Protein AF-0000000080278394 (afdb_homodimer)

Secondary structure (DSSP, 8-state):
-HHHHHHHHHHHHHHHHHHHHHHHHHHHHHHHHHHHHHHHHHHHHHHHS-HHHHHHHHHHHHHHHHHHHHHHHHHHHHHHIIIIIHHHHHHHHHTT-HHHHS-TTS-HHHHHHHHHHHHHHHHHHHHHHHHHHHHHHHHHHHHHH--TTSHHHHHTSTTHHHHHHHHHHHHHHHHHHHH--HHHHHHHHHHHHHHHHHHIIIIIGGGSSPPEEEEEE--HHHHHT-SEES-TT----EES--BTTBTT-EEEEEPPPB-TTSPBPPHHHHHHHHHS-------SSSHHHHHHHHTT--EEEEEEE-GGGHHHHHHHHHHHHHHHHHHHHHHHHHHHHS---/-HHHHHHHHHHHHHHHHHHHHHHHHHHHHHHHHHHHHHHHHHHHHHHHS-HHHHHHHHHHHHHHHHHHHHHHHHHHHHHHIIIIIHHHHHHHHHTT-HHHHS-TTS-HHHHHHHHHHHHHHHHHHHHHHHHHHHHHHHHHHHHHH--TTSHHHHHTSTTHHHHHHHHHHHHHHHHHHHH--HHHHHHHHHHHHHHHHHHIIIIIGGGTSPPEEEEEE--HHHHHT-SEES-TT----EES--BTTBTT-EEEEEPPPB-TTSPBPPHHHHHHHHHS-------SSSHHHHHHHHTTT-EEEEEEE-GGGHHHHHHHHHHHHHHHHHHHHHHHHHHHHS---

Foldseek 3Di:
DLVVLCVVCVVVLVVLVVVLVVLLVVLVVLLVVLVVLLVVLVVCCVPVVPNVVSLVVSCVVCVVVLLVLLVVLLQLLLQLLLPPAQCVQLVCLLVVVVVVVCDDPDHLLNVLVSNLVNSLVSQLVSSQSSLDSSQSSCVSVCVRVLCCLDLSNVCSHHRNSSLLNLLLNLQNNLLSLVVSHSVVSSVCSNVVSVVVSVCCSLPPLLVLDFFDKDKAWQALVQQLQFPDAADPVLFQATHRTADPVARSKAWSDKAGWAAPVGHHPDSVQLCCLQPPADPPVADGPRGRSSNSVSVRRIIMMTTIGHPVCSVVSSVSSSVVSVVSSVVSSVVSSVSSPPPPD/DLVVLCVVCVVVLVVLVVVLVVLLVVLVVLLVVLVVLLVVLVVCCVPVVPNVVSLVVSCVVCVVVLLVLLVVLLQLLLQLLLPPAQCVQLVCLLVVVVVVVCDDPDHLLNVLVSNLVNSLVSQLVSSQSSLDSSQSSCVSVCVRVLCCLDLSNVCSHHRNSSLLNLLLNLQNNLLSLVVSHSPVSSVCSNVVSVVVSVCCSLPPLLVLDFFDKDKAWQALVQQLQFPDAADPVLFQATHRTADPVARSKAWSDKAGWAAPVGHHPDSVQLCCLQPPADPPVADGPRGRSSNSVSVRRIIMMTTIGHPVCSVVSSVSSSVVSVVSSVVSSVVSSVSSPPPPD

Structure (mmCIF, N/CA/C/O backbone):
data_AF-0000000080278394-model_v1
#
loop_
_entity.id
_entity.type
_entity.pdbx_description
1 polymer 'Transmembrane transport protein'
#
loop_
_atom_site.group_PDB
_atom_site.id
_ato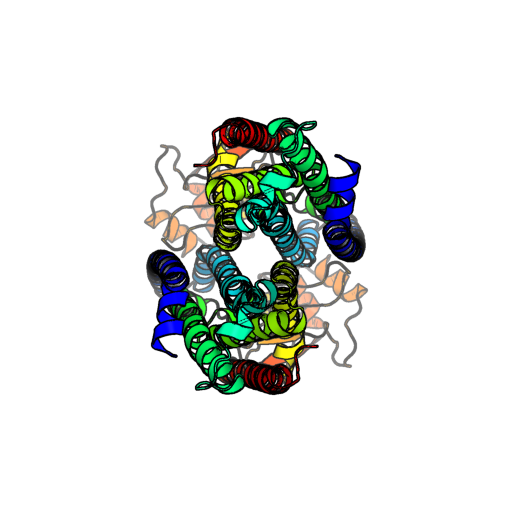m_site.type_symbol
_atom_site.label_atom_id
_atom_site.label_alt_id
_atom_site.label_comp_id
_atom_site.label_asym_id
_atom_site.label_entity_id
_atom_site.label_seq_id
_atom_site.pdbx_PDB_ins_code
_atom_site.Cartn_x
_atom_site.Cartn_y
_atom_site.Cartn_z
_atom_site.occupancy
_atom_site.B_iso_or_equiv
_atom_site.auth_seq_id
_atom_site.auth_comp_id
_atom_site.auth_asym_id
_atom_site.auth_atom_id
_atom_site.pdbx_PDB_model_num
ATOM 1 N N . MET A 1 1 ? -8.82 -39.719 5.516 1 75.75 1 MET A N 1
ATOM 2 C CA . MET A 1 1 ? -8.984 -38.562 4.633 1 75.75 1 MET A CA 1
ATOM 3 C C . MET A 1 1 ? -8.367 -37.312 5.25 1 75.75 1 MET A C 1
ATOM 5 O O . MET A 1 1 ? -7.539 -36.656 4.625 1 75.75 1 MET A O 1
ATOM 9 N N . ILE A 1 2 ? -8.656 -37.125 6.512 1 71.81 2 ILE A N 1
ATOM 10 C CA . ILE A 1 2 ? -8.109 -35.969 7.191 1 71.81 2 ILE A CA 1
ATOM 11 C C . ILE A 1 2 ? -6.59 -36.094 7.285 1 71.81 2 ILE A C 1
ATOM 13 O O . ILE A 1 2 ? -5.867 -35.125 7.004 1 71.81 2 ILE A O 1
ATOM 17 N N . TRP A 1 3 ? -6.18 -37.281 7.594 1 75.62 3 TRP A N 1
ATOM 18 C CA . TRP A 1 3 ? -4.746 -37.5 7.766 1 75.62 3 TRP A CA 1
ATOM 19 C C . TRP A 1 3 ? -4.004 -37.312 6.449 1 75.62 3 TRP A C 1
ATOM 21 O O . TRP A 1 3 ? -2.928 -36.719 6.418 1 75.62 3 TRP A O 1
ATOM 31 N N . LEU A 1 4 ? -4.559 -37.75 5.32 1 70.88 4 LEU A N 1
ATOM 32 C CA . LEU A 1 4 ? -3.932 -37.594 4.012 1 70.88 4 LEU A CA 1
ATOM 33 C C . LEU A 1 4 ? -3.9 -36.125 3.582 1 70.88 4 LEU A C 1
ATOM 35 O O . LEU A 1 4 ? -2.898 -35.656 3.039 1 70.88 4 LEU A O 1
ATOM 39 N N . SER A 1 5 ? -4.957 -35.562 3.844 1 70.94 5 SER A N 1
ATOM 40 C CA . SER A 1 5 ? -5.004 -34.125 3.504 1 70.94 5 SER A CA 1
ATOM 41 C C . SER A 1 5 ? -3.984 -33.344 4.312 1 70.94 5 SER A C 1
ATOM 43 O O . SER A 1 5 ? -3.344 -32.438 3.785 1 70.94 5 SER A O 1
ATOM 45 N N . TRP A 1 6 ? -3.771 -33.812 5.527 1 74.88 6 TRP A N 1
ATOM 46 C CA . TRP A 1 6 ? -2.801 -33.156 6.395 1 74.88 6 TRP A CA 1
ATOM 47 C C . TRP A 1 6 ? -1.376 -33.406 5.918 1 74.88 6 TRP A C 1
ATOM 49 O O . TRP A 1 6 ? -0.543 -32.5 5.887 1 74.88 6 TRP A O 1
ATOM 59 N N . ARG A 1 7 ? -1.079 -34.5 5.555 1 74.75 7 ARG A N 1
ATOM 60 C CA . ARG A 1 7 ? 0.258 -34.875 5.094 1 74.75 7 ARG A CA 1
ATOM 61 C C . ARG A 1 7 ? 0.616 -34.125 3.812 1 74.75 7 ARG A C 1
ATOM 63 O O . ARG A 1 7 ? 1.76 -33.688 3.631 1 74.75 7 ARG A O 1
ATOM 70 N N . GLN A 1 8 ? -0.395 -33.969 2.965 1 73.75 8 GLN A N 1
ATOM 71 C CA . GLN A 1 8 ? -0.172 -33.25 1.714 1 73.75 8 GLN A CA 1
ATOM 72 C C . GLN A 1 8 ? 0 -31.766 1.96 1 73.75 8 GLN A C 1
ATOM 74 O O . GLN A 1 8 ? 0.722 -31.094 1.224 1 73.75 8 GLN A O 1
ATOM 79 N N . PHE A 1 9 ? -0.6 -31.375 2.996 1 77.62 9 PHE A N 1
ATOM 80 C CA . PHE A 1 9 ? -0.646 -29.953 3.297 1 77.62 9 PHE A CA 1
ATOM 81 C C . PHE A 1 9 ? 0.494 -29.562 4.227 1 77.62 9 PHE A C 1
ATOM 83 O O . PHE A 1 9 ? 0.763 -28.375 4.422 1 77.62 9 PHE A O 1
ATOM 90 N N . ARG A 1 10 ? 1.282 -30.484 4.625 1 79.81 10 ARG A N 1
ATOM 91 C CA . ARG A 1 10 ? 2.25 -30.281 5.699 1 79.81 10 ARG A CA 1
ATOM 92 C C . ARG A 1 10 ? 3.322 -29.281 5.277 1 79.81 10 ARG A C 1
ATOM 94 O O . ARG A 1 10 ? 3.713 -28.406 6.066 1 79.81 10 ARG A O 1
ATOM 101 N N . VAL A 1 11 ? 3.764 -29.406 3.965 1 77.69 11 VAL A N 1
ATOM 102 C CA . VAL A 1 11 ? 4.828 -28.516 3.525 1 77.69 11 VAL A CA 1
ATOM 103 C C . VAL A 1 11 ? 4.293 -27.094 3.416 1 77.69 11 VAL A C 1
ATOM 105 O O . VAL A 1 11 ? 4.949 -26.141 3.848 1 77.69 11 VAL A O 1
ATOM 108 N N . GLN A 1 12 ? 3.115 -27.016 2.877 1 79.06 12 GLN A N 1
ATOM 109 C CA . GLN A 1 12 ? 2.488 -25.703 2.77 1 79.06 12 GLN A CA 1
ATOM 110 C C . GLN A 1 12 ? 2.168 -25.125 4.148 1 79.06 12 GLN A C 1
ATOM 112 O O . GLN A 1 12 ? 2.332 -23.938 4.383 1 79.06 12 GLN A O 1
ATOM 117 N N . ALA A 1 13 ? 1.811 -25.984 4.988 1 83.75 13 ALA A N 1
ATOM 118 C CA . ALA A 1 13 ? 1.499 -25.562 6.352 1 83.75 13 ALA A CA 1
ATOM 119 C C . ALA A 1 13 ? 2.754 -25.094 7.078 1 83.75 13 ALA A C 1
ATOM 121 O O . ALA A 1 13 ? 2.721 -24.094 7.805 1 83.75 13 ALA A O 1
ATOM 122 N N . LEU A 1 14 ? 3.826 -25.797 6.828 1 85.56 14 LEU A N 1
ATOM 123 C CA . LEU A 1 14 ? 5.078 -25.422 7.473 1 85.56 14 LEU A CA 1
ATOM 124 C C . LEU A 1 14 ? 5.586 -24.078 6.941 1 85.56 14 LEU A C 1
ATOM 126 O O . LEU A 1 14 ? 6.059 -23.25 7.711 1 85.56 14 LEU A O 1
ATOM 130 N N . ALA A 1 15 ? 5.465 -23.938 5.621 1 82.69 15 ALA A N 1
ATOM 131 C CA . ALA A 1 15 ? 5.859 -22.656 5.027 1 82.69 15 ALA A CA 1
ATOM 132 C C . ALA A 1 15 ? 5 -21.516 5.566 1 82.69 15 ALA A C 1
ATOM 134 O O . ALA A 1 15 ? 5.508 -20.438 5.871 1 82.69 15 ALA A O 1
ATOM 135 N N . GLY A 1 16 ? 3.75 -21.781 5.684 1 84.69 16 GLY A N 1
ATOM 136 C CA . GLY A 1 16 ? 2.842 -20.812 6.254 1 84.69 16 GLY A CA 1
ATOM 137 C C . GLY A 1 16 ? 3.145 -20.484 7.707 1 84.69 16 GLY A C 1
ATOM 138 O O . GLY A 1 16 ? 3.092 -19.328 8.117 1 84.69 16 GLY A O 1
ATOM 139 N N . ALA A 1 17 ? 3.537 -21.484 8.398 1 89.12 17 ALA A N 1
ATOM 140 C CA . ALA A 1 17 ? 3.846 -21.312 9.82 1 89.12 17 ALA A CA 1
ATOM 141 C C . ALA A 1 17 ? 5.117 -20.5 10.008 1 89.12 17 ALA A C 1
ATOM 143 O O . ALA A 1 17 ? 5.184 -19.641 10.898 1 89.12 17 ALA A O 1
ATOM 144 N N . VAL A 1 18 ? 6.09 -20.766 9.18 1 89.38 18 VAL A N 1
ATOM 145 C CA . VAL A 1 18 ? 7.352 -20.031 9.273 1 89.38 18 VAL A CA 1
ATOM 146 C C . VAL A 1 18 ? 7.125 -18.578 8.914 1 89.38 18 VAL A C 1
ATOM 148 O O . VAL A 1 18 ? 7.617 -17.672 9.602 1 89.38 18 VAL A O 1
ATOM 151 N N . ALA A 1 19 ? 6.371 -18.406 7.867 1 88.94 19 ALA A N 1
ATOM 152 C CA . ALA A 1 19 ? 6.039 -17.031 7.469 1 88.94 19 ALA A CA 1
ATOM 153 C C . ALA A 1 19 ? 5.25 -16.312 8.562 1 88.94 19 ALA A C 1
ATOM 155 O O . ALA A 1 19 ? 5.52 -15.156 8.867 1 88.94 19 ALA A O 1
ATOM 156 N N . LEU A 1 20 ? 4.34 -16.984 9.164 1 93.69 20 LEU A N 1
ATOM 157 C CA . LEU A 1 20 ? 3.523 -16.422 10.234 1 93.69 20 LEU A CA 1
ATOM 158 C C . LEU A 1 20 ? 4.383 -16.078 11.445 1 93.69 20 LEU A C 1
ATOM 160 O O . LEU A 1 20 ? 4.199 -15.016 12.055 1 93.69 20 LEU A O 1
ATOM 164 N N . ALA A 1 21 ? 5.312 -16.922 11.742 1 95.06 21 ALA A N 1
ATOM 165 C CA . ALA A 1 21 ? 6.211 -16.672 12.859 1 95.06 21 ALA A CA 1
ATOM 166 C C . ALA A 1 21 ? 7.031 -15.406 12.625 1 95.06 21 ALA A C 1
ATOM 168 O O . ALA A 1 21 ? 7.215 -14.594 13.539 1 95.06 21 ALA A O 1
ATOM 169 N N . GLY A 1 22 ? 7.508 -15.312 11.414 1 94.31 22 GLY A N 1
ATOM 170 C CA . GLY A 1 22 ? 8.234 -14.102 11.07 1 94.31 22 GLY A CA 1
ATOM 171 C C . GLY A 1 22 ? 7.387 -12.844 11.164 1 94.31 22 GLY A C 1
ATOM 172 O O . GLY A 1 22 ? 7.832 -11.828 11.695 1 94.31 22 GLY A O 1
ATOM 173 N N . ILE A 1 23 ? 6.172 -12.945 10.695 1 94.56 23 ILE A N 1
ATOM 174 C CA . ILE A 1 23 ? 5.238 -11.82 10.734 1 94.56 23 ILE A CA 1
ATOM 175 C C . ILE A 1 23 ? 4.934 -11.461 12.188 1 94.56 23 ILE A C 1
ATOM 177 O O . ILE A 1 23 ? 5 -10.289 12.57 1 94.56 23 ILE A O 1
ATOM 181 N N . VAL A 1 24 ? 4.68 -12.406 12.977 1 96.88 24 VAL A N 1
ATOM 182 C CA . VAL A 1 24 ? 4.316 -12.188 14.375 1 96.88 24 VAL A CA 1
ATOM 183 C C . VAL A 1 24 ? 5.504 -11.594 15.133 1 96.88 24 VAL A C 1
ATOM 185 O O . VAL A 1 24 ? 5.344 -10.664 15.922 1 96.88 24 VAL A O 1
ATOM 188 N N . ALA A 1 25 ? 6.711 -12.078 14.859 1 96.75 25 ALA A N 1
ATOM 189 C CA . ALA A 1 25 ? 7.906 -11.547 15.508 1 96.75 25 ALA A CA 1
ATOM 190 C C . ALA A 1 25 ? 8.109 -10.07 15.18 1 96.75 25 ALA A C 1
ATOM 192 O O . ALA A 1 25 ? 8.398 -9.266 16.062 1 96.75 25 ALA A O 1
ATOM 193 N N . TYR A 1 26 ? 7.965 -9.797 13.992 1 95.69 26 TYR A N 1
ATOM 194 C CA . TYR A 1 26 ? 8.117 -8.406 13.578 1 95.69 26 TYR A CA 1
ATOM 195 C C . TYR A 1 26 ? 7.031 -7.531 14.195 1 95.69 26 TYR A C 1
ATOM 197 O O . TYR A 1 26 ? 7.301 -6.41 14.633 1 95.69 26 TYR A O 1
ATOM 205 N N . LEU A 1 27 ? 5.793 -8.039 14.219 1 97.5 27 LEU A N 1
ATOM 206 C CA . LEU A 1 27 ? 4.691 -7.27 14.781 1 97.5 27 LEU A CA 1
ATOM 207 C C . LEU A 1 27 ? 4.855 -7.102 16.281 1 97.5 27 LEU A C 1
ATOM 209 O O . LEU A 1 27 ? 4.457 -6.078 16.844 1 97.5 27 LEU A O 1
ATOM 213 N N . LEU A 1 28 ? 5.449 -8.07 16.906 1 97.06 28 LEU A N 1
ATOM 214 C CA . LEU A 1 28 ? 5.762 -7.922 18.328 1 97.06 28 LEU A CA 1
ATOM 215 C C . LEU A 1 28 ? 6.777 -6.801 18.547 1 97.06 28 LEU A C 1
ATOM 217 O O . LEU A 1 28 ? 6.633 -6.004 19.469 1 97.06 28 LEU A O 1
ATOM 221 N N . TYR A 1 29 ? 7.727 -6.77 17.703 1 96.56 29 TYR A N 1
ATOM 222 C CA . TYR A 1 29 ? 8.719 -5.699 17.766 1 96.56 29 TYR A CA 1
ATOM 223 C C . TYR A 1 29 ? 8.062 -4.336 17.562 1 96.56 29 TYR A C 1
ATOM 225 O O . TYR A 1 29 ? 8.289 -3.412 18.344 1 96.56 29 TYR A O 1
ATOM 233 N N . VAL A 1 30 ? 7.246 -4.246 16.547 1 95.69 30 VAL A N 1
ATOM 234 C CA . VAL A 1 30 ? 6.559 -2.992 16.25 1 95.69 30 VAL A CA 1
ATOM 235 C C . VAL A 1 30 ? 5.621 -2.635 17.406 1 95.69 30 VAL A C 1
ATOM 237 O O . VAL A 1 30 ? 5.527 -1.469 17.797 1 95.69 30 VAL A O 1
ATOM 240 N N . GLY A 1 31 ? 4.898 -3.619 17.922 1 97.12 31 GLY A N 1
ATOM 241 C CA . GLY A 1 31 ? 3.98 -3.385 19.031 1 97.12 31 GLY A CA 1
ATOM 242 C C . GLY A 1 31 ? 4.664 -2.826 20.266 1 97.12 31 GLY A C 1
ATOM 243 O O . GLY A 1 31 ? 4.113 -1.96 20.938 1 97.12 31 GLY A O 1
ATOM 244 N N . MET A 1 32 ? 5.852 -3.305 20.5 1 96.06 32 MET A N 1
ATOM 245 C CA . MET A 1 32 ? 6.609 -2.803 21.641 1 96.06 32 MET A CA 1
ATOM 246 C C . MET A 1 32 ? 7.078 -1.373 21.391 1 96.06 32 MET A C 1
ATOM 248 O O . MET A 1 32 ? 7.051 -0.542 22.312 1 96.06 32 MET A O 1
ATOM 252 N N . ASP A 1 33 ? 7.449 -1.139 20.234 1 92.88 33 ASP A N 1
ATOM 253 C CA . ASP A 1 33 ? 7.859 0.212 19.859 1 92.88 33 ASP A CA 1
ATOM 254 C C . ASP A 1 33 ? 6.691 1.191 19.969 1 92.88 33 ASP A C 1
ATOM 256 O O . ASP A 1 33 ? 6.855 2.299 20.5 1 92.88 33 ASP A O 1
ATOM 260 N N . VAL A 1 34 ? 5.547 0.81 19.484 1 94.94 34 VAL A N 1
ATOM 261 C CA . VAL A 1 34 ? 4.352 1.648 19.562 1 94.94 34 VAL A CA 1
ATOM 262 C C . VAL A 1 34 ? 3.988 1.916 21.016 1 94.94 34 VAL A C 1
ATOM 264 O O . VAL A 1 34 ? 3.582 3.025 21.359 1 94.94 34 VAL A O 1
ATOM 267 N N . ARG A 1 35 ? 4.117 0.959 21.844 1 95.62 35 ARG A N 1
ATOM 268 C CA . ARG A 1 35 ? 3.783 1.13 23.266 1 95.62 35 ARG A CA 1
ATOM 269 C C . ARG A 1 35 ? 4.773 2.066 23.938 1 95.62 35 ARG A C 1
ATOM 271 O O . ARG A 1 35 ? 4.391 2.844 24.828 1 95.62 35 ARG A O 1
ATOM 278 N N . GLU A 1 36 ? 6 1.986 23.562 1 90.94 36 GLU A N 1
ATOM 279 C CA . GLU A 1 36 ? 6.969 2.951 24.078 1 90.94 36 GLU A CA 1
ATOM 280 C C . GLU A 1 36 ? 6.609 4.371 23.656 1 90.94 36 GLU A C 1
ATOM 282 O O . GLU A 1 36 ? 6.688 5.305 24.453 1 90.94 36 GLU A O 1
ATOM 287 N N . GLY A 1 37 ? 6.254 4.488 22.438 1 89.25 37 GLY A N 1
ATOM 288 C CA . GLY A 1 37 ? 5.797 5.789 21.969 1 89.25 37 GLY A CA 1
ATOM 289 C C . GLY A 1 37 ? 4.547 6.273 22.672 1 89.25 37 GLY A C 1
ATOM 290 O O . GLY A 1 37 ? 4.391 7.473 22.922 1 89.25 37 GLY A O 1
ATOM 291 N N . TYR A 1 38 ? 3.684 5.328 22.938 1 92.56 38 TYR A N 1
ATOM 292 C CA . TYR A 1 38 ? 2.443 5.652 23.641 1 92.56 38 TYR A CA 1
ATOM 293 C C . TYR A 1 38 ? 2.727 6.172 25.047 1 92.56 38 TYR A C 1
ATOM 295 O O . TYR A 1 38 ? 2.076 7.113 25.5 1 92.56 38 TYR A O 1
ATOM 303 N N . ASP A 1 39 ? 3.674 5.586 25.703 1 90.31 39 ASP A N 1
ATOM 304 C CA . ASP A 1 39 ? 4.066 6.047 27.031 1 90.31 39 ASP A CA 1
ATOM 305 C C . ASP A 1 39 ? 4.582 7.484 26.984 1 90.31 39 ASP A C 1
ATOM 307 O O . ASP A 1 39 ? 4.25 8.297 27.844 1 90.31 39 ASP A O 1
ATOM 311 N N . VAL A 1 40 ? 5.23 7.754 26.031 1 82.75 40 VAL A N 1
ATOM 312 C CA . VAL A 1 40 ? 5.762 9.102 25.859 1 82.75 40 VAL A CA 1
ATOM 313 C C . VAL A 1 40 ? 4.625 10.07 25.547 1 82.75 40 VAL A C 1
ATOM 315 O O . VAL A 1 40 ? 4.574 11.18 26.078 1 82.75 40 VAL A O 1
ATOM 318 N N . TYR A 1 41 ? 3.805 9.656 24.625 1 85.69 41 TYR A N 1
ATOM 319 C CA . TYR A 1 41 ? 2.623 10.445 24.297 1 85.69 41 TYR A CA 1
ATOM 320 C C . TYR A 1 41 ? 1.835 10.797 25.562 1 85.69 41 TYR A C 1
ATOM 322 O O . TYR A 1 41 ? 1.488 11.953 25.781 1 85.69 41 TYR A O 1
ATOM 330 N N . GLN A 1 42 ? 1.611 9.773 26.391 1 88.25 42 GLN A N 1
ATOM 331 C CA . GLN A 1 42 ? 0.828 9.977 27.609 1 88.25 42 GLN A CA 1
ATOM 332 C C . GLN A 1 42 ? 1.542 10.922 28.562 1 88.25 42 GLN A C 1
ATOM 334 O O . GLN A 1 42 ? 0.911 11.781 29.188 1 88.25 42 GLN A O 1
ATOM 339 N N . ALA A 1 43 ? 2.76 10.805 28.688 1 81 43 ALA A N 1
ATOM 340 C CA . ALA A 1 43 ? 3.553 11.672 29.562 1 81 43 ALA A CA 1
ATOM 341 C C . ALA A 1 43 ? 3.51 13.117 29.078 1 81 43 ALA A C 1
ATOM 343 O O . ALA A 1 43 ? 3.367 14.047 29.875 1 81 43 ALA A O 1
ATOM 344 N N . ASN A 1 44 ? 3.57 13.273 27.812 1 74 44 ASN A N 1
ATOM 345 C CA . ASN A 1 44 ? 3.541 14.609 27.234 1 74 44 ASN A CA 1
ATOM 346 C C . ASN A 1 44 ? 2.16 15.242 27.359 1 74 44 ASN A C 1
ATOM 348 O O . ASN A 1 44 ? 2.043 16.453 27.547 1 74 44 ASN A O 1
ATOM 352 N N . CYS A 1 45 ? 1.195 14.461 27.125 1 76.25 45 CYS A N 1
ATOM 353 C CA . CYS A 1 45 ? -0.166 14.977 27.234 1 76.25 45 CYS A CA 1
ATOM 354 C C . CYS A 1 45 ? -0.499 15.32 28.688 1 76.25 45 CYS A C 1
ATOM 356 O O . CYS A 1 45 ? -1.166 16.328 28.953 1 76.25 45 CYS A O 1
ATOM 358 N N . ARG A 1 46 ? -0.136 14.562 29.625 1 77.75 46 ARG A N 1
ATOM 359 C CA . ARG A 1 46 ? -0.399 14.836 31.031 1 77.75 46 ARG A CA 1
ATOM 360 C C . ARG A 1 46 ? 0.443 16 31.531 1 77.75 46 ARG A C 1
ATOM 362 O O . ARG A 1 46 ? -0.03 16.812 32.312 1 77.75 46 ARG A O 1
ATOM 369 N N . GLY A 1 47 ? 1.584 16.125 31.125 1 62.25 47 GLY A N 1
ATOM 370 C CA . GLY A 1 47 ? 2.512 17.109 31.641 1 62.25 47 GLY A CA 1
ATOM 371 C C . GLY A 1 47 ? 2.391 18.453 30.953 1 62.25 47 GLY A C 1
ATOM 372 O O . GLY A 1 47 ? 2.379 19.5 31.625 1 62.25 47 GLY A O 1
ATOM 373 N N . GLN A 1 48 ? 2.391 18.453 29.703 1 57.31 48 GLN A N 1
ATOM 374 C CA . GLN A 1 48 ? 2.627 19.688 28.984 1 57.31 48 GLN A CA 1
ATOM 375 C C . GLN A 1 48 ? 1.317 20.281 28.469 1 57.31 48 GLN A C 1
ATOM 377 O O . GLN A 1 48 ? 1.296 21.422 27.969 1 57.31 48 GLN A O 1
ATOM 382 N N . GLY A 1 49 ? 0.26 19.672 28.75 1 56.78 49 GLY A N 1
ATOM 383 C CA . GLY A 1 49 ? -1.054 20.188 28.422 1 56.78 49 GLY A CA 1
ATOM 384 C C . GLY A 1 49 ? -1.339 20.203 26.938 1 56.78 49 GLY A C 1
ATOM 385 O O . GLY A 1 49 ? -2.49 20.344 26.516 1 56.78 49 GLY A O 1
ATOM 386 N N . ASP A 1 50 ? -0.243 20.359 26.078 1 59.59 50 ASP A N 1
ATOM 387 C CA . ASP A 1 50 ? -0.589 20.438 24.656 1 59.59 50 ASP A CA 1
ATOM 388 C C . ASP A 1 50 ? -0.78 19.047 24.062 1 59.59 50 ASP A C 1
ATOM 390 O O . ASP A 1 50 ? 0.077 18.562 23.328 1 59.59 50 ASP A O 1
ATOM 394 N N . CYS A 1 51 ? -1.825 18.375 24.25 1 70.06 51 CYS A N 1
ATOM 395 C CA . CYS A 1 51 ? -2.148 17 23.859 1 70.06 51 CYS A CA 1
ATOM 396 C C . CYS A 1 51 ? -2.305 16.891 22.344 1 70.06 51 CYS A C 1
ATOM 398 O O . CYS A 1 51 ? -2.035 15.828 21.781 1 70.06 51 CYS A O 1
ATOM 400 N N . ALA A 1 52 ? -2.58 18.031 21.812 1 65.94 52 ALA A N 1
ATOM 401 C CA . ALA A 1 52 ? -2.771 18.016 20.375 1 65.94 52 ALA A CA 1
ATOM 402 C C . ALA A 1 52 ? -1.449 17.781 19.641 1 65.94 52 ALA A C 1
ATOM 404 O O . ALA A 1 52 ? -1.373 16.984 18.719 1 65.94 52 ALA A O 1
ATOM 405 N N . GLN A 1 53 ? -0.46 18.469 20.125 1 66.44 53 GLN A N 1
ATOM 406 C CA . GLN A 1 53 ? 0.859 18.328 19.531 1 66.44 53 GLN A CA 1
ATOM 407 C C . GLN A 1 53 ? 1.415 16.922 19.766 1 66.44 53 GLN A C 1
ATOM 409 O O . GLN A 1 53 ? 2.004 16.312 18.875 1 66.44 53 GLN A O 1
ATOM 414 N N . ALA A 1 54 ? 1.251 16.438 20.953 1 73.94 54 ALA A N 1
ATOM 415 C CA . ALA A 1 54 ? 1.706 15.086 21.281 1 73.94 54 ALA A CA 1
ATOM 416 C C . ALA A 1 54 ? 1.026 14.039 20.406 1 73.94 54 ALA A C 1
ATOM 418 O O . ALA A 1 54 ? 1.673 13.102 19.922 1 73.94 54 ALA A O 1
ATOM 419 N N . LYS A 1 55 ? -0.219 14.234 20.203 1 78.75 55 LYS A N 1
ATOM 420 C CA . LYS A 1 55 ? -0.983 13.328 19.359 1 78.75 55 LYS A CA 1
ATOM 421 C C . LYS A 1 55 ? -0.478 13.359 17.906 1 78.75 55 LYS A C 1
ATOM 423 O O . LYS A 1 55 ? -0.339 12.32 17.266 1 78.75 55 LYS A O 1
ATOM 428 N N . ALA A 1 56 ? -0.246 14.531 17.438 1 71.38 56 ALA A N 1
ATOM 429 C CA . ALA A 1 56 ? 0.249 14.688 16.078 1 71.38 56 ALA A CA 1
ATOM 430 C C . ALA A 1 56 ? 1.6 14 15.898 1 71.38 56 ALA A C 1
ATOM 432 O O . ALA A 1 56 ? 1.836 13.336 14.891 1 71.38 56 ALA A O 1
ATOM 433 N N . GLN A 1 57 ? 2.463 14.141 16.875 1 73.44 57 GLN A N 1
ATOM 434 C CA . GLN A 1 57 ? 3.779 13.516 16.828 1 73.44 57 GLN A CA 1
ATOM 435 C C . GLN A 1 57 ? 3.67 12 16.875 1 73.44 57 GLN A C 1
ATOM 437 O O . GLN A 1 57 ? 4.379 11.289 16.156 1 73.44 57 GLN A O 1
ATOM 442 N N . PHE A 1 58 ? 2.816 11.594 17.734 1 83.38 58 PHE A N 1
ATOM 443 C CA . PHE A 1 58 ? 2.574 10.156 17.859 1 83.38 58 PHE A CA 1
ATOM 444 C C . PHE A 1 58 ? 2.045 9.594 16.547 1 83.38 58 PHE A C 1
ATOM 446 O O . PHE A 1 58 ? 2.514 8.555 16.078 1 83.38 58 PHE A O 1
ATOM 453 N N . ARG A 1 59 ? 1.113 10.234 15.938 1 82.88 59 ARG A N 1
ATOM 454 C CA . ARG A 1 59 ? 0.541 9.82 14.656 1 82.88 59 ARG A CA 1
ATOM 455 C C . ARG A 1 59 ? 1.605 9.789 13.57 1 82.88 59 ARG A C 1
ATOM 457 O O . ARG A 1 59 ? 1.731 8.797 12.844 1 82.88 59 ARG A O 1
ATOM 464 N N . SER A 1 60 ? 2.342 10.82 13.484 1 75.19 60 SER A N 1
ATOM 465 C CA . SER A 1 60 ? 3.357 10.93 12.445 1 75.19 60 SER A CA 1
ATOM 466 C C . SER A 1 60 ? 4.406 9.828 12.57 1 75.19 60 SER A C 1
ATOM 468 O O . SER A 1 60 ? 4.957 9.375 11.562 1 75.19 60 SER A O 1
ATOM 470 N N . ALA A 1 61 ? 4.68 9.375 13.742 1 78.81 61 ALA A N 1
ATOM 471 C CA . ALA A 1 61 ? 5.738 8.406 14 1 78.81 61 ALA A CA 1
ATOM 472 C C . ALA A 1 61 ? 5.336 7.012 13.523 1 78.81 61 ALA A C 1
ATOM 474 O O . ALA A 1 61 ? 6.172 6.254 13.031 1 78.81 61 ALA A O 1
ATOM 475 N N . TYR A 1 62 ? 4.055 6.738 13.555 1 88.38 62 TYR A N 1
ATOM 476 C CA . TYR A 1 62 ? 3.736 5.324 13.398 1 88.38 62 TYR A CA 1
ATOM 477 C C . TYR A 1 62 ? 2.689 5.121 12.312 1 88.38 62 TYR A C 1
ATOM 479 O O . TYR A 1 62 ? 2.467 3.994 11.859 1 88.38 62 TYR A O 1
ATOM 487 N N . GLU A 1 63 ? 2.025 6.152 11.812 1 84.06 63 GLU A N 1
ATOM 488 C CA . GLU A 1 63 ? 0.891 6.039 10.898 1 84.06 63 GLU A CA 1
ATOM 489 C C . GLU A 1 63 ? 1.281 5.293 9.625 1 84.06 63 GLU A C 1
ATOM 491 O O . GLU A 1 63 ? 0.611 4.336 9.234 1 84.06 63 GLU A O 1
ATOM 496 N N . ASN A 1 64 ? 2.398 5.68 9.031 1 77.44 64 ASN A N 1
ATOM 497 C CA . ASN A 1 64 ? 2.805 5.062 7.777 1 77.44 64 ASN A CA 1
ATOM 498 C C . ASN A 1 64 ? 3.17 3.594 7.965 1 77.44 64 ASN A C 1
ATOM 500 O O . ASN A 1 64 ? 2.744 2.74 7.184 1 77.44 64 ASN A O 1
ATOM 504 N N . THR A 1 65 ? 3.939 3.309 8.953 1 84.44 65 THR A N 1
ATOM 505 C CA . THR A 1 65 ? 4.359 1.939 9.234 1 84.44 65 THR A CA 1
ATOM 506 C C . THR A 1 65 ? 3.146 1.033 9.43 1 84.44 65 THR A C 1
ATOM 508 O O . THR A 1 65 ? 3.059 -0.035 8.82 1 84.44 65 THR A O 1
ATOM 511 N N . LEU A 1 66 ? 2.221 1.519 10.164 1 90.75 66 LEU A N 1
ATOM 512 C CA . LEU A 1 66 ? 1.058 0.696 10.477 1 90.75 66 LEU A CA 1
ATOM 513 C C . LEU A 1 66 ? 0.137 0.57 9.266 1 90.75 66 LEU A C 1
ATOM 515 O O . LEU A 1 66 ? -0.502 -0.466 9.07 1 90.75 66 LEU A O 1
ATOM 519 N N . LEU A 1 67 ? 0.087 1.581 8.438 1 86 67 LEU A N 1
ATOM 520 C CA . LEU A 1 67 ? -0.708 1.514 7.215 1 86 67 LEU A CA 1
ATOM 521 C C . LEU A 1 67 ? -0.143 0.473 6.254 1 86 67 LEU A C 1
ATOM 523 O O . LEU A 1 67 ? -0.895 -0.311 5.672 1 86 67 LEU A O 1
ATOM 527 N N . PHE A 1 68 ? 1.151 0.398 6.113 1 83.5 68 PHE A N 1
ATOM 528 C CA . PHE A 1 68 ? 1.781 -0.562 5.215 1 83.5 68 PHE A CA 1
ATOM 529 C C . PHE A 1 68 ? 1.618 -1.983 5.742 1 83.5 68 PHE A C 1
ATOM 531 O O . PHE A 1 68 ? 1.474 -2.928 4.965 1 83.5 68 PHE A O 1
ATOM 538 N N . LEU A 1 69 ? 1.675 -2.047 7.047 1 91.69 69 LEU A N 1
ATOM 539 C CA . LEU A 1 69 ? 1.47 -3.363 7.641 1 91.69 69 LEU A CA 1
ATOM 540 C C . LEU A 1 69 ? 0.034 -3.834 7.438 1 91.69 69 LEU A C 1
ATOM 542 O O . LEU A 1 69 ? -0.206 -5.016 7.18 1 91.69 69 LEU A O 1
ATOM 546 N N . ALA A 1 70 ? -0.891 -2.85 7.504 1 92.81 70 ALA A N 1
ATOM 547 C CA . ALA A 1 70 ? -2.287 -3.188 7.242 1 92.81 70 ALA A CA 1
ATOM 548 C C . ALA A 1 70 ? -2.488 -3.604 5.785 1 92.81 70 ALA A C 1
ATOM 550 O O . ALA A 1 70 ? -3.162 -4.598 5.504 1 92.81 70 ALA A O 1
ATOM 551 N N . ALA A 1 71 ? -1.905 -2.871 4.914 1 88.06 71 ALA A N 1
ATOM 552 C CA . ALA A 1 71 ? -1.973 -3.213 3.496 1 88.06 71 ALA A CA 1
ATOM 553 C C . ALA A 1 71 ? -1.322 -4.566 3.225 1 88.06 71 ALA A C 1
ATOM 555 O O . ALA A 1 71 ? -1.826 -5.355 2.422 1 88.06 71 ALA A O 1
ATOM 556 N N . GLY A 1 72 ? -0.169 -4.801 3.854 1 89.81 72 GLY A N 1
ATOM 557 C CA . GLY A 1 72 ? 0.504 -6.086 3.734 1 89.81 72 GLY A CA 1
ATOM 558 C C . GLY A 1 72 ? -0.34 -7.25 4.219 1 89.81 72 GLY A C 1
ATOM 559 O O . GLY A 1 72 ? -0.355 -8.312 3.596 1 89.81 72 GLY A O 1
ATOM 560 N N . LEU A 1 73 ? -1.02 -7.031 5.316 1 94.19 73 LEU A N 1
ATOM 561 C CA . LEU A 1 73 ? -1.888 -8.078 5.844 1 94.19 73 LEU A CA 1
ATOM 562 C C . LEU A 1 73 ? -3.031 -8.375 4.883 1 94.19 73 LEU A C 1
ATOM 564 O O . LEU A 1 73 ? -3.469 -9.523 4.762 1 94.19 73 LEU A O 1
ATOM 568 N N . ALA A 1 74 ? -3.496 -7.309 4.219 1 92.44 74 ALA A N 1
ATOM 569 C CA . ALA A 1 74 ? -4.578 -7.484 3.252 1 92.44 74 ALA A CA 1
ATOM 570 C C . ALA A 1 74 ? -4.152 -8.414 2.117 1 92.44 74 ALA A C 1
ATOM 572 O O . ALA A 1 74 ? -4.996 -9.039 1.471 1 92.44 74 ALA A O 1
ATOM 573 N N . LEU A 1 75 ? -2.859 -8.547 1.88 1 92.44 75 LEU A N 1
ATOM 574 C CA . LEU A 1 75 ? -2.352 -9.383 0.799 1 92.44 75 LEU A CA 1
ATOM 575 C C . LEU A 1 75 ? -2.27 -10.844 1.235 1 92.44 75 LEU A C 1
ATOM 577 O O . LEU A 1 75 ? -2.219 -11.75 0.396 1 92.44 75 LEU A O 1
ATOM 581 N N . VAL A 1 76 ? -2.293 -11.148 2.514 1 94.44 76 VAL A N 1
ATOM 582 C CA . VAL A 1 76 ? -2.088 -12.492 3.031 1 94.44 76 VAL A CA 1
ATOM 583 C C . VAL A 1 76 ? -3.215 -13.406 2.553 1 94.44 76 VAL A C 1
ATOM 585 O O . VAL A 1 76 ? -2.959 -14.453 1.942 1 94.44 76 VAL A O 1
ATOM 588 N N . PRO A 1 77 ? -4.504 -12.953 2.715 1 96 77 PRO A N 1
ATOM 589 C CA . PRO A 1 77 ? -5.574 -13.812 2.207 1 96 77 PRO A CA 1
ATOM 590 C C . PRO A 1 77 ? -5.5 -14.016 0.694 1 96 77 PRO A C 1
ATOM 592 O O . PRO A 1 77 ? -5.781 -15.109 0.199 1 96 77 PRO A O 1
ATOM 595 N N . ALA A 1 78 ? -5.141 -13.008 -0.021 1 94.81 78 ALA A N 1
ATOM 596 C CA . ALA A 1 78 ? -5.031 -13.117 -1.473 1 94.81 78 ALA A CA 1
ATOM 597 C C . ALA A 1 78 ? -3.99 -14.164 -1.862 1 94.81 78 ALA A C 1
ATOM 599 O O . ALA A 1 78 ? -4.238 -15 -2.734 1 94.81 78 ALA A O 1
ATOM 600 N N . VAL A 1 79 ? -2.871 -14.156 -1.159 1 94.38 79 VAL A N 1
ATOM 601 C CA . VAL A 1 79 ? -1.788 -15.094 -1.422 1 94.38 79 VAL A CA 1
ATOM 602 C C . VAL A 1 79 ? -2.221 -16.5 -1.028 1 94.38 79 VAL A C 1
ATOM 604 O O . VAL A 1 79 ? -1.962 -17.469 -1.756 1 94.38 79 VAL A O 1
ATOM 607 N N . ILE A 1 80 ? -2.916 -16.578 0.044 1 94.25 80 ILE A N 1
ATOM 608 C CA . ILE A 1 80 ? -3.383 -17.875 0.525 1 94.25 80 ILE A CA 1
ATOM 609 C C . ILE A 1 80 ? -4.391 -18.469 -0.46 1 94.25 80 ILE A C 1
ATOM 611 O O . ILE A 1 80 ? -4.289 -19.625 -0.846 1 94.25 80 ILE A O 1
ATOM 615 N N . GLY A 1 81 ? -5.359 -17.641 -0.862 1 95.94 81 GLY A N 1
ATOM 616 C CA . GLY A 1 81 ? -6.297 -18.125 -1.864 1 95.94 81 GLY A CA 1
ATOM 617 C C . GLY A 1 81 ? -5.617 -18.578 -3.143 1 95.94 81 GLY A C 1
ATOM 618 O O . GLY A 1 81 ? -6.012 -19.578 -3.736 1 95.94 81 GLY A O 1
ATOM 619 N N . THR A 1 82 ? -4.59 -17.891 -3.486 1 95.25 82 THR A N 1
ATOM 620 C CA . THR A 1 82 ? -3.883 -18.125 -4.742 1 95.25 82 THR A CA 1
ATOM 621 C C . THR A 1 82 ? -3.047 -19.406 -4.66 1 95.25 82 THR A C 1
ATOM 623 O O . THR A 1 82 ? -3.037 -20.203 -5.598 1 95.25 82 THR A O 1
ATOM 626 N N . PHE A 1 83 ? -2.41 -19.703 -3.533 1 94 83 PHE A N 1
ATOM 627 C CA . PHE A 1 83 ? -1.431 -20.781 -3.473 1 94 83 PHE A CA 1
ATOM 628 C C . PHE A 1 83 ? -2.008 -22 -2.758 1 94 83 PHE A C 1
ATOM 630 O O . PHE A 1 83 ? -1.531 -23.125 -2.943 1 94 83 PHE A O 1
ATOM 637 N N . TRP A 1 84 ? -3.008 -21.719 -1.915 1 93.56 84 TRP A N 1
ATOM 638 C CA . TRP A 1 84 ? -3.611 -22.844 -1.213 1 93.56 84 TRP A CA 1
ATOM 639 C C . TRP A 1 84 ? -4.957 -23.219 -1.832 1 93.56 84 TRP A C 1
ATOM 641 O O . TRP A 1 84 ? -5.277 -24.406 -1.977 1 93.56 84 TRP A O 1
ATOM 651 N N . GLY A 1 85 ? -5.688 -22.234 -2.232 1 94.75 85 GLY A N 1
ATOM 652 C CA . GLY A 1 85 ? -7.043 -22.469 -2.707 1 94.75 85 GLY A CA 1
ATOM 653 C C . GLY A 1 85 ? -7.098 -22.922 -4.152 1 94.75 85 GLY A C 1
ATOM 654 O O . GLY A 1 85 ? -7.57 -24.016 -4.449 1 94.75 85 GLY A O 1
ATOM 655 N N . ALA A 1 86 ? -6.504 -22.156 -5.008 1 94.88 86 ALA A N 1
ATOM 656 C CA . ALA A 1 86 ? -6.645 -22.359 -6.445 1 94.88 86 ALA A CA 1
ATOM 657 C C . ALA A 1 86 ? -6.043 -23.688 -6.875 1 94.88 86 ALA A C 1
ATOM 659 O O . ALA A 1 86 ? -6.688 -24.469 -7.578 1 94.88 86 ALA A O 1
ATOM 660 N N . PRO A 1 87 ? -4.828 -24.031 -6.371 1 92.31 87 PRO A N 1
ATOM 661 C CA . PRO A 1 87 ? -4.215 -25.266 -6.867 1 92.31 87 PRO A CA 1
ATOM 662 C C . PRO A 1 87 ? -4.809 -26.516 -6.223 1 92.31 87 PRO A C 1
ATOM 664 O O . PRO A 1 87 ? -4.621 -27.625 -6.727 1 92.31 87 PRO A O 1
ATOM 667 N N . MET A 1 88 ? -5.535 -26.312 -5.16 1 89.75 88 MET A N 1
ATOM 668 C CA . MET A 1 88 ? -6 -27.453 -4.379 1 89.75 88 MET A CA 1
ATOM 669 C C . MET A 1 88 ? -6.793 -28.422 -5.25 1 89.75 88 MET A C 1
ATOM 671 O O . MET A 1 88 ? -6.578 -29.641 -5.191 1 89.75 88 MET A O 1
ATOM 675 N N . ILE A 1 89 ? -7.578 -27.891 -6.117 1 86.56 89 ILE A N 1
ATOM 676 C CA . ILE A 1 89 ? -8.406 -28.75 -6.961 1 86.56 89 ILE A CA 1
ATOM 677 C C . ILE A 1 89 ? -7.844 -28.766 -8.383 1 86.56 89 ILE A C 1
ATOM 679 O O . ILE A 1 89 ? -7.805 -29.812 -9.031 1 86.56 89 ILE A O 1
ATOM 683 N N . ALA A 1 90 ? -7.336 -27.688 -8.781 1 88.31 90 ALA A N 1
ATOM 684 C CA . ALA A 1 90 ? -6.883 -27.547 -10.164 1 88.31 90 ALA A CA 1
ATOM 685 C C . ALA A 1 90 ? -5.742 -28.5 -10.477 1 88.31 90 ALA A C 1
ATOM 687 O O . ALA A 1 90 ? -5.691 -29.094 -11.555 1 88.31 90 ALA A O 1
ATOM 688 N N . ARG A 1 91 ? -4.871 -28.672 -9.547 1 82.38 91 ARG A N 1
ATOM 689 C CA . ARG A 1 91 ? -3.723 -29.531 -9.773 1 82.38 91 ARG A CA 1
ATOM 690 C C . ARG A 1 91 ? -4.16 -30.984 -9.961 1 82.38 91 ARG A C 1
ATOM 692 O O . ARG A 1 91 ? -3.584 -31.719 -10.773 1 82.38 91 ARG A O 1
ATOM 699 N N . GLU A 1 92 ? -5.129 -31.391 -9.195 1 81.06 92 GLU A N 1
ATOM 700 C CA . GLU A 1 92 ? -5.645 -32.75 -9.297 1 81.06 92 GLU A CA 1
ATOM 701 C C . GLU A 1 92 ? -6.355 -32.969 -10.625 1 81.06 92 GLU A C 1
ATOM 703 O O . GLU A 1 92 ? -6.25 -34.031 -11.219 1 81.06 92 GLU A O 1
ATOM 708 N N . LEU A 1 93 ? -6.973 -31.969 -11.008 1 80.19 93 LEU A N 1
ATOM 709 C CA . LEU A 1 93 ? -7.699 -32.062 -12.266 1 80.19 93 LEU A CA 1
ATOM 710 C C . LEU A 1 93 ? -6.742 -32 -13.453 1 80.19 93 LEU A C 1
ATOM 712 O O . LEU A 1 93 ? -6.918 -32.75 -14.43 1 80.19 93 LEU A O 1
ATOM 716 N N . GLU A 1 94 ? -5.816 -31.156 -13.312 1 79.69 94 GLU A N 1
ATOM 717 C CA . GLU A 1 94 ? -4.82 -31.016 -14.367 1 79.69 94 GLU A CA 1
ATOM 718 C C . GLU A 1 94 ? -3.959 -32.281 -14.492 1 79.69 94 GLU A C 1
ATOM 720 O O . GLU A 1 94 ? -3.553 -32.656 -15.594 1 79.69 94 GLU A O 1
ATOM 725 N N . GLY A 1 95 ? -3.65 -32.875 -13.422 1 76.38 95 GLY A N 1
ATOM 726 C CA . GLY A 1 95 ? -2.832 -34.062 -13.398 1 76.38 95 GLY A CA 1
ATOM 727 C C . GLY A 1 95 ? -3.635 -35.344 -13.586 1 76.38 95 GLY A C 1
ATOM 728 O O . GLY A 1 95 ? -3.066 -36.438 -13.703 1 76.38 95 GLY A O 1
ATOM 729 N N . ASN A 1 96 ? -4.938 -35.156 -13.734 1 73 96 ASN A N 1
ATOM 730 C CA . ASN A 1 96 ? -5.867 -36.281 -13.898 1 73 96 ASN A CA 1
ATOM 731 C C . ASN A 1 96 ? -5.762 -37.281 -12.75 1 73 96 ASN A C 1
ATOM 733 O O . ASN A 1 96 ? -5.906 -38.469 -12.953 1 73 96 ASN A O 1
ATOM 737 N N . THR A 1 97 ? -5.301 -36.781 -11.641 1 67.81 97 THR A N 1
ATOM 738 C CA . THR A 1 97 ? -5.152 -37.656 -10.477 1 67.81 97 THR A CA 1
ATOM 739 C C . THR A 1 97 ? -6.449 -37.688 -9.672 1 67.81 97 THR A C 1
ATOM 741 O O . THR A 1 97 ? -6.539 -38.406 -8.672 1 67.81 97 THR A O 1
ATOM 744 N N . HIS A 1 98 ? -7.398 -36.875 -10.062 1 62.16 98 HIS A N 1
ATOM 745 C CA . HIS A 1 98 ? -8.664 -36.812 -9.344 1 62.16 98 HIS A CA 1
ATOM 746 C C . HIS A 1 98 ? -9.391 -38.156 -9.352 1 62.16 98 HIS A C 1
ATOM 748 O O . HIS A 1 98 ? -10.117 -38.469 -8.406 1 62.16 98 HIS A O 1
ATOM 754 N N . THR A 1 99 ? -9.133 -38.875 -10.375 1 61.69 99 THR A N 1
ATOM 755 C CA . THR A 1 99 ? -9.766 -40.188 -10.477 1 61.69 99 THR A CA 1
ATOM 756 C C . THR A 1 99 ? -9.25 -41.125 -9.398 1 61.69 99 THR A C 1
ATOM 758 O O . THR A 1 99 ? -9.977 -42 -8.938 1 61.69 99 THR A O 1
ATOM 761 N N . LEU A 1 100 ? -8.062 -40.906 -9.031 1 55.97 100 LEU A N 1
ATOM 762 C CA . LEU A 1 100 ? -7.465 -41.75 -7.996 1 55.97 100 LEU A CA 1
ATOM 763 C C . LEU A 1 100 ? -7.996 -41.375 -6.617 1 55.97 100 LEU A C 1
ATOM 765 O O . LEU A 1 100 ? -8.156 -42.25 -5.754 1 55.97 100 LEU A O 1
ATOM 769 N N . ALA A 1 101 ? -8.211 -40.094 -6.426 1 57.34 101 ALA A N 1
ATOM 770 C CA . ALA A 1 101 ? -8.672 -39.625 -5.125 1 57.34 101 ALA A CA 1
ATOM 771 C C . ALA A 1 101 ? -10.141 -40 -4.898 1 57.34 101 ALA A C 1
ATOM 773 O O . ALA A 1 101 ? -10.562 -40.219 -3.764 1 57.34 101 ALA A O 1
ATOM 774 N N . TRP A 1 102 ? -10.805 -40.062 -6.094 1 60.53 102 TRP A N 1
ATOM 775 C CA . TRP A 1 102 ? -12.234 -40.344 -5.992 1 60.53 102 TRP A CA 1
ATOM 776 C C . TRP A 1 102 ? -12.516 -41.844 -6.016 1 60.53 102 TRP A C 1
ATOM 778 O O . TRP A 1 102 ? -12.789 -42.406 -7.078 1 60.53 102 TRP A O 1
ATOM 788 N N . ASN A 1 103 ? -11.727 -42.531 -5.219 1 58.09 103 ASN A N 1
ATOM 789 C CA . ASN A 1 103 ? -12.047 -43.938 -5.16 1 58.09 103 ASN A CA 1
ATOM 790 C C . ASN A 1 103 ? -13.32 -44.219 -4.355 1 58.09 103 ASN A C 1
ATOM 792 O O . ASN A 1 103 ? -13.859 -43.281 -3.742 1 58.09 103 ASN A O 1
ATOM 796 N N . GLN A 1 104 ? -13.648 -45.531 -4.352 1 60.81 104 GLN A N 1
ATOM 797 C CA . GLN A 1 104 ? -14.898 -46.156 -3.941 1 60.81 104 GLN A CA 1
ATOM 798 C C . GLN A 1 104 ? -15.305 -45.75 -2.535 1 60.81 104 GLN A C 1
ATOM 800 O O . GLN A 1 104 ? -16.5 -45.656 -2.221 1 60.81 104 GLN A O 1
ATOM 805 N N . SER A 1 105 ? -14.453 -45.469 -1.583 1 67.62 105 SER A N 1
ATOM 806 C CA . SER A 1 105 ? -14.93 -45.344 -0.208 1 67.62 105 SER A CA 1
ATOM 807 C C . SER A 1 105 ? -15.219 -43.906 0.17 1 67.62 105 SER A C 1
ATOM 809 O O . SER A 1 105 ? -15.953 -4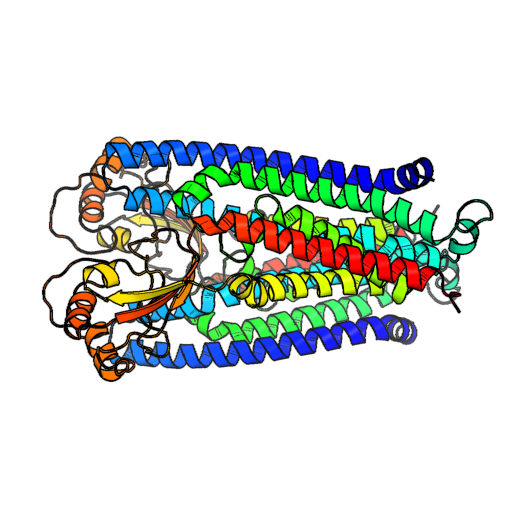3.625 1.122 1 67.62 105 SER A O 1
ATOM 811 N N . VAL A 1 106 ? -14.68 -42.969 -0.707 1 77.94 106 VAL A N 1
ATOM 812 C CA . VAL A 1 106 ? -14.938 -41.562 -0.325 1 77.94 106 VAL A CA 1
ATOM 813 C C . VAL A 1 106 ? -15.578 -40.812 -1.489 1 77.94 106 VAL A C 1
ATOM 815 O O . VAL A 1 106 ? -15.055 -40.812 -2.604 1 77.94 106 VAL A O 1
ATOM 818 N N . THR A 1 107 ? -16.844 -40.312 -1.169 1 83.88 107 THR A N 1
ATOM 819 C CA . THR A 1 107 ? -17.562 -39.562 -2.203 1 83.88 107 THR A CA 1
ATOM 820 C C . THR A 1 107 ? -16.859 -38.25 -2.518 1 83.88 107 THR A C 1
ATOM 822 O O . THR A 1 107 ? -16.125 -37.719 -1.68 1 83.88 107 THR A O 1
ATOM 825 N N . ARG A 1 108 ? -16.969 -37.781 -3.654 1 86.12 108 ARG A N 1
ATOM 826 C CA . ARG A 1 108 ? -16.312 -36.562 -4.141 1 86.12 108 ARG A CA 1
ATOM 827 C C . ARG A 1 108 ? -16.656 -35.375 -3.252 1 86.12 108 ARG A C 1
ATOM 829 O O . ARG A 1 108 ? -15.773 -34.625 -2.826 1 86.12 108 ARG A O 1
ATOM 836 N N . PRO A 1 109 ? -17.922 -35.219 -2.881 1 89 109 PRO A N 1
ATOM 837 C CA . PRO A 1 109 ? -18.25 -34.062 -2.033 1 89 109 PRO A CA 1
ATOM 838 C C . PRO A 1 109 ? -17.625 -34.188 -0.64 1 89 109 PRO A C 1
ATOM 840 O O . PRO A 1 109 ? -17.234 -33.156 -0.064 1 89 109 PRO A O 1
ATOM 843 N N . ARG A 1 110 ? -17.562 -35.344 -0.098 1 88.19 110 ARG A N 1
ATOM 844 C CA . ARG A 1 110 ? -16.953 -35.531 1.219 1 88.19 110 ARG A CA 1
ATOM 845 C C . ARG A 1 110 ? -15.461 -35.219 1.182 1 88.19 110 ARG A C 1
ATOM 847 O O . ARG A 1 110 ? -14.922 -34.625 2.115 1 88.19 110 ARG A O 1
ATOM 854 N N . TRP A 1 111 ? -14.883 -35.656 0.107 1 87.25 111 TRP A N 1
ATOM 855 C CA . TRP A 1 111 ? -13.461 -35.375 -0.084 1 87.25 111 TRP A CA 1
ATOM 856 C C . TRP A 1 111 ? -13.219 -33.875 -0.168 1 87.25 111 TRP A C 1
ATOM 858 O O . TRP A 1 111 ? -12.336 -33.344 0.512 1 87.25 111 TRP A O 1
ATOM 868 N N . LEU A 1 112 ? -13.953 -33.25 -0.943 1 89.88 112 LEU A N 1
ATOM 869 C CA . LEU A 1 112 ? -13.805 -31.797 -1.128 1 89.88 112 LEU A CA 1
ATOM 870 C C . LEU A 1 112 ? -14.07 -31.047 0.176 1 89.88 112 LEU A C 1
ATOM 872 O O . LEU A 1 112 ? -13.32 -30.141 0.539 1 89.88 112 LEU A O 1
ATOM 876 N N . LEU A 1 113 ? -15.086 -31.484 0.847 1 91.38 113 LEU A N 1
ATOM 877 C CA . LEU A 1 113 ? -15.461 -30.812 2.086 1 91.38 113 LEU A CA 1
ATOM 878 C C . LEU A 1 113 ? -14.367 -30.969 3.137 1 91.38 113 LEU A C 1
ATOM 880 O O . LEU A 1 113 ? -14.07 -30.016 3.871 1 91.38 113 LEU A O 1
ATOM 884 N N . THR A 1 114 ? -13.781 -32.125 3.223 1 89.12 114 THR A N 1
ATOM 885 C CA . THR A 1 114 ? -12.703 -32.344 4.18 1 89.12 114 THR A CA 1
ATOM 886 C C . THR A 1 114 ? -11.492 -31.469 3.846 1 89.12 114 THR A C 1
ATOM 888 O O . THR A 1 114 ? -10.914 -30.844 4.734 1 89.12 114 THR A O 1
ATOM 891 N N . LYS A 1 115 ? -11.164 -31.391 2.592 1 89.75 115 LYS A N 1
ATOM 892 C CA . LYS A 1 115 ? -10.016 -30.594 2.168 1 89.75 115 LYS A CA 1
ATOM 893 C C . LYS A 1 115 ? -10.25 -29.109 2.416 1 89.75 115 LYS A C 1
ATOM 895 O O . LYS A 1 115 ? -9.367 -28.406 2.914 1 89.75 115 LYS A O 1
ATOM 900 N N . VAL A 1 116 ? -11.422 -28.734 2.082 1 92.94 116 VAL A N 1
ATOM 901 C CA . VAL A 1 116 ? -11.773 -27.328 2.23 1 92.94 116 VAL A CA 1
ATOM 902 C C . VAL A 1 116 ? -11.773 -26.938 3.709 1 92.94 116 VAL A C 1
ATOM 904 O O . VAL A 1 116 ? -11.289 -25.859 4.078 1 92.94 116 VAL A O 1
ATOM 907 N N . LEU A 1 117 ? -12.219 -27.812 4.523 1 92.75 117 LEU A N 1
ATOM 908 C CA . LEU A 1 117 ? -12.305 -27.5 5.945 1 92.75 117 LEU A CA 1
ATOM 909 C C . LEU A 1 117 ? -10.914 -27.5 6.578 1 92.75 117 LEU A C 1
ATOM 911 O O . LEU A 1 117 ? -10.586 -26.609 7.359 1 92.75 117 LEU A O 1
ATOM 915 N N . VAL A 1 118 ? -10.109 -28.406 6.211 1 91.31 118 VAL A N 1
ATOM 916 C CA . VAL A 1 118 ? -8.781 -28.516 6.816 1 91.31 118 VAL A CA 1
ATOM 917 C C . VAL A 1 118 ? -7.91 -27.344 6.359 1 91.31 118 VAL A C 1
ATOM 919 O O . VAL A 1 118 ? -7.359 -26.609 7.184 1 91.31 118 VAL A O 1
ATOM 922 N N . VAL A 1 119 ? -7.852 -27.141 5.059 1 93.06 119 VAL A N 1
ATOM 923 C CA . VAL A 1 119 ? -6.984 -26.094 4.516 1 93.06 119 VAL A CA 1
ATOM 924 C C . VAL A 1 119 ? -7.598 -24.719 4.781 1 93.06 119 VAL A C 1
ATOM 926 O O . VAL A 1 119 ? -6.879 -23.766 5.078 1 93.06 119 VAL A O 1
ATOM 929 N N . GLY A 1 120 ? -8.906 -24.688 4.695 1 95.19 120 GLY A N 1
ATOM 930 C CA . GLY A 1 120 ? -9.602 -23.438 4.953 1 95.19 120 GLY A CA 1
ATOM 931 C C . GLY A 1 120 ? -9.438 -22.938 6.375 1 95.19 120 GLY A C 1
ATOM 932 O O . GLY A 1 120 ? -9.195 -21.75 6.602 1 95.19 120 GLY A O 1
ATOM 933 N N . VAL A 1 121 ? -9.578 -23.844 7.301 1 94.81 121 VAL A N 1
ATOM 934 C CA . VAL A 1 121 ? -9.391 -23.469 8.703 1 94.81 121 VAL A CA 1
ATOM 935 C C . VAL A 1 121 ? -7.953 -23.031 8.938 1 94.81 121 VAL A C 1
ATOM 937 O O . VAL A 1 121 ? -7.703 -22.078 9.688 1 94.81 121 VAL A O 1
ATOM 940 N N . GLY A 1 122 ? -7.035 -23.734 8.312 1 93.81 122 GLY A N 1
ATOM 941 C CA . GLY A 1 122 ? -5.652 -23.297 8.383 1 93.81 122 GLY A CA 1
ATOM 942 C C . GLY A 1 122 ? -5.453 -21.875 7.891 1 93.81 122 GLY A C 1
ATOM 943 O O . GLY A 1 122 ? -4.742 -21.094 8.516 1 93.81 122 GLY A O 1
ATOM 944 N N . ALA A 1 123 ? -6.082 -21.578 6.77 1 95.25 123 ALA A N 1
ATOM 945 C CA . ALA A 1 123 ? -6.008 -20.234 6.191 1 95.25 123 ALA A CA 1
ATOM 946 C C . ALA A 1 123 ? -6.566 -19.188 7.156 1 95.25 123 ALA A C 1
ATOM 948 O O . ALA A 1 123 ? -5.977 -18.125 7.336 1 95.25 123 ALA A O 1
ATOM 949 N N . MET A 1 124 ? -7.66 -19.531 7.773 1 97.38 124 MET A N 1
ATOM 950 C CA . MET A 1 124 ? -8.312 -18.625 8.711 1 97.38 124 MET A CA 1
ATOM 951 C C . MET A 1 124 ? -7.445 -18.406 9.953 1 97.38 124 MET A C 1
ATOM 953 O O . MET A 1 124 ? -7.355 -17.281 10.461 1 97.38 124 MET A O 1
ATOM 957 N N . VAL A 1 125 ? -6.789 -19.453 10.391 1 95.94 125 VAL A N 1
ATOM 958 C CA . VAL A 1 125 ? -5.941 -19.359 11.578 1 95.94 125 VAL A CA 1
ATOM 959 C C . VAL A 1 125 ? -4.727 -18.484 11.281 1 95.94 125 VAL A C 1
ATOM 961 O O . VAL A 1 125 ? -4.391 -17.594 12.055 1 95.94 125 VAL A O 1
ATOM 964 N N . VAL A 1 126 ? -4.109 -18.703 10.156 1 95.31 126 VAL A N 1
ATOM 965 C CA . VAL A 1 126 ? -2.912 -17.953 9.789 1 95.31 126 VAL A CA 1
ATOM 966 C C . VAL A 1 126 ? -3.25 -16.469 9.68 1 95.31 126 VAL A C 1
ATOM 968 O O . VAL A 1 126 ? -2.574 -15.633 10.281 1 95.31 126 VAL A O 1
ATOM 971 N N . THR A 1 127 ? -4.281 -16.172 8.977 1 97.12 127 THR A N 1
ATOM 972 C CA . THR A 1 127 ? -4.668 -14.781 8.758 1 97.12 127 THR A CA 1
ATOM 973 C C . THR A 1 127 ? -5.199 -14.156 10.047 1 97.12 127 THR A C 1
ATOM 975 O O . THR A 1 127 ? -4.938 -12.992 10.336 1 97.12 127 THR A O 1
ATOM 978 N N . GLY A 1 128 ? -5.945 -14.961 10.758 1 97.62 128 GLY A N 1
ATOM 979 C CA . GLY A 1 128 ? -6.48 -14.477 12.023 1 97.62 128 GLY A CA 1
ATOM 980 C C . GLY A 1 128 ? -5.406 -14.141 13.039 1 97.62 128 GLY A C 1
ATOM 981 O O . GLY A 1 128 ? -5.488 -13.117 13.719 1 97.62 128 GLY A O 1
ATOM 982 N N . VAL A 1 129 ? -4.395 -15.008 13.141 1 97.75 129 VAL A N 1
ATOM 983 C CA . VAL A 1 129 ? -3.311 -14.773 14.094 1 97.75 129 VAL A CA 1
ATOM 984 C C . VAL A 1 129 ? -2.51 -13.547 13.672 1 97.75 129 VAL A C 1
ATOM 986 O O . VAL A 1 129 ? -2.15 -12.719 14.516 1 97.75 129 VAL A O 1
ATOM 989 N N . ALA A 1 130 ? -2.273 -13.43 12.406 1 97.5 130 ALA A N 1
ATOM 990 C CA . ALA A 1 130 ? -1.576 -12.242 11.914 1 97.5 130 ALA A CA 1
ATOM 991 C C . ALA A 1 130 ? -2.383 -10.984 12.195 1 97.5 130 ALA A C 1
ATOM 993 O O . ALA A 1 130 ? -1.827 -9.969 12.625 1 97.5 130 ALA A O 1
ATOM 994 N N . GLY A 1 131 ? -3.666 -11.07 11.938 1 97.56 131 GLY A N 1
ATOM 995 C CA . GLY A 1 131 ? -4.543 -9.945 12.227 1 97.56 131 GLY A CA 1
ATOM 996 C C . GLY A 1 131 ? -4.598 -9.594 13.695 1 97.56 131 GLY A C 1
ATOM 997 O O . GLY A 1 131 ? -4.621 -8.422 14.062 1 97.56 131 GLY A O 1
ATOM 998 N N . ALA A 1 132 ? -4.617 -10.617 14.531 1 97.94 132 ALA A N 1
ATOM 999 C CA . ALA A 1 132 ? -4.641 -10.398 15.977 1 97.94 132 ALA A CA 1
ATOM 1000 C C . ALA A 1 132 ? -3.344 -9.742 16.453 1 97.94 132 ALA A C 1
ATOM 1002 O O . ALA A 1 132 ? -3.363 -8.867 17.312 1 97.94 132 ALA A O 1
ATOM 1003 N N . ALA A 1 133 ? -2.25 -10.242 15.898 1 98.19 133 ALA A N 1
ATOM 1004 C CA . ALA A 1 133 ? -0.961 -9.648 16.25 1 98.19 133 ALA A CA 1
ATOM 1005 C C . ALA A 1 133 ? -0.894 -8.188 15.844 1 98.19 133 ALA A C 1
ATOM 1007 O O . ALA A 1 133 ? -0.395 -7.344 16.594 1 98.19 133 ALA A O 1
ATOM 1008 N N . LEU A 1 134 ? -1.394 -7.875 14.68 1 97.81 134 LEU A N 1
ATOM 1009 C CA . LEU A 1 134 ? -1.393 -6.488 14.227 1 97.81 134 LEU A CA 1
ATOM 1010 C C . LEU A 1 134 ? -2.336 -5.641 15.07 1 97.81 134 LEU A C 1
ATOM 1012 O O . LEU A 1 134 ? -2.025 -4.492 15.398 1 97.81 134 LEU A O 1
ATOM 1016 N N . THR A 1 135 ? -3.477 -6.215 15.375 1 97.38 135 THR A N 1
ATOM 1017 C CA . THR A 1 135 ? -4.41 -5.531 16.266 1 97.38 135 THR A CA 1
ATOM 1018 C C . THR A 1 135 ? -3.75 -5.207 17.594 1 97.38 135 THR A C 1
ATOM 1020 O O . THR A 1 135 ? -3.869 -4.086 18.094 1 97.38 135 THR A O 1
ATOM 1023 N N . TRP A 1 136 ? -3.084 -6.176 18.109 1 97.62 136 TRP A N 1
ATOM 1024 C CA . TRP A 1 136 ? -2.377 -5.977 19.375 1 97.62 136 TRP A CA 1
ATOM 1025 C C . TRP A 1 136 ? -1.299 -4.91 19.234 1 97.62 136 TRP A C 1
ATOM 1027 O O . TRP A 1 136 ? -1.168 -4.031 20.094 1 97.62 136 TRP A O 1
ATOM 1037 N N . ALA A 1 137 ? -0.559 -5 18.203 1 97.75 137 ALA A N 1
ATOM 1038 C CA . ALA A 1 137 ? 0.545 -4.07 17.984 1 97.75 137 ALA A CA 1
ATOM 1039 C C . ALA A 1 137 ? 0.033 -2.643 17.812 1 97.75 137 ALA A C 1
ATOM 1041 O O . ALA A 1 137 ? 0.658 -1.69 18.297 1 97.75 137 ALA A O 1
ATOM 1042 N N . ALA A 1 138 ? -1.081 -2.494 17.188 1 96.81 138 ALA A N 1
ATOM 1043 C CA . ALA A 1 138 ? -1.585 -1.178 16.797 1 96.81 138 ALA A CA 1
ATOM 1044 C C . ALA A 1 138 ? -2.561 -0.638 17.844 1 96.81 138 ALA A C 1
ATOM 1046 O O . ALA A 1 138 ? -3.006 0.508 17.75 1 96.81 138 ALA A O 1
ATOM 1047 N N . ALA A 1 139 ? -2.85 -1.331 18.875 1 96 139 ALA A N 1
ATOM 1048 C CA . ALA A 1 139 ? -3.924 -1.014 19.812 1 96 139 ALA A CA 1
ATOM 1049 C C . ALA A 1 139 ? -3.744 0.384 20.406 1 96 139 ALA A C 1
ATOM 1051 O O . ALA A 1 139 ? -4.672 1.197 20.375 1 96 139 ALA A O 1
ATOM 1052 N N . PRO A 1 140 ? -2.514 0.75 20.828 1 95.5 140 PRO A N 1
ATOM 1053 C CA . PRO A 1 140 ? -2.354 2.1 21.375 1 95.5 140 PRO A CA 1
ATOM 1054 C C . PRO A 1 140 ? -2.525 3.188 20.328 1 95.5 140 PRO A C 1
ATOM 1056 O O . PRO A 1 140 ? -3.051 4.266 20.609 1 95.5 140 PRO A O 1
ATOM 1059 N N . PHE A 1 141 ? -2.088 2.863 19.219 1 93.38 141 PHE A N 1
ATOM 1060 C CA . PHE A 1 141 ? -2.217 3.816 18.125 1 93.38 141 PHE A CA 1
ATOM 1061 C C . PHE A 1 141 ? -3.682 4.035 17.766 1 93.38 141 PHE A C 1
ATOM 1063 O O . PHE A 1 141 ? -4.109 5.172 17.562 1 93.38 141 PHE A O 1
ATOM 1070 N N . ASP A 1 142 ? -4.398 2.928 17.734 1 91.25 142 ASP A N 1
ATOM 1071 C CA . ASP A 1 142 ? -5.812 2.998 17.391 1 91.25 142 ASP A CA 1
ATOM 1072 C C . ASP A 1 142 ? -6.605 3.76 18.453 1 91.25 142 ASP A C 1
ATOM 1074 O O . ASP A 1 142 ? -7.59 4.43 18.141 1 91.25 142 ASP A O 1
ATOM 1078 N N . GLU A 1 143 ? -6.148 3.725 19.609 1 89.69 143 GLU A N 1
ATOM 1079 C CA . GLU A 1 143 ? -6.809 4.43 20.703 1 89.69 143 GLU A CA 1
ATOM 1080 C C . GLU A 1 143 ? -6.617 5.938 20.578 1 89.69 143 GLU A C 1
ATOM 1082 O O . GLU A 1 143 ? -7.508 6.715 20.938 1 89.69 143 GLU A O 1
ATOM 1087 N N . VAL A 1 144 ? -5.551 6.273 20.062 1 87 144 VAL A N 1
ATOM 1088 C CA . VAL A 1 144 ? -5.195 7.691 20.031 1 87 144 VAL A CA 1
ATOM 1089 C C . VAL A 1 144 ? -5.68 8.32 18.719 1 87 144 VAL A C 1
ATOM 1091 O O . VAL A 1 144 ? -6.297 9.391 18.734 1 87 144 VAL A O 1
ATOM 1094 N N . VAL A 1 145 ? -5.422 7.73 17.625 1 81.88 145 VAL A N 1
ATOM 1095 C CA . VAL A 1 145 ? -5.637 8.336 16.328 1 81.88 145 VAL A CA 1
ATOM 1096 C C . VAL A 1 145 ? -7.059 8.055 15.844 1 81.88 145 VAL A C 1
ATOM 1098 O O . VAL A 1 145 ? -7.648 8.859 15.117 1 81.88 145 VAL A O 1
ATOM 1101 N N . LYS A 1 146 ? -7.664 6.922 16.25 1 80.69 146 LYS A N 1
ATOM 1102 C CA . LYS A 1 146 ? -9.055 6.555 16.031 1 80.69 146 LYS A CA 1
ATOM 1103 C C . LYS A 1 146 ? -9.391 6.547 14.531 1 80.69 146 LYS A C 1
ATOM 1105 O O . LYS A 1 146 ? -10.383 7.133 14.109 1 80.69 146 LYS A O 1
ATOM 1110 N N . ASN A 1 147 ? -8.625 6.008 13.672 1 77.69 147 ASN A N 1
ATOM 1111 C CA . ASN A 1 147 ? -8.836 5.855 12.234 1 77.69 147 ASN A CA 1
ATOM 1112 C C . ASN A 1 147 ? -9.102 4.402 11.852 1 77.69 147 ASN A C 1
ATOM 1114 O O . ASN A 1 147 ? -8.672 3.941 10.797 1 77.69 147 ASN A O 1
ATOM 1118 N N . GLN A 1 148 ? -9.875 3.756 12.672 1 80.56 148 GLN A N 1
ATOM 1119 C CA . GLN A 1 148 ? -10.023 2.312 12.523 1 80.56 148 GLN A CA 1
ATOM 1120 C C . GLN A 1 148 ? -10.953 1.972 11.359 1 80.56 148 GLN A C 1
ATOM 1122 O O . GLN A 1 148 ? -10.914 0.855 10.844 1 80.56 148 GLN A O 1
ATOM 1127 N N . PHE A 1 149 ? -11.727 3.016 10.867 1 79 149 PHE A N 1
ATOM 1128 C CA . PHE A 1 149 ? -12.695 2.729 9.812 1 79 149 PHE A CA 1
ATOM 1129 C C . PHE A 1 149 ? -12.078 2.936 8.438 1 79 149 PHE A C 1
ATOM 1131 O O . PHE A 1 149 ? -12.719 2.686 7.418 1 79 149 PHE A O 1
ATOM 1138 N N . SER A 1 150 ? -10.812 3.391 8.453 1 77.56 150 SER A N 1
ATOM 1139 C CA . SER A 1 150 ? -10.172 3.596 7.16 1 77.56 150 SER A CA 1
ATOM 1140 C C . SER A 1 150 ? -10.047 2.285 6.391 1 77.56 150 SER A C 1
ATOM 1142 O O . SER A 1 150 ? -9.992 1.209 6.992 1 77.56 150 SER A O 1
ATOM 1144 N N . THR A 1 151 ? -10.008 2.326 5.035 1 74.25 151 THR A N 1
ATOM 1145 C CA . THR A 1 151 ? -10.125 1.217 4.094 1 74.25 151 THR A CA 1
ATOM 1146 C C . THR A 1 151 ? -9.172 0.087 4.473 1 74.25 151 THR A C 1
ATOM 1148 O O . THR A 1 151 ? -9.594 -1.049 4.688 1 74.25 151 THR A O 1
ATOM 1151 N N . PHE A 1 152 ? -7.898 0.344 4.695 1 78.5 152 PHE A N 1
ATOM 1152 C CA . PHE A 1 152 ? -6.906 -0.707 4.906 1 78.5 152 PHE A CA 1
ATOM 1153 C C . PHE A 1 152 ? -6.836 -1.1 6.375 1 78.5 152 PHE A C 1
ATOM 1155 O O . PHE A 1 152 ? -6.637 -2.271 6.703 1 78.5 152 PHE A O 1
ATOM 1162 N N . VAL A 1 153 ? -7.172 -0.101 7.227 1 87.75 153 VAL A N 1
ATOM 1163 C CA . VAL A 1 153 ? -7.023 -0.361 8.656 1 87.75 153 VAL A CA 1
ATOM 1164 C C . VAL A 1 153 ? -8.164 -1.25 9.141 1 87.75 153 VAL A C 1
ATOM 1166 O O . VAL A 1 153 ? -7.941 -2.217 9.867 1 87.75 153 VAL A O 1
ATOM 1169 N N . PHE A 1 154 ? -9.359 -0.987 8.703 1 90.69 154 PHE A N 1
ATOM 1170 C CA . PHE A 1 154 ? -10.531 -1.735 9.148 1 90.69 154 PHE A CA 1
ATOM 1171 C C . PHE A 1 154 ? -10.375 -3.219 8.836 1 90.69 154 PHE A C 1
ATOM 1173 O O . PHE A 1 154 ? -10.578 -4.066 9.703 1 90.69 154 PHE A O 1
ATOM 1180 N N . GLY A 1 155 ? -9.953 -3.527 7.652 1 93.06 155 GLY A N 1
ATOM 1181 C CA . GLY A 1 155 ? -9.867 -4.906 7.195 1 93.06 155 GLY A CA 1
ATOM 1182 C C . GLY A 1 155 ? -8.695 -5.66 7.793 1 93.06 155 GLY A C 1
ATOM 1183 O O . GLY A 1 155 ? -8.602 -6.883 7.664 1 93.06 155 GLY A O 1
ATOM 1184 N N . ALA A 1 156 ? -7.863 -4.945 8.422 1 94.81 156 ALA A N 1
ATOM 1185 C CA . ALA A 1 156 ? -6.656 -5.562 8.961 1 94.81 156 ALA A CA 1
ATOM 1186 C C . ALA A 1 156 ? -6.762 -5.742 10.469 1 94.81 156 ALA A C 1
ATOM 1188 O O . ALA A 1 156 ? -5.785 -6.121 11.125 1 94.81 156 ALA A O 1
ATOM 1189 N N . ARG A 1 157 ? -7.941 -5.43 11 1 95.31 157 ARG A N 1
ATOM 1190 C CA . ARG A 1 157 ? -8.109 -5.473 12.445 1 95.31 157 ARG A CA 1
ATOM 1191 C C . ARG A 1 157 ? -9.125 -6.539 12.852 1 95.31 157 ARG A C 1
ATOM 1193 O O . ARG A 1 157 ? -10.023 -6.875 12.07 1 95.31 157 ARG A O 1
ATOM 1200 N N . TYR A 1 158 ? -8.883 -7.152 13.984 1 96 158 TYR A N 1
ATOM 1201 C CA . TYR A 1 158 ? -9.828 -7.98 14.719 1 96 158 TYR A CA 1
ATOM 1202 C C . TYR A 1 158 ? -10.297 -9.156 13.867 1 96 158 TYR A C 1
ATOM 1204 O O . TYR A 1 158 ? -9.484 -9.969 13.422 1 96 158 TYR A O 1
ATOM 1212 N N . ILE A 1 159 ? -11.547 -9.297 13.539 1 97.06 159 ILE A N 1
ATOM 1213 C CA . ILE A 1 159 ? -12.023 -10.578 13.047 1 97.06 159 ILE A CA 1
ATOM 1214 C C . ILE A 1 159 ? -12.219 -10.508 11.531 1 97.06 159 ILE A C 1
ATOM 1216 O O . ILE A 1 159 ? -12.383 -11.539 10.875 1 97.06 159 ILE A O 1
ATOM 1220 N N . ALA A 1 160 ? -12.156 -9.305 10.953 1 96 160 ALA A N 1
ATOM 1221 C CA . ALA A 1 160 ? -12.383 -9.148 9.523 1 96 160 ALA A CA 1
ATOM 1222 C C . ALA A 1 160 ? -11.414 -10 8.711 1 96 160 ALA A C 1
ATOM 1224 O O . ALA A 1 160 ? -11.805 -10.656 7.746 1 96 160 ALA A O 1
ATOM 1225 N N . PRO A 1 161 ? -10.109 -10.094 9.141 1 96.88 161 PRO A N 1
ATOM 1226 C CA . PRO A 1 161 ? -9.141 -10.891 8.375 1 96.88 161 PRO A CA 1
ATOM 1227 C C . PRO A 1 161 ? -9.539 -12.359 8.273 1 96.88 161 PRO A C 1
ATOM 1229 O O . PRO A 1 161 ? -9.258 -13.008 7.262 1 96.88 161 PRO A O 1
ATOM 1232 N N . ILE A 1 162 ? -10.156 -12.859 9.266 1 97.81 162 ILE A N 1
ATOM 1233 C CA . ILE A 1 162 ? -10.602 -14.25 9.258 1 97.81 162 ILE A CA 1
ATOM 1234 C C . ILE A 1 162 ? -11.594 -14.469 8.117 1 97.81 162 ILE A C 1
ATOM 1236 O O . ILE A 1 162 ? -11.5 -15.445 7.375 1 97.81 162 ILE A O 1
ATOM 1240 N N . GLY A 1 163 ? -12.539 -13.531 7.973 1 97.69 163 GLY A N 1
ATOM 1241 C CA . GLY A 1 163 ? -13.492 -13.609 6.879 1 97.69 163 GLY A CA 1
ATOM 1242 C C . GLY A 1 163 ? -12.852 -13.469 5.512 1 97.69 163 GLY A C 1
ATOM 1243 O O . GLY A 1 163 ? -13.219 -14.188 4.574 1 97.69 163 GLY A O 1
ATOM 1244 N N . TYR A 1 164 ? -11.875 -12.578 5.406 1 97.19 164 TYR A N 1
ATOM 1245 C CA . TYR A 1 164 ? -11.148 -12.398 4.156 1 97.19 164 TYR A CA 1
ATOM 1246 C C . TYR A 1 164 ? -10.461 -13.695 3.74 1 97.19 164 TYR A C 1
ATOM 1248 O O . TYR A 1 164 ? -10.469 -14.062 2.562 1 97.19 164 TYR A O 1
ATOM 1256 N N . ALA A 1 165 ? -9.883 -14.352 4.723 1 97.94 165 ALA A N 1
ATOM 1257 C CA . ALA A 1 165 ? -9.164 -15.586 4.438 1 97.94 165 ALA A CA 1
ATOM 1258 C C . ALA A 1 165 ? -10.109 -16.672 3.936 1 97.94 165 ALA A C 1
ATOM 1260 O O . ALA A 1 165 ? -9.812 -17.359 2.957 1 97.94 165 ALA A O 1
ATOM 1261 N N . ALA A 1 166 ? -11.227 -16.797 4.598 1 98.25 166 ALA A N 1
ATOM 1262 C CA . ALA A 1 166 ? -12.211 -17.797 4.188 1 98.25 166 ALA A CA 1
ATOM 1263 C C . ALA A 1 166 ? -12.688 -17.531 2.758 1 98.25 166 ALA A C 1
ATOM 1265 O O . ALA A 1 166 ? -12.742 -18.469 1.944 1 98.25 166 ALA A O 1
ATOM 1266 N N . LEU A 1 167 ? -12.938 -16.328 2.475 1 98.44 167 LEU A N 1
ATOM 1267 C CA . LEU A 1 167 ? -13.477 -15.977 1.165 1 98.44 167 LEU A CA 1
ATOM 1268 C C . LEU A 1 167 ? -12.43 -16.156 0.076 1 98.44 167 LEU A C 1
ATOM 1270 O O . LEU A 1 167 ? -12.703 -16.75 -0.972 1 98.44 167 LEU A O 1
ATOM 1274 N N . ALA A 1 168 ? -11.242 -15.648 0.376 1 98.25 168 ALA A N 1
ATOM 1275 C CA . ALA A 1 168 ? -10.164 -15.781 -0.604 1 98.25 168 ALA A CA 1
ATOM 1276 C C . ALA A 1 168 ? -9.891 -17.25 -0.927 1 98.25 168 ALA A C 1
ATOM 1278 O O . ALA A 1 168 ? -9.719 -17.609 -2.094 1 98.25 168 ALA A O 1
ATOM 1279 N N . PHE A 1 169 ? -9.859 -18.078 0.078 1 97.69 169 PHE A N 1
ATOM 1280 C CA . PHE A 1 169 ? -9.594 -19.5 -0.085 1 97.69 169 PHE A CA 1
ATOM 1281 C C . PHE A 1 169 ? -10.688 -20.156 -0.914 1 97.69 169 PHE A C 1
ATOM 1283 O O . PHE A 1 169 ? -10.391 -20.922 -1.837 1 97.69 169 PHE A O 1
ATOM 1290 N N . THR A 1 170 ? -11.891 -19.812 -0.618 1 98.19 170 THR A N 1
ATOM 1291 C CA . THR A 1 170 ? -13.008 -20.469 -1.298 1 98.19 170 THR A CA 1
ATOM 1292 C C . THR A 1 170 ? -13.148 -19.953 -2.725 1 98.19 170 THR A C 1
ATOM 1294 O O . THR A 1 170 ? -13.547 -20.688 -3.625 1 98.19 170 THR A O 1
ATOM 1297 N N . VAL A 1 171 ? -12.836 -18.688 -2.932 1 97.88 171 VAL A N 1
ATOM 1298 C CA . VAL A 1 171 ? -12.797 -18.172 -4.289 1 97.88 171 VAL A CA 1
ATOM 1299 C C . VAL A 1 171 ? -11.75 -18.922 -5.109 1 97.88 171 VAL A C 1
ATOM 1301 O O . VAL A 1 171 ? -12.023 -19.344 -6.234 1 97.88 171 VAL A O 1
ATOM 1304 N N . GLY A 1 172 ? -10.609 -19.125 -4.527 1 97.62 172 GLY A N 1
ATOM 1305 C CA . GLY A 1 172 ? -9.562 -19.875 -5.195 1 97.62 172 GLY A CA 1
ATOM 1306 C C . GLY A 1 172 ? -9.953 -21.312 -5.484 1 97.62 172 GLY A C 1
ATOM 1307 O O . GLY A 1 172 ? -9.727 -21.812 -6.59 1 97.62 172 GLY A O 1
ATOM 1308 N N . ALA A 1 173 ? -10.516 -21.938 -4.508 1 96.69 173 ALA A N 1
ATOM 1309 C CA . ALA A 1 173 ? -10.945 -23.328 -4.676 1 96.69 173 ALA A CA 1
ATOM 1310 C C . ALA A 1 173 ? -11.953 -23.469 -5.809 1 96.69 173 ALA A C 1
ATOM 1312 O O . ALA A 1 173 ? -11.844 -24.359 -6.648 1 96.69 173 ALA A O 1
ATOM 1313 N N . LEU A 1 174 ? -12.883 -22.531 -5.812 1 96.81 174 LEU A N 1
ATOM 1314 C CA . LEU A 1 174 ? -13.891 -22.578 -6.863 1 96.81 174 LEU A CA 1
ATOM 1315 C C . LEU A 1 174 ? -13.281 -22.281 -8.227 1 96.81 174 LEU A C 1
ATOM 1317 O O . LEU A 1 174 ? -13.625 -22.906 -9.227 1 96.81 174 LEU A O 1
ATOM 1321 N N . ALA A 1 175 ? -12.445 -21.297 -8.258 1 96.75 175 ALA A N 1
ATOM 1322 C CA . ALA A 1 175 ? -11.758 -20.969 -9.508 1 96.75 175 ALA A CA 1
ATOM 1323 C C . ALA A 1 175 ? -11 -22.172 -10.047 1 96.75 175 ALA A C 1
ATOM 1325 O O . ALA A 1 175 ? -11.016 -22.438 -11.25 1 96.75 175 ALA A O 1
ATOM 1326 N N . GLY A 1 176 ? -10.312 -22.875 -9.18 1 94.88 176 GLY A N 1
ATOM 1327 C CA . GLY A 1 176 ? -9.609 -24.078 -9.586 1 94.88 176 GLY A CA 1
ATOM 1328 C C . GLY A 1 176 ? -10.539 -25.156 -10.141 1 94.88 176 GLY A C 1
ATOM 1329 O O . GLY A 1 176 ? -10.211 -25.797 -11.141 1 94.88 176 GLY A O 1
ATOM 1330 N N . LEU A 1 177 ? -11.641 -25.281 -9.484 1 93.44 177 LEU A N 1
ATOM 1331 C CA . LEU A 1 177 ? -12.617 -26.281 -9.898 1 93.44 177 LEU A CA 1
ATOM 1332 C C . LEU A 1 177 ? -13.219 -25.922 -11.258 1 93.44 177 LEU A C 1
ATOM 1334 O O . LEU A 1 177 ? -13.406 -26.797 -12.102 1 93.44 177 LEU A O 1
ATOM 1338 N N . LEU A 1 178 ? -13.453 -24.672 -11.477 1 94.31 178 LEU A N 1
ATOM 1339 C CA . LEU A 1 178 ? -14.164 -24.25 -12.672 1 94.31 178 LEU A CA 1
ATOM 1340 C C . LEU A 1 178 ? -13.219 -24.125 -13.859 1 94.31 178 LEU A C 1
ATOM 1342 O O . LEU A 1 178 ? -13.578 -24.469 -14.984 1 94.31 178 LEU A O 1
ATOM 1346 N N . LEU A 1 179 ? -12 -23.641 -13.625 1 92.75 179 LEU A N 1
ATOM 1347 C CA . LEU A 1 179 ? -11.078 -23.375 -14.719 1 92.75 179 LEU A CA 1
ATOM 1348 C C . LEU A 1 179 ? -10.25 -24.609 -15.047 1 92.75 179 LEU A C 1
ATOM 1350 O O . LEU A 1 179 ? -9.742 -24.75 -16.156 1 92.75 179 LEU A O 1
ATOM 1354 N N . ARG A 1 180 ? -9.977 -25.484 -14.109 1 90.81 180 ARG A N 1
ATOM 1355 C CA . ARG A 1 180 ? -9.305 -26.766 -14.281 1 90.81 180 ARG A CA 1
ATOM 1356 C C . ARG A 1 180 ? -7.859 -26.578 -14.711 1 90.81 180 ARG A C 1
ATOM 1358 O O . ARG A 1 180 ? -7.223 -27.516 -15.203 1 90.81 180 ARG A O 1
ATOM 1365 N N . ARG A 1 181 ? -7.445 -25.312 -14.711 1 90.31 181 ARG A N 1
ATOM 1366 C CA . ARG A 1 181 ? -6.051 -24.969 -14.977 1 90.31 181 ARG A CA 1
ATOM 1367 C C . ARG A 1 181 ? -5.449 -24.188 -13.812 1 90.31 181 ARG A C 1
ATOM 1369 O O . ARG A 1 181 ? -5.996 -23.172 -13.398 1 90.31 181 ARG A O 1
ATOM 1376 N N . THR A 1 182 ? -4.422 -24.688 -13.328 1 91.44 182 THR A N 1
ATOM 1377 C CA . THR A 1 182 ? -3.832 -24.188 -12.094 1 91.44 182 THR A CA 1
ATOM 1378 C C . THR A 1 182 ? -3.434 -22.719 -12.242 1 91.44 182 THR A C 1
ATOM 1380 O O . THR A 1 182 ? -3.869 -21.859 -11.461 1 91.44 182 THR A O 1
ATOM 1383 N N . LEU A 1 183 ? -2.674 -22.344 -13.312 1 89.75 183 LEU A N 1
ATOM 1384 C CA . LEU A 1 183 ? -2.088 -21.016 -13.438 1 89.75 183 LEU A CA 1
ATOM 1385 C C . LEU A 1 183 ? -3.168 -19.969 -13.648 1 89.75 183 LEU A C 1
ATOM 1387 O O . LEU A 1 183 ? -3.211 -18.953 -12.938 1 89.75 183 LEU A O 1
ATOM 1391 N N . PRO A 1 184 ? -4.145 -20.234 -14.586 1 89.94 184 PRO A N 1
ATOM 1392 C CA . PRO A 1 184 ? -5.227 -19.25 -14.734 1 89.94 184 PRO A CA 1
ATOM 1393 C C . PRO A 1 184 ? -6.062 -19.094 -13.469 1 89.94 184 PRO A C 1
ATOM 1395 O O . PRO A 1 184 ? -6.496 -17.984 -13.141 1 89.94 184 PRO A O 1
ATOM 1398 N N . ALA A 1 185 ? -6.285 -20.203 -12.758 1 94.94 185 ALA A N 1
ATOM 1399 C CA . ALA A 1 185 ? -7.051 -20.141 -11.516 1 94.94 185 ALA A CA 1
ATOM 1400 C C . ALA A 1 185 ? -6.328 -19.297 -10.469 1 94.94 185 ALA A C 1
ATOM 1402 O O . ALA A 1 185 ? -6.953 -18.516 -9.758 1 94.94 185 ALA A O 1
ATOM 1403 N N . MET A 1 186 ? -5.051 -19.484 -10.445 1 95 186 MET A N 1
ATOM 1404 C CA . MET A 1 186 ? -4.25 -18.734 -9.484 1 95 186 MET A CA 1
ATOM 1405 C C . MET A 1 186 ? -4.254 -17.25 -9.812 1 95 186 MET A C 1
ATOM 1407 O O . MET A 1 186 ? -4.453 -16.422 -8.922 1 95 186 MET A O 1
ATOM 1411 N N . ALA A 1 187 ? -4.043 -16.938 -11.062 1 91.19 187 ALA A N 1
ATOM 1412 C CA . ALA A 1 187 ? -4.008 -15.539 -11.492 1 91.19 187 ALA A CA 1
ATOM 1413 C C . ALA A 1 187 ? -5.352 -14.859 -11.242 1 91.19 187 ALA A C 1
ATOM 1415 O O . ALA A 1 187 ? -5.402 -13.742 -10.719 1 91.19 187 ALA A O 1
ATOM 1416 N N . LEU A 1 188 ? -6.391 -15.531 -11.531 1 91.69 188 LEU A N 1
ATOM 1417 C CA . LEU A 1 188 ? -7.73 -14.984 -11.344 1 91.69 188 LEU A CA 1
ATOM 1418 C C . LEU A 1 188 ? -8.039 -14.781 -9.867 1 91.69 188 LEU A C 1
ATOM 1420 O O . LEU A 1 188 ? -8.68 -13.797 -9.484 1 91.69 188 LEU A O 1
ATOM 1424 N N . THR A 1 189 ? -7.605 -15.695 -9.086 1 96.06 189 THR A N 1
ATOM 1425 C CA . THR A 1 189 ? -7.832 -15.594 -7.648 1 96.06 189 THR A CA 1
ATOM 1426 C C . THR A 1 189 ? -7.098 -14.383 -7.07 1 96.06 189 THR A C 1
ATOM 1428 O O . THR A 1 189 ? -7.684 -13.586 -6.332 1 96.06 189 THR A O 1
ATOM 1431 N N . LEU A 1 190 ? -5.832 -14.234 -7.504 1 94.19 190 LEU A N 1
ATOM 1432 C CA . LEU A 1 190 ? -5.02 -13.156 -6.961 1 94.19 190 LEU A CA 1
ATOM 1433 C C . LEU A 1 190 ? -5.57 -11.797 -7.375 1 94.19 190 LEU A C 1
ATOM 1435 O O . LEU A 1 190 ? -5.914 -10.969 -6.523 1 94.19 190 LEU A O 1
ATOM 1439 N N . VAL A 1 191 ? -5.789 -11.609 -8.641 1 87.75 191 VAL A N 1
ATOM 1440 C CA . VAL A 1 191 ? -6.215 -10.32 -9.172 1 87.75 191 VAL A CA 1
ATOM 1441 C C . VAL A 1 191 ? -7.68 -10.07 -8.82 1 87.75 191 VAL A C 1
ATOM 1443 O O . VAL A 1 191 ? -8.047 -8.977 -8.406 1 87.75 191 VAL A O 1
ATOM 1446 N N . GLY A 1 192 ? -8.508 -11.07 -8.938 1 90.56 192 GLY A N 1
ATOM 1447 C CA . GLY A 1 192 ? -9.922 -10.945 -8.633 1 90.56 192 GLY A CA 1
ATOM 1448 C C . GLY A 1 192 ? -10.188 -10.633 -7.172 1 90.56 192 GLY A C 1
ATOM 1449 O O . GLY A 1 192 ? -11.047 -9.805 -6.852 1 90.56 192 GLY A O 1
ATOM 1450 N N . PHE A 1 193 ? -9.453 -11.266 -6.297 1 95.06 193 PHE A N 1
ATOM 1451 C CA . PHE A 1 193 ? -9.711 -11.055 -4.875 1 95.06 193 PHE A CA 1
ATOM 1452 C C . PHE A 1 193 ? -9.219 -9.68 -4.438 1 95.06 193 PHE A C 1
ATOM 1454 O O . PHE A 1 193 ? -9.852 -9.031 -3.602 1 95.06 193 PHE A O 1
ATOM 1461 N N . ILE A 1 194 ? -8.07 -9.242 -4.984 1 89.88 194 ILE A N 1
ATOM 1462 C CA . ILE A 1 194 ? -7.59 -7.902 -4.676 1 89.88 194 ILE A CA 1
ATOM 1463 C C . ILE A 1 194 ? -8.617 -6.871 -5.129 1 89.88 194 ILE A C 1
ATOM 1465 O O . ILE A 1 194 ? -8.961 -5.953 -4.379 1 89.88 194 ILE A O 1
ATOM 1469 N N . ALA A 1 195 ? -9.164 -7.027 -6.316 1 87.06 195 ALA A N 1
ATOM 1470 C CA . ALA A 1 195 ? -10.203 -6.141 -6.82 1 87.06 195 ALA A CA 1
ATOM 1471 C C . ALA A 1 195 ? -11.445 -6.188 -5.926 1 87.06 195 ALA A C 1
ATOM 1473 O O . ALA A 1 195 ? -12.062 -5.152 -5.656 1 87.06 195 ALA A O 1
ATOM 1474 N N . PHE A 1 196 ? -11.781 -7.312 -5.445 1 93.06 196 PHE A N 1
ATOM 1475 C CA . PHE A 1 196 ? -12.93 -7.492 -4.57 1 93.06 196 PHE A CA 1
ATOM 1476 C C . PHE A 1 196 ? -12.734 -6.742 -3.258 1 93.06 196 PHE A C 1
ATOM 1478 O O . PHE A 1 196 ? -13.656 -6.105 -2.752 1 93.06 196 PHE A O 1
ATOM 1485 N N . GLN A 1 197 ? -11.508 -6.859 -2.701 1 92.69 197 GLN A N 1
ATOM 1486 C CA . GLN A 1 197 ? -11.234 -6.191 -1.433 1 92.69 197 GLN A CA 1
ATOM 1487 C C . GLN A 1 197 ? -11.438 -4.684 -1.55 1 92.69 197 GLN A C 1
ATOM 1489 O O . GLN A 1 197 ? -12.047 -4.062 -0.672 1 92.69 197 GLN A O 1
ATOM 1494 N N . PHE A 1 198 ? -11 -4.152 -2.645 1 85.56 198 PHE A N 1
ATOM 1495 C CA . PHE A 1 198 ? -11.156 -2.719 -2.855 1 85.56 198 PHE A CA 1
ATOM 1496 C C . PHE A 1 198 ? -12.617 -2.361 -3.09 1 85.56 198 PHE A C 1
ATOM 1498 O O . PHE A 1 198 ? -13.109 -1.364 -2.557 1 85.56 198 PHE A O 1
ATOM 1505 N N . PHE A 1 199 ? -13.25 -3.139 -3.822 1 87.81 199 PHE A N 1
ATOM 1506 C CA . PHE A 1 199 ? -14.664 -2.902 -4.125 1 87.81 199 PHE A CA 1
ATOM 1507 C C . PHE A 1 199 ? -15.5 -2.961 -2.855 1 87.81 199 PHE A C 1
ATOM 1509 O O . PHE A 1 199 ? -16.328 -2.074 -2.605 1 87.81 199 PHE A O 1
ATOM 1516 N N . PHE A 1 200 ? -15.328 -3.982 -2.059 1 92.88 200 PHE A N 1
ATOM 1517 C CA . PHE A 1 200 ? -16.141 -4.168 -0.867 1 92.88 200 PHE A CA 1
ATOM 1518 C C . PHE A 1 200 ? -15.883 -3.061 0.148 1 92.88 200 PHE A C 1
ATOM 1520 O O . PHE A 1 200 ? -16.812 -2.51 0.732 1 92.88 200 PHE A O 1
ATOM 1527 N N . ALA A 1 201 ? -14.602 -2.703 0.348 1 88.38 201 ALA A N 1
ATOM 1528 C CA . ALA A 1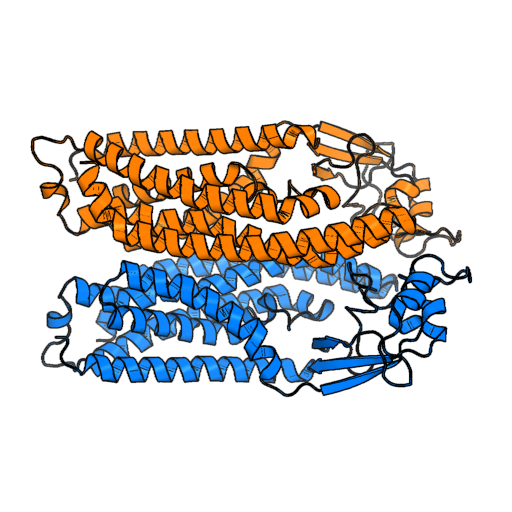 201 ? -14.211 -1.729 1.363 1 88.38 201 ALA A CA 1
ATOM 1529 C C . ALA A 1 201 ? -14.734 -0.338 1.018 1 88.38 201 ALA A C 1
ATOM 1531 O O . ALA A 1 201 ? -15.094 0.437 1.909 1 88.38 201 ALA A O 1
ATOM 1532 N N . ASN A 1 202 ? -14.828 -0.002 -0.28 1 81.25 202 ASN A N 1
ATOM 1533 C CA . ASN A 1 202 ? -15.133 1.375 -0.657 1 81.25 202 ASN A CA 1
ATOM 1534 C C . ASN A 1 202 ? -16.578 1.522 -1.116 1 81.25 202 ASN A C 1
ATOM 1536 O O . ASN A 1 202 ? -17.141 2.615 -1.059 1 81.25 202 ASN A O 1
ATOM 1540 N N . VAL A 1 203 ? -17.188 0.44 -1.53 1 85.25 203 VAL A N 1
ATOM 1541 C CA . VAL A 1 203 ? -18.516 0.56 -2.105 1 85.25 203 VAL A CA 1
ATOM 1542 C C . VAL A 1 203 ? -19.547 -0.111 -1.188 1 85.25 203 VAL A C 1
ATOM 1544 O O . VAL A 1 203 ? -20.609 0.444 -0.927 1 85.25 203 VAL A O 1
ATOM 1547 N N . VAL A 1 204 ? -19.234 -1.213 -0.657 1 91.69 204 VAL A N 1
ATOM 1548 C CA . VAL A 1 204 ? -20.203 -2.008 0.075 1 91.69 204 VAL A CA 1
ATOM 1549 C C . VAL A 1 204 ? -20.172 -1.633 1.556 1 91.69 204 VAL A C 1
ATOM 1551 O O . VAL A 1 204 ? -21.219 -1.354 2.154 1 91.69 204 VAL A O 1
ATOM 1554 N N . ARG A 1 205 ? -19.031 -1.579 2.201 1 88.88 205 ARG A N 1
ATOM 1555 C CA . ARG A 1 205 ? -18.875 -1.358 3.635 1 88.88 205 ARG A CA 1
ATOM 1556 C C . ARG A 1 205 ? -19.609 -0.092 4.074 1 88.88 205 ARG A C 1
ATOM 1558 O O . ARG A 1 205 ? -20.375 -0.112 5.043 1 88.88 205 ARG A O 1
ATOM 1565 N N . PRO A 1 206 ? -19.406 1.095 3.35 1 83.06 206 PRO A N 1
ATOM 1566 C CA . PRO A 1 206 ? -20.078 2.312 3.818 1 83.06 206 PRO A CA 1
ATOM 1567 C C . PRO A 1 206 ? -21.594 2.184 3.844 1 83.06 206 PRO A C 1
ATOM 1569 O O . PRO A 1 206 ? -22.266 2.953 4.531 1 83.06 206 PRO A O 1
ATOM 1572 N N . SER A 1 207 ? -22.141 1.186 3.146 1 86.44 207 SER A N 1
ATOM 1573 C CA . SER A 1 207 ? -23.594 1.084 3.023 1 86.44 207 SER A CA 1
ATOM 1574 C C . SER A 1 207 ? -24.141 -0.095 3.824 1 86.44 207 SER A C 1
ATOM 1576 O O . SER A 1 207 ? -25.328 -0.423 3.734 1 86.44 207 SER A O 1
ATOM 1578 N N . LEU A 1 208 ? -23.297 -0.776 4.555 1 91 208 LEU A N 1
ATOM 1579 C CA . LEU A 1 208 ? -23.734 -1.937 5.324 1 91 208 LEU A CA 1
ATOM 1580 C C . LEU A 1 208 ? -24.75 -1.535 6.387 1 91 208 LEU A C 1
ATOM 1582 O O . LEU A 1 208 ? -25.688 -2.283 6.668 1 91 208 LEU A O 1
ATOM 1586 N N . VAL A 1 209 ? -24.469 -0.421 7.051 1 91.19 209 VAL A N 1
ATOM 1587 C CA . VAL A 1 209 ? -25.375 0.159 8.031 1 91.19 209 VAL A CA 1
ATOM 1588 C C . VAL A 1 209 ? -25.719 1.593 7.633 1 91.19 209 VAL A C 1
ATOM 1590 O O . VAL A 1 209 ? -24.844 2.359 7.234 1 91.19 209 VAL A O 1
ATOM 1593 N N . PRO A 1 210 ? -26.984 1.896 7.75 1 90.75 210 PRO A N 1
ATOM 1594 C CA . PRO A 1 210 ? -27.359 3.271 7.406 1 90.75 210 PRO A CA 1
ATOM 1595 C C . PRO A 1 210 ? -26.609 4.309 8.242 1 90.75 210 PRO A C 1
ATOM 1597 O O . PRO A 1 210 ? -26.516 4.176 9.461 1 90.75 210 PRO A O 1
ATOM 1600 N N . ALA A 1 211 ? -26.094 5.18 7.527 1 89.56 211 ALA A N 1
ATOM 1601 C CA . ALA A 1 211 ? -25.328 6.227 8.203 1 89.56 211 ALA A CA 1
ATOM 1602 C C . ALA A 1 211 ? -26.266 7.168 8.969 1 89.56 211 ALA A C 1
ATOM 1604 O O . ALA A 1 211 ? -27.438 7.289 8.641 1 89.56 211 ALA A O 1
ATOM 1605 N N . GLU A 1 212 ? -25.719 7.656 10.016 1 91.31 212 GLU A N 1
ATOM 1606 C CA . GLU A 1 212 ? -26.391 8.758 10.688 1 91.31 212 GLU A CA 1
ATOM 1607 C C . GLU A 1 212 ? -26.109 10.094 9.992 1 91.31 212 GLU A C 1
ATOM 1609 O O . GLU A 1 212 ? -25.094 10.242 9.328 1 91.31 212 GLU A O 1
ATOM 1614 N N . HIS A 1 213 ? -27.125 10.93 10.086 1 92 213 HIS A N 1
ATOM 1615 C CA . HIS A 1 213 ? -26.984 12.219 9.414 1 92 213 HIS A CA 1
ATOM 1616 C C . HIS A 1 213 ? -27.062 13.367 10.414 1 92 213 HIS A C 1
ATOM 1618 O O . HIS A 1 213 ? -27.828 13.297 11.391 1 92 213 HIS A O 1
ATOM 1624 N N . ALA A 1 214 ? -26.203 14.281 10.273 1 91.69 214 ALA A N 1
ATOM 1625 C CA . ALA A 1 214 ? -26.234 15.492 11.094 1 91.69 214 ALA A CA 1
ATOM 1626 C C . ALA A 1 214 ? -25.859 16.719 10.273 1 91.69 214 ALA A C 1
ATOM 1628 O O . ALA A 1 214 ? -25.078 16.625 9.328 1 91.69 214 ALA A O 1
ATOM 1629 N N . ALA A 1 215 ? -26.484 17.75 10.586 1 92.69 215 ALA A N 1
ATOM 1630 C CA . ALA A 1 215 ? -26.078 19.047 10.062 1 92.69 215 ALA A CA 1
ATOM 1631 C C . ALA A 1 215 ? -25.219 19.797 11.062 1 92.69 215 ALA A C 1
ATOM 1633 O O . ALA A 1 215 ? -25.672 20.156 12.148 1 92.69 215 ALA A O 1
ATOM 1634 N N . LEU A 1 216 ? -24.016 19.984 10.719 1 93.69 216 LEU A N 1
ATOM 1635 C CA . LEU A 1 216 ? -23.062 20.625 11.633 1 93.69 216 LEU A CA 1
ATOM 1636 C C . LEU A 1 216 ? -22.875 22.094 11.266 1 93.69 216 LEU A C 1
ATOM 1638 O O . LEU A 1 216 ? -22.5 22.422 10.133 1 93.69 216 LEU A O 1
ATOM 1642 N N . PRO A 1 217 ? -23.156 22.969 12.25 1 93.81 217 PRO A N 1
ATOM 1643 C CA . PRO A 1 217 ? -22.844 24.375 11.984 1 93.81 217 PRO A CA 1
ATOM 1644 C C . PRO A 1 217 ? -21.344 24.625 11.828 1 93.81 217 PRO A C 1
ATOM 1646 O O . PRO A 1 217 ? -20.531 24.016 12.539 1 93.81 217 PRO A O 1
ATOM 1649 N N . MET A 1 218 ? -21.031 25.469 10.844 1 93.62 218 MET A N 1
ATOM 1650 C CA . MET A 1 218 ? -19.625 25.75 10.578 1 93.62 218 MET A CA 1
ATOM 1651 C C . MET A 1 218 ? -19.219 27.094 11.203 1 93.62 218 MET A C 1
ATOM 1653 O O . MET A 1 218 ? -19.125 28.109 10.516 1 93.62 218 MET A O 1
ATOM 1657 N N . THR A 1 219 ? -18.984 26.969 12.547 1 91.94 219 THR A N 1
ATOM 1658 C CA . THR A 1 219 ? -18.422 28.125 13.258 1 91.94 219 THR A CA 1
ATOM 1659 C C . THR A 1 219 ? -16.922 28.266 12.953 1 91.94 219 THR A C 1
ATOM 1661 O O . THR A 1 219 ? -16.328 27.391 12.344 1 91.94 219 THR A O 1
ATOM 1664 N N . ALA A 1 220 ? -16.375 29.406 13.352 1 89.81 220 ALA A N 1
ATOM 1665 C CA . ALA A 1 220 ? -14.945 29.625 13.141 1 89.81 220 ALA A CA 1
ATOM 1666 C C . ALA A 1 220 ? -14.125 28.531 13.836 1 89.81 220 ALA A C 1
ATOM 1668 O O . ALA A 1 220 ? -13.125 28.062 13.289 1 89.81 220 ALA A O 1
ATOM 1669 N N . GLU A 1 221 ? -14.633 28.156 14.969 1 83.94 221 GLU A N 1
ATOM 1670 C CA . GLU A 1 221 ? -13.945 27.125 15.727 1 83.94 221 GLU A CA 1
ATOM 1671 C C . GLU A 1 221 ? -14.016 25.781 15.008 1 83.94 221 GLU A C 1
ATOM 1673 O O . GLU A 1 221 ? -13.008 25.062 14.906 1 83.94 221 GLU A O 1
ATOM 1678 N N . ALA A 1 222 ? -15.172 25.453 14.484 1 86.38 222 ALA A N 1
ATOM 1679 C CA . ALA A 1 222 ? -15.359 24.188 13.789 1 86.38 222 ALA A CA 1
ATOM 1680 C C . ALA A 1 222 ? -14.508 24.125 12.523 1 86.38 222 ALA A C 1
ATOM 1682 O O . ALA A 1 222 ? -13.93 23.094 12.211 1 86.38 222 ALA A O 1
ATOM 1683 N N . ILE A 1 223 ? -14.43 25.203 11.859 1 87.62 223 ILE A N 1
ATOM 1684 C CA . ILE A 1 223 ? -13.664 25.266 10.617 1 87.62 223 ILE A CA 1
ATOM 1685 C C . ILE A 1 223 ? -12.18 25.109 10.922 1 87.62 223 ILE A C 1
ATOM 1687 O O . ILE A 1 223 ? -11.461 24.406 10.195 1 87.62 223 ILE A O 1
ATOM 1691 N N . ASN A 1 224 ? -11.766 25.719 12 1 78.31 224 ASN A N 1
ATOM 1692 C CA . ASN A 1 224 ? -10.352 25.656 12.367 1 78.31 224 ASN A CA 1
ATOM 1693 C C . ASN A 1 224 ? -9.953 24.25 12.805 1 78.31 224 ASN A C 1
ATOM 1695 O O . ASN A 1 224 ? -8.766 23.906 12.828 1 78.31 224 ASN A O 1
ATOM 1699 N N . GLU A 1 225 ? -10.953 23.453 13.094 1 74.19 225 GLU A N 1
ATOM 1700 C CA . GLU A 1 225 ? -10.664 22.078 13.508 1 74.19 225 GLU A CA 1
ATOM 1701 C C . GLU A 1 225 ? -10.633 21.125 12.312 1 74.19 225 GLU A C 1
ATOM 1703 O O . GLU A 1 225 ? -10.219 19.984 12.438 1 74.19 225 GLU A O 1
ATOM 1708 N N . ALA A 1 226 ? -10.977 21.641 11.203 1 80.12 226 ALA A N 1
ATOM 1709 C CA . ALA A 1 226 ? -10.992 20.812 10 1 80.12 226 ALA A CA 1
ATOM 1710 C C . ALA A 1 226 ? -9.578 20.562 9.484 1 80.12 226 ALA A C 1
ATOM 1712 O O . ALA A 1 226 ? -8.648 21.281 9.844 1 80.12 226 ALA A O 1
ATOM 1713 N N . GLN A 1 227 ? -9.469 19.5 8.82 1 69 227 GLN A N 1
ATOM 1714 C CA . GLN A 1 227 ? -8.164 19.172 8.266 1 69 227 GLN A CA 1
ATOM 1715 C C . GLN A 1 227 ? -7.934 19.891 6.938 1 69 227 GLN A C 1
ATOM 1717 O O . GLN A 1 227 ? -6.805 20.266 6.609 1 69 227 GLN A O 1
ATOM 1722 N N . ASN A 1 228 ? -9.023 19.969 6.191 1 72.94 228 ASN A N 1
ATOM 1723 C CA . ASN A 1 228 ? -8.922 20.578 4.871 1 72.94 228 ASN A CA 1
ATOM 1724 C C . ASN A 1 228 ? -10.102 21.5 4.598 1 72.94 228 ASN A C 1
ATOM 1726 O O . ASN A 1 228 ? -11.219 21.25 5.051 1 72.94 228 ASN A O 1
ATOM 1730 N N . LEU A 1 229 ? -9.75 22.547 3.986 1 80.94 229 LEU A N 1
ATOM 1731 C CA . LEU A 1 229 ? -10.758 23.531 3.57 1 80.94 229 LEU A CA 1
ATOM 1732 C C . LEU A 1 229 ? -10.594 23.875 2.094 1 80.94 229 LEU A C 1
ATOM 1734 O O . LEU A 1 229 ? -9.523 24.297 1.661 1 80.94 229 LEU A O 1
ATOM 1738 N N . GLY A 1 230 ? -11.68 23.547 1.448 1 77.25 230 GLY A N 1
ATOM 1739 C CA . GLY A 1 230 ? -11.641 23.812 0.02 1 77.25 230 GLY A CA 1
ATOM 1740 C C . GLY A 1 230 ? -11.125 22.641 -0.799 1 77.25 230 GLY A C 1
ATOM 1741 O O . GLY A 1 230 ? -10.82 21.578 -0.253 1 77.25 230 GLY A O 1
ATOM 1742 N N . SER A 1 231 ? -11.406 22.688 -2.055 1 74 231 SER A N 1
ATOM 1743 C CA . SER A 1 231 ? -10.906 21.703 -3.01 1 74 231 SER A CA 1
ATOM 1744 C C . SER A 1 231 ? -10.055 22.375 -4.086 1 74 231 SER A C 1
ATOM 1746 O O . SER A 1 231 ? -10.047 23.594 -4.211 1 74 231 SER A O 1
ATOM 1748 N N . ILE A 1 232 ? -9.32 21.594 -4.723 1 70.19 232 ILE A N 1
ATOM 1749 C CA . ILE A 1 232 ? -8.438 22.109 -5.773 1 70.19 232 ILE A CA 1
ATOM 1750 C C . ILE A 1 232 ? -9.266 22.812 -6.848 1 70.19 232 ILE A C 1
ATOM 1752 O O . ILE A 1 232 ? -8.773 23.703 -7.531 1 70.19 232 ILE A O 1
ATOM 1756 N N . THR A 1 233 ? -10.562 22.375 -6.945 1 67.19 233 THR A N 1
ATOM 1757 C CA . THR A 1 233 ? -11.422 23 -7.953 1 67.19 233 THR A CA 1
ATOM 1758 C C . THR A 1 233 ? -12.125 24.234 -7.391 1 67.19 233 THR A C 1
ATOM 1760 O O . THR A 1 233 ? -13 24.797 -8.047 1 67.19 233 THR A O 1
ATOM 1763 N N . GLY A 1 234 ? -11.688 24.641 -6.18 1 66.12 234 GLY A N 1
ATOM 1764 C CA . GLY A 1 234 ? -12.297 25.812 -5.586 1 66.12 234 GLY A CA 1
ATOM 1765 C C . GLY A 1 234 ? -13.656 25.547 -4.969 1 66.12 234 GLY A C 1
ATOM 1766 O O . GLY A 1 234 ? -14.398 26.469 -4.652 1 66.12 234 GLY A O 1
ATOM 1767 N N . GLY A 1 235 ? -13.93 24.281 -4.883 1 77.25 235 GLY A N 1
ATOM 1768 C CA . GLY A 1 235 ? -15.195 23.906 -4.266 1 77.25 235 GLY A CA 1
ATOM 1769 C C . GLY A 1 235 ? -15.258 24.234 -2.785 1 77.25 235 GLY A C 1
ATOM 1770 O O . GLY A 1 235 ? -14.227 24.234 -2.104 1 77.25 235 GLY A O 1
ATOM 1771 N N . SER A 1 236 ? -16.391 24.75 -2.354 1 87.88 236 SER A N 1
ATOM 1772 C CA . SER A 1 236 ? -16.625 25.062 -0.949 1 87.88 236 SER A CA 1
ATOM 1773 C C . SER A 1 236 ? -16.859 23.797 -0.129 1 87.88 236 SER A C 1
ATOM 1775 O O . SER A 1 236 ? -17.969 23.562 0.358 1 87.88 236 SER A O 1
ATOM 1777 N N . VAL A 1 237 ? -15.75 23.062 -0.079 1 86.88 237 VAL A N 1
ATOM 1778 C CA . VAL A 1 237 ? -15.82 21.781 0.619 1 86.88 237 VAL A CA 1
ATOM 1779 C C . VAL A 1 237 ? -14.906 21.812 1.843 1 86.88 237 VAL A C 1
ATOM 1781 O O . VAL A 1 237 ? -14.016 22.672 1.942 1 86.88 237 VAL A O 1
ATOM 1784 N N . ILE A 1 238 ? -15.227 21.031 2.783 1 85.38 238 ILE A N 1
ATOM 1785 C CA . ILE A 1 238 ? -14.453 20.875 4.016 1 85.38 238 ILE A CA 1
ATOM 1786 C C . ILE A 1 238 ? -14.32 19.406 4.367 1 85.38 238 ILE A C 1
ATOM 1788 O O . ILE A 1 238 ? -15.188 18.594 4.012 1 85.38 238 ILE A O 1
ATOM 1792 N N . SER A 1 239 ? -13.117 19 4.832 1 80.62 239 SER A N 1
ATOM 1793 C CA . SER A 1 239 ? -12.922 17.609 5.238 1 80.62 239 SER A CA 1
ATOM 1794 C C . SER A 1 239 ? -12.156 17.516 6.555 1 80.62 239 SER A C 1
ATOM 1796 O O . SER A 1 239 ? -11.516 18.484 6.977 1 80.62 239 SER A O 1
ATOM 1798 N N . GLY A 1 240 ? -12.297 16.344 7.219 1 76.44 240 GLY A N 1
ATOM 1799 C CA . GLY A 1 240 ? -11.578 16.109 8.461 1 76.44 240 GLY A CA 1
ATOM 1800 C C . GLY A 1 240 ? -12.219 16.797 9.656 1 76.44 240 GLY A C 1
ATOM 1801 O O . GLY A 1 240 ? -11.508 17.297 10.539 1 76.44 240 GLY A O 1
ATOM 1802 N N . ILE A 1 241 ? -13.375 16.969 9.562 1 81.88 241 ILE A N 1
ATOM 1803 C CA . ILE A 1 241 ? -14.078 17.594 10.68 1 81.88 241 ILE A CA 1
ATOM 1804 C C . ILE A 1 241 ? -14.5 16.516 11.68 1 81.88 241 ILE A C 1
ATOM 1806 O O . ILE A 1 241 ? -14.453 15.328 11.383 1 81.88 241 ILE A O 1
ATOM 1810 N N . ARG A 1 242 ? -14.812 16.953 12.891 1 79.25 242 ARG A N 1
ATOM 1811 C CA . ARG A 1 242 ? -15.273 16.062 13.953 1 79.25 242 ARG A CA 1
ATOM 1812 C C . ARG A 1 242 ? -16.75 16.297 14.258 1 79.25 242 ARG A C 1
ATOM 1814 O O . ARG A 1 242 ? -17.234 17.438 14.203 1 79.25 242 ARG A O 1
ATOM 1821 N N . VAL A 1 243 ? -17.359 15.305 14.422 1 83.19 243 VAL A N 1
ATOM 1822 C CA . VAL A 1 243 ? -18.734 15.406 14.883 1 83.19 243 VAL A CA 1
ATOM 1823 C C . VAL A 1 243 ? -18.766 15.617 16.391 1 83.19 243 VAL A C 1
ATOM 1825 O O . VAL A 1 243 ? -18.266 14.781 17.156 1 83.19 243 VAL A O 1
ATOM 1828 N N . PRO A 1 244 ? -19.234 16.734 16.812 1 79.12 244 PRO A N 1
ATOM 1829 C CA . PRO A 1 244 ? -19.188 17.062 18.234 1 79.12 244 PRO A CA 1
ATOM 1830 C C . PRO A 1 244 ? -19.734 15.953 19.125 1 79.12 244 PRO A C 1
ATOM 1832 O O . PRO A 1 244 ? -19.125 15.609 20.141 1 79.12 244 PRO A O 1
ATOM 1835 N N . ASP A 1 245 ? -20.844 15.336 18.797 1 77.94 245 ASP A N 1
ATOM 1836 C CA . ASP A 1 245 ? -21.484 14.32 19.625 1 77.94 245 ASP A CA 1
ATOM 1837 C C . ASP A 1 245 ? -20.922 12.938 19.328 1 77.94 245 ASP A C 1
ATOM 1839 O O . ASP A 1 245 ? -21.297 11.953 19.984 1 77.94 245 ASP A O 1
ATOM 1843 N N . ALA A 1 246 ? -20.047 12.898 18.406 1 80.44 246 ALA A N 1
ATOM 1844 C CA . ALA A 1 246 ? -19.422 11.641 18.016 1 80.44 246 ALA A CA 1
ATOM 1845 C C . ALA A 1 246 ? -18 11.867 17.5 1 80.44 246 ALA A C 1
ATOM 1847 O O . ALA A 1 246 ? -17.719 11.641 16.328 1 80.44 246 ALA A O 1
ATOM 1848 N N . PRO A 1 247 ? -17.078 12.227 18.328 1 72.56 247 PRO A N 1
ATOM 1849 C CA . PRO A 1 247 ? -15.766 12.695 17.906 1 72.56 247 PRO A CA 1
ATOM 1850 C C . PRO A 1 247 ? -14.969 11.617 17.172 1 72.56 247 PRO A C 1
ATOM 1852 O O . PRO A 1 247 ? -14.094 11.938 16.359 1 72.56 247 PRO A O 1
ATOM 1855 N N . ASN A 1 248 ? -15.359 10.383 17.422 1 75.12 248 ASN A N 1
ATOM 1856 C CA . ASN A 1 248 ? -14.578 9.336 16.766 1 75.12 248 ASN A CA 1
ATOM 1857 C C . ASN A 1 248 ? -15.391 8.602 15.703 1 75.12 248 ASN A C 1
ATOM 1859 O O . ASN A 1 248 ? -15.117 7.438 15.398 1 75.12 248 ASN A O 1
ATOM 1863 N N . ALA A 1 249 ? -16.25 9.43 15.172 1 81.81 249 ALA A N 1
ATOM 1864 C CA . ALA A 1 249 ? -17.125 8.828 14.164 1 81.81 249 ALA A CA 1
ATOM 1865 C C . ALA A 1 249 ? -16.406 8.734 12.82 1 81.81 249 ALA A C 1
ATOM 1867 O O . ALA A 1 249 ? -15.484 9.492 12.539 1 81.81 249 ALA A O 1
ATOM 1868 N N . TRP A 1 250 ? -16.734 7.73 12.141 1 82.38 250 TRP A N 1
ATOM 1869 C CA . TRP A 1 250 ? -16.328 7.637 10.742 1 82.38 250 TRP A CA 1
ATOM 1870 C C . TRP A 1 250 ? -17.25 8.469 9.852 1 82.38 250 TRP A C 1
ATOM 1872 O O . TRP A 1 250 ? -18.438 8.172 9.727 1 82.38 250 TRP A O 1
ATOM 1882 N N . ILE A 1 251 ? -16.656 9.508 9.312 1 82.12 251 ILE A N 1
ATOM 1883 C CA . ILE A 1 251 ? -17.438 10.359 8.422 1 82.12 251 ILE A CA 1
ATOM 1884 C C . ILE A 1 251 ? -17.406 9.781 7.008 1 82.12 251 ILE A C 1
ATOM 1886 O O . ILE A 1 251 ? -16.344 9.727 6.375 1 82.12 251 ILE A O 1
ATOM 1890 N N . ALA A 1 252 ? -18.547 9.312 6.59 1 77.81 252 ALA A N 1
ATOM 1891 C CA . ALA A 1 252 ? -18.656 8.664 5.285 1 77.81 252 ALA A CA 1
ATOM 1892 C C . ALA A 1 252 ? -18.812 9.695 4.172 1 77.81 252 ALA A C 1
ATOM 1894 O O . ALA A 1 252 ? -18.344 9.484 3.051 1 77.81 252 ALA A O 1
ATOM 1895 N N . ASP A 1 253 ? -19.531 10.773 4.512 1 85.38 253 ASP A N 1
ATOM 1896 C CA . ASP A 1 253 ? -19.781 11.797 3.5 1 85.38 253 ASP A CA 1
ATOM 1897 C C . ASP A 1 253 ? -19.969 13.172 4.141 1 85.38 253 ASP A C 1
ATOM 1899 O O . ASP A 1 253 ? -20.5 13.273 5.25 1 85.38 253 ASP A O 1
ATOM 1903 N N . ILE A 1 254 ? -19.469 14.141 3.498 1 90.12 254 ILE A N 1
ATOM 1904 C CA . ILE A 1 254 ? -19.609 15.531 3.91 1 90.12 254 ILE A CA 1
ATOM 1905 C C . ILE A 1 254 ? -20.109 16.375 2.736 1 90.12 254 ILE A C 1
ATOM 1907 O O . ILE A 1 254 ? -19.562 16.312 1.638 1 90.12 254 ILE A O 1
ATOM 1911 N N . SER A 1 255 ? -21.188 17.031 2.932 1 91.69 255 SER A N 1
ATOM 1912 C CA . SER A 1 255 ? -21.688 17.938 1.895 1 91.69 255 SER A CA 1
ATOM 1913 C C . SER A 1 255 ? -20.766 19.141 1.723 1 91.69 255 SER A C 1
ATOM 1915 O O . SER A 1 255 ? -19.938 19.422 2.58 1 91.69 255 SER A O 1
ATOM 1917 N N . PRO A 1 256 ? -20.891 19.719 0.596 1 92.94 256 PRO A N 1
ATOM 1918 C CA . PRO A 1 256 ? -20.234 21.031 0.527 1 92.94 256 PRO A CA 1
ATOM 1919 C C . PRO A 1 256 ? -20.766 22.016 1.565 1 92.94 256 PRO A C 1
ATOM 1921 O O . PRO A 1 256 ? -21.766 21.734 2.234 1 92.94 256 PRO A O 1
ATOM 1924 N N . LEU A 1 257 ? -19.984 23.047 1.771 1 94.75 257 LEU A N 1
ATOM 1925 C CA . LEU A 1 257 ? -20.469 24.109 2.652 1 94.75 257 LEU A CA 1
ATOM 1926 C C . LEU A 1 257 ? -21.797 24.672 2.145 1 94.75 257 LEU A C 1
ATOM 1928 O O . LEU A 1 257 ? -21.875 25.156 1.008 1 94.75 257 LEU A O 1
ATOM 1932 N N . ARG A 1 258 ? -22.766 24.609 3.012 1 95.75 258 ARG A N 1
ATOM 1933 C CA . ARG A 1 258 ? -24.094 25.047 2.609 1 95.75 258 ARG A CA 1
ATOM 1934 C C . ARG A 1 258 ? -24.531 26.281 3.387 1 95.75 258 ARG A C 1
ATOM 1936 O O . ARG A 1 258 ? -24.234 26.406 4.574 1 95.75 258 ARG A O 1
ATOM 1943 N N . THR A 1 259 ? -25.266 27.156 2.699 1 95.25 259 THR A N 1
ATOM 1944 C CA . THR A 1 259 ? -25.891 28.312 3.328 1 95.25 259 THR A CA 1
ATOM 1945 C C . THR A 1 259 ? -27.156 27.906 4.078 1 95.25 259 THR A C 1
ATOM 1947 O O . THR A 1 259 ? -27.625 26.766 3.949 1 95.25 259 THR A O 1
ATOM 1950 N N . PRO A 1 260 ? -27.703 28.812 4.926 1 93 260 PRO A N 1
ATOM 1951 C CA . PRO A 1 260 ? -28.906 28.469 5.684 1 93 260 PRO A CA 1
ATOM 1952 C C . PRO A 1 260 ? -30.062 28.016 4.793 1 93 260 PRO A C 1
ATOM 1954 O O . PRO A 1 260 ? -30.906 27.219 5.215 1 93 260 PRO A O 1
ATOM 1957 N N . ASP A 1 261 ? -30.078 28.422 3.57 1 92.25 261 ASP A N 1
ATOM 1958 C CA . ASP A 1 261 ? -31.156 28.047 2.654 1 92.25 261 ASP A CA 1
ATOM 1959 C C . ASP A 1 261 ? -30.875 26.703 1.998 1 92.25 261 ASP A C 1
ATOM 1961 O O . ASP A 1 261 ? -31.672 26.234 1.183 1 92.25 261 ASP A O 1
ATOM 1965 N N . GLY A 1 262 ? -29.797 26.109 2.334 1 90.94 262 GLY A N 1
ATOM 1966 C CA . GLY A 1 262 ? -29.5 24.75 1.881 1 90.94 262 GLY A CA 1
ATOM 1967 C C . GLY A 1 262 ? -28.703 24.719 0.59 1 90.94 262 GLY A C 1
ATOM 1968 O O . GLY A 1 262 ? -28.406 23.641 0.067 1 90.94 262 GLY A O 1
ATOM 1969 N N . LYS A 1 263 ? -28.391 25.922 0.1 1 93.38 263 LYS A N 1
ATOM 1970 C CA . LYS A 1 263 ? -27.625 25.984 -1.143 1 93.38 263 LYS A CA 1
ATOM 1971 C C . LYS A 1 263 ? -26.125 25.969 -0.868 1 93.38 263 LYS A C 1
ATOM 1973 O O . LYS A 1 263 ? -25.688 26.359 0.216 1 93.38 263 LYS A O 1
ATOM 1978 N N . THR A 1 264 ? -25.406 25.406 -1.792 1 93.69 264 THR A N 1
ATOM 1979 C CA . THR A 1 264 ? -23.953 25.422 -1.681 1 93.69 264 THR A CA 1
ATOM 1980 C C . THR A 1 264 ? -23.406 26.844 -1.726 1 93.69 264 THR A C 1
ATOM 1982 O O . THR A 1 264 ? -23.875 27.656 -2.52 1 93.69 264 THR A O 1
ATOM 1985 N N . LEU A 1 265 ? -22.5 27.109 -0.831 1 93.88 265 LEU A N 1
ATOM 1986 C CA . LEU A 1 265 ? -21.875 28.438 -0.823 1 93.88 265 LEU A CA 1
ATOM 1987 C C . LEU A 1 265 ? -21.234 28.734 -2.172 1 93.88 265 LEU A C 1
ATOM 1989 O O . LEU A 1 265 ? -20.516 27.906 -2.727 1 93.88 265 LEU A O 1
ATOM 1993 N N . ASP A 1 266 ? -21.5 29.922 -2.629 1 90 266 ASP A N 1
ATOM 1994 C CA . ASP A 1 266 ? -20.969 30.375 -3.908 1 90 266 ASP A CA 1
ATOM 1995 C C . ASP A 1 266 ? -19.438 30.344 -3.908 1 90 266 ASP A C 1
ATOM 1997 O O . ASP A 1 266 ? -18.812 30.734 -2.924 1 90 266 ASP A O 1
ATOM 2001 N N . SER A 1 267 ? -18.922 29.844 -5.004 1 85.38 267 SER A N 1
ATOM 2002 C CA . SER A 1 267 ? -17.469 29.688 -5.121 1 85.38 267 SER A CA 1
ATOM 2003 C C . SER A 1 267 ? -16.766 31.031 -5.016 1 85.38 267 SER A C 1
ATOM 2005 O O . SER A 1 267 ? -15.641 31.094 -4.504 1 85.38 267 SER A O 1
ATOM 2007 N N . THR A 1 268 ? -17.391 32.094 -5.492 1 85.38 268 THR A N 1
ATOM 2008 C CA . THR A 1 268 ? -16.766 33.406 -5.441 1 85.38 268 THR A CA 1
ATOM 2009 C C . THR A 1 268 ? -16.656 33.906 -3.998 1 85.38 268 THR A C 1
ATOM 2011 O O . THR A 1 268 ? -15.617 34.406 -3.592 1 85.38 268 THR A O 1
ATOM 2014 N N . LYS A 1 269 ? -17.703 33.75 -3.219 1 89.81 269 LYS A N 1
ATOM 2015 C CA . LYS A 1 269 ? -17.688 34.125 -1.81 1 89.81 269 LYS A CA 1
ATOM 2016 C C . LYS A 1 269 ? -16.672 33.281 -1.029 1 89.81 269 LYS A C 1
ATOM 2018 O O . LYS A 1 269 ? -15.938 33.812 -0.185 1 89.81 269 LYS A O 1
ATOM 2023 N N . PHE A 1 270 ? -16.766 32.031 -1.298 1 90.31 270 PHE A N 1
ATOM 2024 C CA . PHE A 1 270 ? -15.797 31.141 -0.661 1 90.31 270 PHE A CA 1
ATOM 2025 C C . PHE A 1 270 ? -14.367 31.562 -0.979 1 90.31 270 PHE A C 1
ATOM 2027 O O . PHE A 1 270 ? -13.531 31.672 -0.078 1 90.31 270 PHE A O 1
ATOM 2034 N N . GLY A 1 271 ? -14.078 31.781 -2.262 1 81.94 271 GLY A N 1
ATOM 2035 C CA . GLY A 1 271 ? -12.758 32.188 -2.693 1 81.94 271 GLY A CA 1
ATOM 2036 C C . GLY A 1 271 ? -12.289 33.469 -2.035 1 81.94 271 GLY A C 1
ATOM 2037 O O . GLY A 1 271 ? -11.125 33.594 -1.667 1 81.94 271 GLY A O 1
ATOM 2038 N N . THR A 1 272 ? -13.148 34.438 -1.833 1 85.06 272 THR A N 1
ATOM 2039 C CA . THR A 1 272 ? -12.82 35.688 -1.191 1 85.06 272 THR A CA 1
ATOM 2040 C C . THR A 1 272 ? -12.391 35.469 0.255 1 85.06 272 THR A C 1
ATOM 2042 O O . THR A 1 272 ? -11.438 36.094 0.725 1 85.06 272 THR A O 1
ATOM 2045 N N . CYS A 1 273 ? -13.039 34.562 0.956 1 88.5 273 CYS A N 1
ATOM 2046 C CA . CYS A 1 273 ? -12.719 34.312 2.354 1 88.5 273 CYS A CA 1
ATOM 2047 C C . CYS A 1 273 ? -11.414 33.531 2.477 1 88.5 273 CYS A C 1
ATOM 2049 O O . CYS A 1 273 ? -10.688 33.688 3.463 1 88.5 273 CYS A O 1
ATOM 2051 N N . ILE A 1 274 ? -11.148 32.75 1.491 1 81.94 274 ILE A N 1
ATOM 2052 C CA . ILE A 1 274 ? -9.953 31.938 1.558 1 81.94 274 ILE A CA 1
ATOM 2053 C C . ILE A 1 274 ? -8.734 32.75 1.131 1 81.94 274 ILE A C 1
ATOM 2055 O O . ILE A 1 274 ? -7.668 32.656 1.744 1 81.94 274 ILE A O 1
ATOM 2059 N N . ASN A 1 275 ? -8.945 33.625 0.137 1 74.19 275 ASN A N 1
ATOM 2060 C CA . ASN A 1 275 ? -7.801 34.281 -0.477 1 74.19 275 ASN A CA 1
ATOM 2061 C C . ASN A 1 275 ? -7.566 35.656 0.124 1 74.19 275 ASN A C 1
ATOM 2063 O O . ASN A 1 275 ? -6.422 36.094 0.277 1 74.19 275 ASN A O 1
ATOM 2067 N N . THR A 1 276 ? -8.617 36.375 0.446 1 80.88 276 THR A N 1
ATOM 2068 C CA . THR A 1 276 ? -8.484 37.75 0.931 1 80.88 276 THR A CA 1
ATOM 2069 C C . THR A 1 276 ? -9.453 38 2.078 1 80.88 276 THR A C 1
ATOM 2071 O O . THR A 1 276 ? -10.273 38.938 2.006 1 80.88 276 THR A O 1
ATOM 2074 N N . PRO A 1 277 ? -9.18 37.219 3.133 1 85.12 277 PRO A N 1
ATOM 2075 C CA . PRO A 1 277 ? -10.078 37.469 4.258 1 85.12 277 PRO A CA 1
ATOM 2076 C C . PRO A 1 277 ? -9.766 38.781 4.98 1 85.12 277 PRO A C 1
ATOM 2078 O O . PRO A 1 277 ? -8.609 39.219 4.992 1 85.12 277 PRO A O 1
ATOM 2081 N N . PRO A 1 278 ? -10.82 39.438 5.473 1 86.25 278 PRO A N 1
ATOM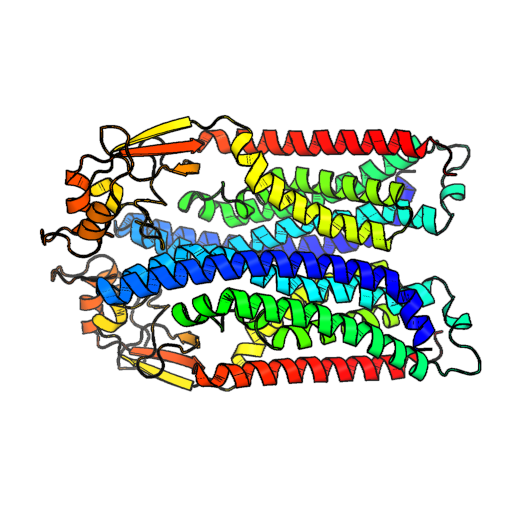 2082 C CA . PRO A 1 278 ? -10.531 40.562 6.355 1 86.25 278 PRO A CA 1
ATOM 2083 C C . PRO A 1 278 ? -9.641 40.188 7.535 1 86.25 278 PRO A C 1
ATOM 2085 O O . PRO A 1 278 ? -9.812 39.125 8.117 1 86.25 278 PRO A O 1
ATOM 2088 N N . LYS A 1 279 ? -8.648 41 7.812 1 82.56 279 LYS A N 1
ATOM 2089 C CA . LYS A 1 279 ? -7.691 40.719 8.875 1 82.56 279 LYS A CA 1
ATOM 2090 C C . LYS A 1 279 ? -8.305 40.969 10.25 1 82.56 279 LYS A C 1
ATOM 2092 O O . LYS A 1 279 ? -8.617 42.125 10.586 1 82.56 279 LYS A O 1
ATOM 2097 N N . THR A 1 280 ? -8.648 40 10.977 1 82.19 280 THR A N 1
ATOM 2098 C CA . THR A 1 280 ? -9.188 40.125 12.328 1 82.19 280 THR A CA 1
ATOM 2099 C C . THR A 1 280 ? -8.133 39.719 13.359 1 82.19 280 THR A C 1
ATOM 2101 O O . THR A 1 280 ? -8.32 39.969 14.562 1 82.19 280 THR A O 1
ATOM 2104 N N . GLY A 1 281 ? -7.051 39.125 12.875 1 72.38 281 GLY A N 1
ATOM 2105 C CA . GLY A 1 281 ? -6.012 38.656 13.773 1 72.38 281 GLY A CA 1
ATOM 2106 C C . GLY A 1 281 ? -6.328 37.312 14.406 1 72.38 281 GLY A C 1
ATOM 2107 O O . GLY A 1 281 ? -5.703 36.938 15.391 1 72.38 281 GLY A O 1
ATOM 2108 N N . ALA A 1 282 ? -7.348 36.656 13.891 1 74.12 282 ALA A N 1
ATOM 2109 C CA . ALA A 1 282 ? -7.754 35.375 14.438 1 74.12 282 ALA A CA 1
ATOM 2110 C C . ALA A 1 282 ? -6.688 34.312 14.195 1 74.12 282 ALA A C 1
ATOM 2112 O O . ALA A 1 282 ? -5.992 34.344 13.18 1 74.12 282 ALA A O 1
ATOM 2113 N N . GLY A 1 283 ? -6.523 33.5 15.188 1 63.75 283 GLY A N 1
ATOM 2114 C CA . GLY A 1 283 ? -5.598 32.406 15.086 1 63.75 283 GLY A CA 1
ATOM 2115 C C . GLY A 1 283 ? -6.262 31.094 14.664 1 63.75 283 GLY A C 1
ATOM 2116 O O . GLY A 1 283 ? -7.41 31.094 14.219 1 63.75 283 GLY A O 1
ATOM 2117 N N . GLY A 1 284 ? -5.484 30.062 14.5 1 65.25 284 GLY A N 1
ATOM 2118 C CA . GLY A 1 284 ? -5.965 28.75 14.109 1 65.25 284 GLY A CA 1
ATOM 2119 C C . GLY A 1 284 ? -5.457 28.297 12.75 1 65.25 284 GLY A C 1
ATOM 2120 O O . GLY A 1 284 ? -4.793 29.078 12.055 1 65.25 284 GLY A O 1
ATOM 2121 N N . THR A 1 285 ? -5.906 27.109 12.398 1 64.5 285 THR A N 1
ATOM 2122 C CA . THR A 1 285 ? -5.418 26.5 11.172 1 64.5 285 THR A CA 1
ATOM 2123 C C . THR A 1 285 ? -5.773 27.359 9.961 1 64.5 285 THR A C 1
ATOM 2125 O O . THR A 1 285 ? -4.953 27.547 9.055 1 64.5 285 THR A O 1
ATOM 2128 N N . PHE A 1 286 ? -7.039 27.922 10.016 1 77.12 286 PHE A N 1
ATOM 2129 C CA . PHE A 1 286 ? -7.492 28.719 8.867 1 77.12 286 PHE A CA 1
ATOM 2130 C C . PHE A 1 286 ? -7.676 30.172 9.25 1 77.12 286 PHE A C 1
ATOM 2132 O O . PHE A 1 286 ? -7.992 31.016 8.398 1 77.12 286 PHE A O 1
ATOM 2139 N N . GLY A 1 287 ? -7.523 30.484 10.5 1 78.94 287 GLY A N 1
ATOM 2140 C CA . GLY A 1 287 ? -7.441 31.828 11.031 1 78.94 287 GLY A CA 1
ATOM 2141 C C . GLY A 1 287 ? -8.555 32.75 10.547 1 78.94 287 GLY A C 1
ATOM 2142 O O . GLY A 1 287 ? -9.734 32.438 10.727 1 78.94 287 GLY A O 1
ATOM 2143 N N . ASP A 1 288 ? -8.109 33.781 9.812 1 83.25 288 ASP A N 1
ATOM 2144 C CA . ASP A 1 288 ? -9.031 34.812 9.367 1 83.25 288 ASP A CA 1
ATOM 2145 C C . ASP A 1 288 ? -10.047 34.281 8.375 1 83.25 288 ASP A C 1
ATOM 2147 O O . ASP A 1 288 ? -11.188 34.719 8.328 1 83.25 288 ASP A O 1
ATOM 2151 N N . ALA A 1 289 ? -9.664 33.344 7.648 1 85.38 289 ALA A N 1
ATOM 2152 C CA . ALA A 1 289 ? -10.578 32.719 6.703 1 85.38 289 ALA A CA 1
ATOM 2153 C C . ALA A 1 289 ? -11.75 32.062 7.426 1 85.38 289 ALA A C 1
ATOM 2155 O O . ALA A 1 289 ? -12.891 32.125 6.957 1 85.38 289 ALA A O 1
ATOM 2156 N N . ALA A 1 290 ? -11.438 31.406 8.516 1 89.5 290 ALA A N 1
ATOM 2157 C CA . ALA A 1 290 ? -12.484 30.766 9.312 1 89.5 290 ALA A CA 1
ATOM 2158 C C . ALA A 1 290 ? -13.492 31.797 9.82 1 89.5 290 ALA A C 1
ATOM 2160 O O . ALA A 1 290 ? -14.703 31.562 9.773 1 89.5 290 ALA A O 1
ATOM 2161 N N . VAL A 1 291 ? -13 32.906 10.273 1 91.69 291 VAL A N 1
ATOM 2162 C CA . VAL A 1 291 ? -13.859 33.969 10.781 1 91.69 291 VAL A CA 1
ATOM 2163 C C . VAL A 1 291 ? -14.719 34.531 9.656 1 91.69 291 VAL A C 1
ATOM 2165 O O . VAL A 1 291 ? -15.906 34.812 9.852 1 91.69 291 VAL A O 1
ATOM 2168 N N . CYS A 1 292 ? -14.148 34.688 8.539 1 93.75 292 CYS A N 1
ATOM 2169 C CA . CYS A 1 292 ? -14.844 35.188 7.359 1 93.75 292 CYS A CA 1
ATOM 2170 C C . CYS A 1 292 ? -15.992 34.25 6.977 1 93.75 292 CYS A C 1
ATOM 2172 O O . CYS A 1 292 ? -17.125 34.719 6.766 1 93.75 292 CYS A O 1
ATOM 2174 N N . LEU A 1 293 ? -15.727 33 6.926 1 94.38 293 LEU A N 1
ATOM 2175 C CA . LEU A 1 293 ? -16.719 32.031 6.5 1 94.38 293 LEU A CA 1
ATOM 2176 C C . LEU A 1 293 ? -17.812 31.875 7.543 1 94.38 293 LEU A C 1
ATOM 2178 O O . LEU A 1 293 ? -18.969 31.625 7.199 1 94.38 293 LEU A O 1
ATOM 2182 N N . ALA A 1 294 ? -17.453 31.969 8.773 1 93.25 294 ALA A N 1
ATOM 2183 C CA . ALA A 1 294 ? -18.422 31.812 9.859 1 93.25 294 ALA A CA 1
ATOM 2184 C C . ALA A 1 294 ? -19.531 32.844 9.758 1 93.25 294 ALA A C 1
ATOM 2186 O O . ALA A 1 294 ? -20.641 32.625 10.25 1 93.25 294 ALA A O 1
ATOM 2187 N N . LYS A 1 295 ? -19.281 33.938 9.133 1 93.56 295 LYS A N 1
ATOM 2188 C CA . LYS A 1 295 ? -20.25 35.031 9.023 1 93.56 295 LYS A CA 1
ATOM 2189 C C . LYS A 1 295 ? -21.438 34.625 8.141 1 93.56 295 LYS A C 1
ATOM 2191 O O . LYS A 1 295 ? -22.516 35.219 8.227 1 93.56 295 LYS A O 1
ATOM 2196 N N . TYR A 1 296 ? -21.219 33.688 7.328 1 94.69 296 TYR A N 1
ATOM 2197 C CA . TYR A 1 296 ? -22.266 33.281 6.402 1 94.69 296 TYR A CA 1
ATOM 2198 C C . TYR A 1 296 ? -23.188 32.25 7.051 1 94.69 296 TYR A C 1
ATOM 2200 O O . TYR A 1 296 ? -24.094 31.719 6.402 1 94.69 296 TYR A O 1
ATOM 2208 N N . ASP A 1 297 ? -23 31.875 8.32 1 94.56 297 ASP A N 1
ATOM 2209 C CA . ASP A 1 297 ? -23.812 30.922 9.07 1 94.56 297 ASP A CA 1
ATOM 2210 C C . ASP A 1 297 ? -23.953 29.609 8.312 1 94.56 297 ASP A C 1
ATOM 2212 O O . ASP A 1 297 ? -25.062 29.125 8.094 1 94.56 297 ASP A O 1
ATOM 2216 N N . LEU A 1 298 ? -22.812 29.125 7.879 1 95.94 298 LEU A N 1
ATOM 2217 C CA . LEU A 1 298 ? -22.781 27.938 7.031 1 95.94 298 LEU A CA 1
ATOM 2218 C C . LEU A 1 298 ? -23 26.672 7.855 1 95.94 298 LEU A C 1
ATOM 2220 O O . LEU A 1 298 ? -22.859 26.688 9.078 1 95.94 298 LEU A O 1
ATOM 2224 N N . HIS A 1 299 ? -23.5 25.641 7.176 1 95.69 299 HIS A N 1
ATOM 2225 C CA . HIS A 1 299 ? -23.547 24.312 7.766 1 95.69 299 HIS A CA 1
ATOM 2226 C C . HIS A 1 299 ? -23.141 23.25 6.754 1 95.69 299 HIS A C 1
ATOM 2228 O O . HIS A 1 299 ? -23.047 23.516 5.555 1 95.69 299 HIS A O 1
ATOM 2234 N N . VAL A 1 300 ? -22.688 22.094 7.273 1 94.94 300 VAL A N 1
ATOM 2235 C CA . VAL A 1 300 ? -22.422 20.938 6.422 1 94.94 300 VAL A CA 1
ATOM 2236 C C . VAL A 1 300 ? -23.266 19.75 6.875 1 94.94 300 VAL A C 1
ATOM 2238 O O . VAL A 1 300 ? -23.5 19.562 8.07 1 94.94 300 VAL A O 1
ATOM 2241 N N . ASP A 1 301 ? -23.766 19.078 5.895 1 93.44 301 ASP A N 1
ATOM 2242 C CA . ASP A 1 301 ? -24.422 17.812 6.172 1 93.44 301 ASP A CA 1
ATOM 2243 C C . ASP A 1 301 ? -23.422 16.656 6.168 1 93.44 301 ASP A C 1
ATOM 2245 O O . ASP A 1 301 ? -22.656 16.484 5.215 1 93.44 301 ASP A O 1
ATOM 2249 N N . VAL A 1 302 ? -23.406 15.969 7.25 1 91.75 302 VAL A N 1
ATOM 2250 C CA . VAL A 1 302 ? -22.453 14.867 7.352 1 91.75 302 VAL A CA 1
ATOM 2251 C C . VAL A 1 302 ? -23.203 13.555 7.531 1 91.75 302 VAL A C 1
ATOM 2253 O O . VAL A 1 302 ? -24.25 13.508 8.195 1 91.75 302 VAL A O 1
ATOM 2256 N N . SER A 1 303 ? -22.828 12.586 6.781 1 90.25 303 SER A N 1
ATOM 2257 C CA . SER A 1 303 ? -23.203 11.195 7.027 1 90.25 303 SER A CA 1
ATOM 2258 C C . SER A 1 303 ? -22.078 10.445 7.73 1 90.25 303 SER A C 1
ATOM 2260 O O . SER A 1 303 ? -20.953 10.398 7.238 1 90.25 303 SER A O 1
ATOM 2262 N N . TYR A 1 304 ? -22.375 10.008 8.906 1 88 304 TYR A N 1
ATOM 2263 C CA . TYR A 1 304 ? -21.297 9.406 9.68 1 88 304 TYR A CA 1
ATOM 2264 C C . TYR A 1 304 ? -21.75 8.133 10.367 1 88 304 TYR A C 1
ATOM 2266 O O . TYR A 1 304 ? -22.953 7.848 10.43 1 88 304 TYR A O 1
ATOM 2274 N N . GLN A 1 305 ? -20.75 7.328 10.688 1 87.44 305 GLN A N 1
ATOM 2275 C CA . GLN A 1 305 ? -20.953 6.129 11.5 1 87.44 305 GLN A CA 1
ATOM 2276 C C . GLN A 1 305 ? -20.297 6.277 12.867 1 87.44 305 GLN A C 1
ATOM 2278 O O . GLN A 1 305 ? -19.078 6.438 12.977 1 87.44 305 GLN A O 1
ATOM 2283 N N . PRO A 1 306 ? -21.172 6.254 13.891 1 87.5 306 PRO A N 1
ATOM 2284 C CA . PRO A 1 306 ? -20.594 6.367 15.227 1 87.5 306 PRO A CA 1
ATOM 2285 C C . PRO A 1 306 ? -19.578 5.266 15.523 1 87.5 306 PRO A C 1
ATOM 2287 O O . PRO A 1 306 ? -19.688 4.156 14.992 1 87.5 306 PRO A O 1
ATOM 2290 N N . ALA A 1 307 ? -18.625 5.562 16.344 1 85.62 307 ALA A N 1
ATOM 2291 C CA . ALA A 1 307 ? -17.562 4.629 16.703 1 85.62 307 ALA A CA 1
ATOM 2292 C C . ALA A 1 307 ? -18.125 3.379 17.359 1 85.62 307 ALA A C 1
ATOM 2294 O O . ALA A 1 307 ? -17.516 2.307 17.297 1 85.62 307 ALA A O 1
ATOM 2295 N N . SER A 1 308 ? -19.266 3.51 18 1 86.75 308 SER A N 1
ATOM 2296 C CA . SER A 1 308 ? -19.875 2.391 18.703 1 86.75 308 SER A CA 1
ATOM 2297 C C . SER A 1 308 ? -20.312 1.298 17.734 1 86.75 308 SER A C 1
ATOM 2299 O O . SER A 1 308 ? -20.531 0.152 18.125 1 86.75 308 SER A O 1
ATOM 2301 N N . ARG A 1 309 ? -20.375 1.691 16.5 1 90.38 309 ARG A N 1
ATOM 2302 C CA . ARG A 1 309 ? -20.844 0.737 15.508 1 90.38 309 ARG A CA 1
ATOM 2303 C C . ARG A 1 309 ? -19.688 -0.039 14.891 1 90.38 309 ARG A C 1
ATOM 2305 O O . ARG A 1 309 ? -19.891 -0.832 13.969 1 90.38 309 ARG A O 1
ATOM 2312 N N . TYR A 1 310 ? -18.531 0.164 15.406 1 90.75 310 TYR A N 1
ATOM 2313 C CA . TYR A 1 310 ? -17.359 -0.475 14.836 1 90.75 310 TYR A CA 1
ATOM 2314 C C . TYR A 1 310 ? -17.5 -1.992 14.844 1 90.75 310 TYR A C 1
ATOM 2316 O O . TYR A 1 310 ? -17.297 -2.643 13.812 1 90.75 310 TYR A O 1
ATOM 2324 N N . TRP A 1 311 ? -17.922 -2.551 15.984 1 92.62 311 TRP A N 1
ATOM 2325 C CA . TRP A 1 311 ? -18.047 -4 16.109 1 92.62 311 TRP A CA 1
ATOM 2326 C C . TRP A 1 311 ? -19.203 -4.523 15.273 1 92.62 311 TRP A C 1
ATOM 2328 O O . TRP A 1 311 ? -19.141 -5.633 14.742 1 92.62 311 TRP A O 1
ATOM 2338 N N . THR A 1 312 ? -20.188 -3.674 15.117 1 94.25 312 THR A N 1
ATOM 2339 C CA . THR A 1 312 ? -21.281 -4.055 14.242 1 94.25 312 THR A CA 1
ATOM 2340 C C . THR A 1 312 ? -20.797 -4.254 12.812 1 94.25 312 THR A C 1
ATOM 2342 O O . THR A 1 312 ? -21.141 -5.25 12.164 1 94.25 312 THR A O 1
ATOM 2345 N N . PHE A 1 313 ? -20 -3.363 12.375 1 93.06 313 PHE A N 1
ATOM 2346 C CA . PHE A 1 313 ? -19.453 -3.469 11.023 1 93.06 313 PHE A CA 1
ATOM 2347 C C . PHE A 1 313 ? -18.531 -4.676 10.906 1 93.06 313 PHE A C 1
ATOM 2349 O O . PHE A 1 313 ? -18.578 -5.406 9.914 1 93.06 313 PHE A O 1
ATOM 2356 N N . GLN A 1 314 ? -17.703 -4.902 11.914 1 95.44 314 GLN A N 1
ATOM 2357 C CA . GLN A 1 314 ? -16.797 -6.043 11.93 1 95.44 314 GLN A CA 1
ATOM 2358 C C . GLN A 1 314 ? -17.562 -7.359 11.836 1 95.44 314 GLN A C 1
ATOM 2360 O O . GLN A 1 314 ? -17.203 -8.234 11.047 1 95.44 314 GLN A O 1
ATOM 2365 N N . ILE A 1 315 ? -18.578 -7.496 12.562 1 96.88 315 ILE A N 1
ATOM 2366 C CA . ILE A 1 315 ? -19.375 -8.719 12.617 1 96.88 315 ILE A CA 1
ATOM 2367 C C . ILE A 1 315 ? -20.141 -8.891 11.305 1 96.88 315 ILE A C 1
ATOM 2369 O O . ILE A 1 315 ? -20.125 -9.977 10.711 1 96.88 315 ILE A O 1
ATOM 2373 N N . LEU A 1 316 ? -20.703 -7.801 10.844 1 96.12 316 LEU A N 1
ATOM 2374 C CA . LEU A 1 316 ? -21.484 -7.875 9.617 1 96.12 316 LEU A CA 1
ATOM 2375 C C . LEU A 1 316 ? -20.609 -8.25 8.43 1 96.12 316 LEU A C 1
ATOM 2377 O O . LEU A 1 316 ? -20.984 -9.117 7.633 1 96.12 316 LEU A O 1
ATOM 2381 N N . GLU A 1 317 ? -19.547 -7.609 8.352 1 95.31 317 GLU A N 1
ATOM 2382 C CA . GLU A 1 317 ? -18.641 -7.918 7.246 1 95.31 317 GLU A CA 1
ATOM 2383 C C . GLU A 1 317 ? -18.156 -9.359 7.32 1 95.31 317 GLU A C 1
ATOM 2385 O O . GLU A 1 317 ? -18.125 -10.062 6.309 1 95.31 317 GLU A O 1
ATOM 2390 N N . THR A 1 318 ? -17.781 -9.797 8.477 1 97.44 318 THR A N 1
ATOM 2391 C CA . THR A 1 318 ? -17.312 -11.164 8.656 1 97.44 318 THR A CA 1
ATOM 2392 C C . THR A 1 318 ? -18.406 -12.164 8.32 1 97.44 318 THR A C 1
ATOM 2394 O O . THR A 1 318 ? -18.156 -13.172 7.648 1 97.44 318 THR A O 1
ATOM 2397 N N . VAL A 1 319 ? -19.578 -11.844 8.719 1 97.75 319 VAL A N 1
ATOM 2398 C CA . VAL A 1 319 ? -20.719 -12.727 8.453 1 97.75 319 VAL A CA 1
ATOM 2399 C C . VAL A 1 319 ? -20.969 -12.789 6.949 1 97.75 319 VAL A C 1
ATOM 2401 O O . VAL A 1 319 ? -21.25 -13.859 6.402 1 97.75 319 VAL A O 1
ATOM 2404 N N . VAL A 1 320 ? -20.891 -11.664 6.289 1 97.69 320 VAL A N 1
ATOM 2405 C CA . VAL A 1 320 ? -21.094 -11.617 4.848 1 97.69 320 VAL A CA 1
ATOM 2406 C C . VAL A 1 320 ? -20.031 -12.469 4.145 1 97.69 320 VAL A C 1
ATOM 2408 O O . VAL A 1 320 ? -20.359 -13.266 3.264 1 97.69 320 VAL A O 1
ATOM 2411 N N . TYR A 1 321 ? -18.797 -12.32 4.539 1 98.06 321 TYR A N 1
ATOM 2412 C CA . TYR A 1 321 ? -17.719 -13.086 3.932 1 98.06 321 TYR A CA 1
ATOM 2413 C C . TYR A 1 321 ? -17.906 -14.586 4.172 1 98.06 321 TYR A C 1
ATOM 2415 O O . TYR A 1 321 ? -17.703 -15.398 3.27 1 98.06 321 TYR A O 1
ATOM 2423 N N . LEU A 1 322 ? -18.297 -14.914 5.379 1 98 322 LEU A N 1
ATOM 2424 C CA . LEU A 1 322 ? -18.5 -16.312 5.703 1 98 322 LEU A CA 1
ATOM 2425 C C . LEU A 1 322 ? -19.703 -16.875 4.934 1 98 322 LEU A C 1
ATOM 2427 O O . LEU A 1 322 ? -19.656 -18.016 4.465 1 98 322 LEU A O 1
ATOM 2431 N N . ALA A 1 323 ? -20.75 -16.062 4.824 1 98.19 323 ALA A N 1
ATOM 2432 C CA . ALA A 1 323 ? -21.922 -16.484 4.059 1 98.19 323 ALA A CA 1
ATOM 2433 C C . ALA A 1 323 ? -21.562 -16.703 2.588 1 98.19 323 ALA A C 1
ATOM 2435 O O . ALA A 1 323 ? -21.953 -17.703 1.985 1 98.19 323 ALA A O 1
ATOM 2436 N N . LEU A 1 324 ? -20.828 -15.766 2.051 1 98.12 324 LEU A N 1
ATOM 2437 C CA . LEU A 1 324 ? -20.375 -15.914 0.671 1 98.12 324 LEU A CA 1
ATOM 2438 C C . LEU A 1 324 ? -19.484 -17.141 0.512 1 98.12 324 LEU A C 1
ATOM 2440 O O . LEU A 1 324 ? -19.609 -17.875 -0.47 1 98.12 324 LEU A O 1
ATOM 2444 N N . SER A 1 325 ? -18.672 -17.344 1.475 1 98.25 325 SER A N 1
ATOM 2445 C CA . SER A 1 325 ? -17.812 -18.516 1.45 1 98.25 325 SER A CA 1
ATOM 2446 C C . SER A 1 325 ? -18.641 -19.797 1.486 1 98.25 325 SER A C 1
ATOM 2448 O O . SER A 1 325 ? -18.344 -20.75 0.755 1 98.25 325 SER A O 1
ATOM 2450 N N . GLY A 1 326 ? -19.609 -19.797 2.375 1 97.88 326 GLY A N 1
ATOM 2451 C CA . GLY A 1 326 ? -20.5 -20.938 2.426 1 97.88 326 GLY A CA 1
ATOM 2452 C C . GLY A 1 326 ? -21.203 -21.203 1.108 1 97.88 326 GLY A C 1
ATOM 2453 O O . GLY A 1 326 ? -21.328 -22.359 0.68 1 97.88 326 GLY A O 1
ATOM 2454 N N . GLY A 1 327 ? -21.641 -20.109 0.469 1 98.19 327 GLY A N 1
ATOM 2455 C CA . GLY A 1 327 ? -22.25 -20.25 -0.841 1 98.19 327 GLY A CA 1
ATOM 2456 C C . GLY A 1 327 ? -21.312 -20.797 -1.89 1 98.19 327 GLY A C 1
ATOM 2457 O O . GLY A 1 327 ? -21.703 -21.641 -2.703 1 98.19 327 GLY A O 1
ATOM 2458 N N . LEU A 1 328 ? -20.078 -20.375 -1.875 1 98.19 328 LEU A N 1
ATOM 2459 C CA . LEU A 1 328 ? -19.094 -20.844 -2.832 1 98.19 328 LEU A CA 1
ATOM 2460 C C . LEU A 1 328 ? -18.75 -22.312 -2.584 1 98.19 328 LEU A C 1
ATOM 2462 O O . LEU A 1 328 ? -18.531 -23.078 -3.529 1 98.19 328 LEU A O 1
ATOM 2466 N N . ILE A 1 329 ? -18.719 -22.703 -1.311 1 97.56 329 ILE A N 1
ATOM 2467 C CA . ILE A 1 329 ? -18.5 -24.109 -0.975 1 97.56 329 ILE A CA 1
ATOM 2468 C C . ILE A 1 329 ? -19.656 -24.953 -1.502 1 97.56 329 ILE A C 1
ATOM 2470 O O . ILE A 1 329 ? -19.438 -26 -2.129 1 97.56 329 ILE A O 1
ATOM 2474 N N . ALA A 1 330 ? -20.859 -24.469 -1.263 1 97.31 330 ALA A N 1
ATOM 2475 C CA . ALA A 1 330 ? -22.047 -25.188 -1.736 1 97.31 330 ALA A CA 1
ATOM 2476 C C . ALA A 1 330 ? -22.016 -25.344 -3.254 1 97.31 330 ALA A C 1
ATOM 2478 O O . ALA A 1 330 ? -22.297 -26.422 -3.781 1 97.31 330 ALA A O 1
ATOM 2479 N N . LEU A 1 331 ? -21.656 -24.297 -3.895 1 97.12 331 LEU A N 1
ATOM 2480 C CA . LEU A 1 331 ? -21.562 -24.344 -5.348 1 97.12 331 LEU A CA 1
ATOM 2481 C C . LEU A 1 331 ? -20.484 -25.328 -5.797 1 97.12 331 LEU A C 1
ATOM 2483 O O . LEU A 1 331 ? -20.672 -26.062 -6.773 1 97.12 331 LEU A O 1
ATOM 2487 N N . SER A 1 332 ? -19.422 -25.344 -5.102 1 96 332 SER A N 1
ATOM 2488 C CA . SER A 1 332 ? -18.344 -26.281 -5.43 1 96 332 SER A CA 1
ATOM 2489 C C . SER A 1 332 ? -18.781 -27.719 -5.238 1 96 332 SER A C 1
ATOM 2491 O O . SER A 1 332 ? -18.422 -28.594 -6.031 1 96 332 SER A O 1
ATOM 2493 N N . LEU A 1 333 ? -19.547 -27.969 -4.23 1 94.62 333 LEU A N 1
ATOM 2494 C CA . LEU A 1 333 ? -20.031 -29.312 -3.945 1 94.62 333 LEU A CA 1
ATOM 2495 C C . LEU A 1 333 ? -21.016 -29.781 -5.008 1 94.62 333 LEU A C 1
ATOM 2497 O O . LEU A 1 333 ? -21.031 -30.953 -5.383 1 94.62 333 LEU A O 1
ATOM 2501 N N . VAL A 1 334 ? -21.797 -28.859 -5.527 1 94.44 334 VAL A N 1
ATOM 2502 C CA . VAL A 1 334 ? -22.75 -29.188 -6.582 1 94.44 334 VAL A CA 1
ATOM 2503 C C . VAL A 1 334 ? -22.016 -29.453 -7.891 1 94.44 334 VAL A C 1
ATOM 2505 O O . VAL A 1 334 ? -22.328 -30.391 -8.609 1 94.44 334 VAL A O 1
ATOM 2508 N N . ARG A 1 335 ? -21.062 -28.672 -8.148 1 92 335 ARG A N 1
ATOM 2509 C CA . ARG A 1 335 ? -20.344 -28.75 -9.414 1 92 335 ARG A CA 1
ATOM 2510 C C . ARG A 1 335 ? -19.484 -30.016 -9.477 1 92 335 ARG A C 1
ATOM 2512 O O . ARG A 1 335 ? -19.312 -30.594 -10.547 1 92 335 ARG A O 1
ATOM 2519 N N . ILE A 1 336 ? -18.922 -30.328 -8.359 1 89.38 336 ILE A N 1
ATOM 2520 C CA . ILE A 1 336 ? -18 -31.469 -8.359 1 89.38 336 ILE A CA 1
ATOM 2521 C C . ILE A 1 336 ? -18.766 -32.75 -8.586 1 89.38 336 ILE A C 1
ATOM 2523 O O . ILE A 1 336 ? -18.188 -33.781 -8.984 1 89.38 336 ILE A O 1
ATOM 2527 N N . ARG A 1 337 ? -20.094 -32.812 -8.258 1 86.25 337 ARG A N 1
ATOM 2528 C CA . ARG A 1 337 ? -20.953 -33.969 -8.469 1 86.25 337 ARG A CA 1
ATOM 2529 C C . ARG A 1 337 ? -21.25 -34.156 -9.953 1 86.25 337 ARG A C 1
ATOM 2531 O O . ARG A 1 337 ? -21.578 -35.281 -10.383 1 86.25 337 ARG A O 1
ATOM 2538 N N . ARG A 1 338 ? -21.219 -33.094 -10.633 1 80.31 338 ARG A N 1
ATOM 2539 C CA . ARG A 1 338 ? -21.5 -33.219 -12.062 1 80.31 338 ARG A CA 1
ATOM 2540 C C . ARG A 1 338 ? -20.312 -33.812 -12.812 1 80.31 338 ARG A C 1
ATOM 2542 O O . ARG A 1 338 ? -19.172 -33.562 -12.461 1 80.31 338 ARG A O 1
ATOM 2549 N N . PRO A 1 339 ? -20.656 -34.875 -13.656 1 64.88 339 PRO A N 1
ATOM 2550 C CA . PRO A 1 339 ? -19.562 -35.5 -14.391 1 64.88 339 PRO A CA 1
ATOM 2551 C C . PRO A 1 339 ? -18.656 -34.5 -15.109 1 64.88 339 PRO A C 1
ATOM 2553 O O . PRO A 1 339 ? -19.156 -33.531 -15.672 1 64.88 339 PRO A O 1
ATOM 2556 N N . VAL A 1 340 ? -17.422 -34.406 -14.594 1 58.06 340 VAL A N 1
ATOM 2557 C CA . VAL A 1 340 ? -16.438 -33.562 -15.25 1 58.06 340 VAL A CA 1
ATOM 2558 C C . VAL A 1 340 ? -16.266 -34 -16.703 1 58.06 340 VAL A C 1
ATOM 2560 O O . VAL A 1 340 ? -15.891 -35.156 -16.984 1 58.06 340 VAL A O 1
ATOM 2563 N N . SER A 1 341 ? -17.188 -33.562 -17.609 1 49.91 341 SER A N 1
ATOM 2564 C CA . SER A 1 341 ? -16.953 -33.906 -19.016 1 49.91 341 SER A CA 1
ATOM 2565 C C . SER A 1 341 ? -15.656 -33.312 -19.531 1 49.91 341 SER A C 1
ATOM 2567 O O . SER A 1 341 ? -15.219 -32.25 -19.031 1 49.91 341 SER A O 1
ATOM 2569 N N . MET B 1 1 ? 11.773 -21.469 -33.188 1 75.69 1 MET B N 1
ATOM 2570 C CA . MET B 1 1 ? 11.875 -21.359 -31.75 1 75.69 1 MET B CA 1
ATOM 2571 C C . MET B 1 1 ? 11.148 -20.109 -31.25 1 75.69 1 MET B C 1
ATOM 2573 O O . MET B 1 1 ? 10.289 -20.203 -30.375 1 75.69 1 MET B O 1
ATOM 2577 N N . ILE B 1 2 ? 11.375 -19.031 -31.953 1 71.75 2 ILE B N 1
ATOM 2578 C CA . ILE B 1 2 ? 10.727 -17.781 -31.547 1 71.75 2 ILE B CA 1
ATOM 2579 C C . ILE B 1 2 ? 9.219 -17.906 -31.734 1 71.75 2 ILE B C 1
ATOM 2581 O O . ILE B 1 2 ? 8.438 -17.531 -30.859 1 71.75 2 ILE B O 1
ATOM 2585 N N . TRP B 1 3 ? 8.883 -18.516 -32.844 1 75.69 3 TRP B N 1
ATOM 2586 C CA . TRP B 1 3 ? 7.469 -18.641 -33.188 1 75.69 3 TRP B CA 1
ATOM 2587 C C . TRP B 1 3 ? 6.754 -19.547 -32.188 1 75.69 3 TRP B C 1
ATOM 2589 O O . TRP B 1 3 ? 5.641 -19.25 -31.75 1 75.69 3 TRP B O 1
ATOM 2599 N N . LEU B 1 4 ? 7.367 -20.609 -31.719 1 71.06 4 LEU B N 1
ATOM 2600 C CA . LEU B 1 4 ? 6.777 -21.547 -30.766 1 71.06 4 LEU B CA 1
ATOM 2601 C C . LEU B 1 4 ? 6.656 -20.891 -29.391 1 71.06 4 LEU B C 1
ATOM 2603 O O . LEU B 1 4 ? 5.645 -21.062 -28.703 1 71.06 4 LEU B O 1
ATOM 2607 N N . SER B 1 5 ? 7.648 -20.234 -29.094 1 70.81 5 SER B N 1
ATOM 2608 C CA . SER B 1 5 ? 7.605 -19.547 -27.812 1 70.81 5 SER B CA 1
ATOM 2609 C C . SER B 1 5 ? 6.504 -18.484 -27.797 1 70.81 5 SER B C 1
ATOM 2611 O O . SER B 1 5 ? 5.816 -18.328 -26.781 1 70.81 5 SER B O 1
ATOM 2613 N N . TRP B 1 6 ? 6.285 -17.906 -28.953 1 74.69 6 TRP B N 1
ATOM 2614 C CA . TRP B 1 6 ? 5.238 -16.891 -29.062 1 74.69 6 TRP B CA 1
ATOM 2615 C C . TRP B 1 6 ? 3.855 -17.531 -29 1 74.69 6 TRP B C 1
ATOM 2617 O O . TRP B 1 6 ? 2.961 -17.016 -28.328 1 74.69 6 TRP B O 1
ATOM 2627 N N . ARG B 1 7 ? 3.654 -18.547 -29.578 1 74.69 7 ARG B N 1
ATOM 2628 C CA . ARG B 1 7 ? 2.361 -19.234 -29.594 1 74.69 7 ARG B CA 1
ATOM 2629 C C . ARG B 1 7 ? 1.994 -19.719 -28.188 1 74.69 7 ARG B C 1
ATOM 2631 O O . ARG B 1 7 ? 0.83 -19.656 -27.781 1 74.69 7 ARG B O 1
ATOM 2638 N N . GLN B 1 8 ? 3.021 -20.172 -27.484 1 73.56 8 GLN B N 1
ATOM 2639 C CA . GLN B 1 8 ? 2.787 -20.641 -26.125 1 73.56 8 GLN B CA 1
ATOM 2640 C C . GLN B 1 8 ? 2.502 -19.469 -25.188 1 73.56 8 GLN B C 1
ATOM 2642 O O . GLN B 1 8 ? 1.754 -19.625 -24.219 1 73.56 8 GLN B O 1
ATOM 2647 N N . PHE B 1 9 ? 3.031 -18.406 -25.578 1 77.44 9 PHE B N 1
ATOM 2648 C CA . PHE B 1 9 ? 2.969 -17.234 -24.703 1 77.44 9 PHE B CA 1
ATOM 2649 C C . PH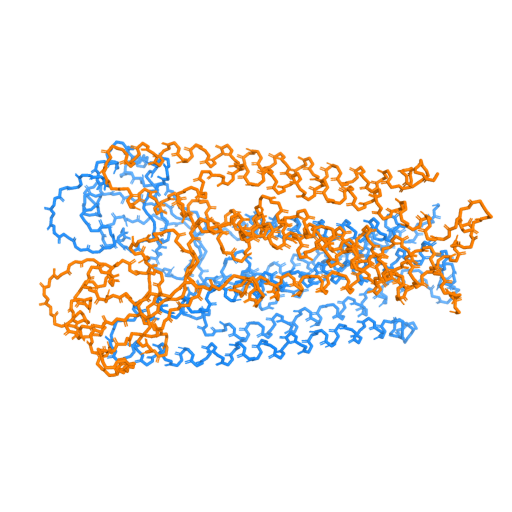E B 1 9 ? 1.774 -16.359 -25.078 1 77.44 9 PHE B C 1
ATOM 2651 O O . PHE B 1 9 ? 1.413 -15.445 -24.328 1 77.44 9 PHE B O 1
ATOM 2658 N N . ARG B 1 10 ? 1.041 -16.734 -26.062 1 79.62 10 ARG B N 1
ATOM 2659 C CA . ARG B 1 10 ? 0.03 -15.867 -26.641 1 79.62 10 ARG B CA 1
ATOM 2660 C C . ARG B 1 10 ? -1.099 -15.594 -25.656 1 79.62 10 ARG B C 1
ATOM 2662 O O . ARG B 1 10 ? -1.575 -14.461 -25.547 1 79.62 10 ARG B O 1
ATOM 2669 N N . VAL B 1 11 ? -1.491 -16.688 -24.906 1 77.62 11 VAL B N 1
ATOM 2670 C CA . VAL B 1 11 ? -2.604 -16.5 -23.969 1 77.62 11 VAL B CA 1
ATOM 2671 C C . VAL B 1 11 ? -2.168 -15.594 -22.828 1 77.62 11 VAL B C 1
ATOM 2673 O O . VAL B 1 11 ? -2.902 -14.688 -22.422 1 77.62 11 VAL B O 1
ATOM 2676 N N . GLN B 1 12 ? -0.989 -15.875 -22.359 1 79.12 12 GLN B N 1
ATOM 2677 C CA . GLN B 1 12 ? -0.454 -15.039 -21.297 1 79.12 12 GLN B CA 1
ATOM 2678 C C . GLN B 1 12 ? -0.216 -13.609 -21.781 1 79.12 12 GLN B C 1
ATOM 2680 O O . GLN B 1 12 ? -0.47 -12.648 -21.047 1 79.12 12 GLN B O 1
ATOM 2685 N N . ALA B 1 13 ? 0.174 -13.523 -22.969 1 83.62 13 ALA B N 1
ATOM 2686 C CA . ALA B 1 13 ? 0.415 -12.211 -23.547 1 83.62 13 ALA B CA 1
ATOM 2687 C C . ALA B 1 13 ? -0.892 -11.438 -23.719 1 83.62 13 ALA B C 1
ATOM 2689 O O . ALA B 1 13 ? -0.949 -10.234 -23.469 1 83.62 13 ALA B O 1
ATOM 2690 N N . LEU B 1 14 ? -1.903 -12.164 -24.109 1 85.5 14 LEU B N 1
ATOM 2691 C CA . LEU B 1 14 ? -3.199 -11.523 -24.297 1 85.5 14 LEU B CA 1
ATOM 2692 C C . LEU B 1 14 ? -3.781 -11.07 -22.953 1 85.5 14 LEU B C 1
ATOM 2694 O O . LEU B 1 14 ? -4.336 -9.969 -22.859 1 85.5 14 LEU B O 1
ATOM 2698 N N . ALA B 1 15 ? -3.629 -11.945 -21.969 1 82.56 15 ALA B N 1
ATOM 2699 C CA . ALA B 1 15 ? -4.09 -11.57 -20.641 1 82.56 15 ALA B CA 1
ATOM 2700 C C . ALA B 1 15 ? -3.332 -10.352 -20.125 1 82.56 15 ALA B C 1
ATOM 2702 O O . ALA B 1 15 ? -3.928 -9.445 -19.531 1 82.56 15 ALA B O 1
ATOM 2703 N N . GLY B 1 16 ? -2.066 -10.359 -20.359 1 84.5 16 GLY B N 1
ATOM 2704 C CA . GLY B 1 16 ? -1.249 -9.211 -19.984 1 84.5 16 GLY B CA 1
ATOM 2705 C C . GLY B 1 16 ? -1.619 -7.945 -20.734 1 84.5 16 GLY B C 1
ATOM 2706 O O . GLY B 1 16 ? -1.663 -6.863 -20.141 1 84.5 16 GLY B O 1
ATOM 2707 N N . ALA B 1 17 ? -1.967 -8.125 -21.938 1 88.81 17 ALA B N 1
ATOM 2708 C CA . ALA B 1 17 ? -2.332 -6.98 -22.766 1 88.81 17 ALA B CA 1
ATOM 2709 C C . ALA B 1 17 ? -3.664 -6.383 -22.328 1 88.81 17 ALA B C 1
ATOM 2711 O O . ALA B 1 17 ? -3.818 -5.16 -22.281 1 88.81 17 ALA B O 1
ATOM 2712 N N . VAL B 1 18 ? -4.586 -7.242 -22.016 1 89.31 18 VAL B N 1
ATOM 2713 C CA . VAL B 1 18 ? -5.895 -6.777 -21.562 1 89.31 18 VAL B CA 1
ATOM 2714 C C . VAL B 1 18 ? -5.762 -6.059 -20.219 1 89.31 18 VAL B C 1
ATOM 2716 O O . VAL B 1 18 ? -6.336 -4.988 -20.016 1 89.31 18 VAL B O 1
ATOM 2719 N N . ALA B 1 19 ? -4.996 -6.672 -19.375 1 88.88 19 ALA B N 1
ATOM 2720 C CA . ALA B 1 19 ? -4.75 -6.039 -18.078 1 88.88 19 ALA B CA 1
ATOM 2721 C C . ALA B 1 19 ? -4.047 -4.691 -18.25 1 88.88 19 ALA B C 1
ATOM 2723 O O . ALA B 1 19 ? -4.406 -3.711 -17.609 1 88.88 19 ALA B O 1
ATOM 2724 N N . LEU B 1 20 ? -3.102 -4.621 -19.125 1 93.69 20 LEU B N 1
ATOM 2725 C CA . LEU B 1 20 ? -2.363 -3.391 -19.406 1 93.69 20 LEU B CA 1
ATOM 2726 C C . LEU B 1 20 ? -3.285 -2.318 -19.969 1 93.69 20 LEU B C 1
ATOM 2728 O O . LEU B 1 20 ? -3.195 -1.149 -19.594 1 93.69 20 LEU B O 1
ATOM 2732 N N . ALA B 1 21 ? -4.168 -2.74 -20.828 1 95 21 ALA B N 1
ATOM 2733 C CA . ALA B 1 21 ? -5.117 -1.794 -21.406 1 95 21 ALA B CA 1
ATOM 2734 C C . ALA B 1 21 ? -6.016 -1.189 -20.344 1 95 21 ALA B C 1
ATOM 2736 O O . ALA B 1 21 ? -6.289 0.013 -20.359 1 95 21 ALA B O 1
ATOM 2737 N N . GLY B 1 22 ? -6.453 -2.055 -19.469 1 94.38 22 GLY B N 1
ATOM 2738 C CA . GLY B 1 22 ? -7.254 -1.56 -18.359 1 94.38 22 GLY B CA 1
ATOM 2739 C C . GLY B 1 22 ? -6.496 -0.598 -17.469 1 94.38 22 GLY B C 1
ATOM 2740 O O . GLY B 1 22 ? -7.031 0.441 -17.078 1 94.38 22 GLY B O 1
ATOM 2741 N N . ILE B 1 23 ? -5.27 -0.93 -17.188 1 94.56 23 ILE B N 1
ATOM 2742 C CA . ILE B 1 23 ? -4.418 -0.088 -16.344 1 94.56 23 ILE B CA 1
ATOM 2743 C C . ILE B 1 23 ? -4.188 1.256 -17.031 1 94.56 23 ILE B C 1
ATOM 2745 O O . ILE B 1 23 ? -4.348 2.311 -16.422 1 94.56 23 ILE B O 1
ATOM 2749 N N . VAL B 1 24 ? -3.891 1.235 -18.266 1 96.88 24 VAL B N 1
ATOM 2750 C CA . VAL B 1 24 ? -3.59 2.449 -19.016 1 96.88 24 VAL B CA 1
ATOM 2751 C C . VAL B 1 24 ? -4.84 3.32 -19.109 1 96.88 24 VAL B C 1
ATOM 2753 O O . VAL B 1 24 ? -4.77 4.539 -18.953 1 96.88 24 VAL B O 1
ATOM 2756 N N . ALA B 1 25 ? -6 2.713 -19.344 1 96.75 25 ALA B N 1
ATOM 2757 C CA . ALA B 1 25 ? -7.254 3.463 -19.406 1 96.75 25 ALA B CA 1
ATOM 2758 C C . ALA B 1 25 ? -7.543 4.176 -18.094 1 96.75 25 ALA B C 1
ATOM 2760 O O . ALA B 1 25 ? -7.918 5.352 -18.094 1 96.75 25 ALA B O 1
ATOM 2761 N N . TYR B 1 26 ? -7.383 3.488 -17.094 1 95.75 26 TYR B N 1
ATOM 2762 C CA . TYR B 1 26 ? -7.617 4.09 -15.789 1 95.75 26 TYR B CA 1
ATOM 2763 C C . TYR B 1 26 ? -6.621 5.207 -15.516 1 95.75 26 TYR B C 1
ATOM 2765 O O . TYR B 1 26 ? -6.984 6.254 -14.977 1 95.75 26 TYR B O 1
ATOM 2773 N N . LEU B 1 27 ? -5.352 4.973 -15.867 1 97.5 27 LEU B N 1
ATOM 2774 C CA . LEU B 1 27 ? -4.32 5.977 -15.633 1 97.5 27 LEU B CA 1
ATOM 2775 C C . LEU B 1 27 ? -4.543 7.203 -16.516 1 97.5 27 LEU B C 1
ATOM 2777 O O . LEU B 1 27 ? -4.234 8.328 -16.109 1 97.5 27 LEU B O 1
ATOM 2781 N N . LEU B 1 28 ? -5.086 6.984 -17.672 1 97.06 28 LEU B N 1
ATOM 2782 C CA . LEU B 1 28 ? -5.453 8.117 -18.5 1 97.06 28 LEU B CA 1
ATOM 2783 C C . LEU B 1 28 ? -6.551 8.953 -17.844 1 97.06 28 LEU B C 1
ATOM 2785 O O . LEU B 1 28 ? -6.492 10.18 -17.859 1 97.06 28 LEU B O 1
ATOM 2789 N N . TYR B 1 29 ? -7.473 8.273 -17.297 1 96.56 29 TYR B N 1
ATOM 2790 C CA . TYR B 1 29 ? -8.539 8.961 -16.578 1 96.56 29 TYR B CA 1
ATOM 2791 C C . TYR B 1 29 ? -7.98 9.758 -15.406 1 96.56 29 TYR B C 1
ATOM 2793 O O . TYR B 1 29 ? -8.297 10.945 -15.25 1 96.56 29 TYR B O 1
ATOM 2801 N N . VAL B 1 30 ? -7.152 9.125 -14.633 1 95.75 30 VAL B N 1
ATOM 2802 C CA . VAL B 1 30 ? -6.547 9.789 -13.484 1 95.75 30 VAL B CA 1
ATOM 2803 C C . VAL B 1 30 ? -5.676 10.953 -13.953 1 95.75 30 VAL B C 1
ATOM 2805 O O . VAL B 1 30 ? -5.676 12.023 -13.336 1 95.75 30 VAL B O 1
ATOM 2808 N N . GLY B 1 31 ? -4.895 10.727 -15 1 97.12 31 GLY B N 1
ATOM 2809 C CA . GLY B 1 31 ? -4.031 11.773 -15.531 1 97.12 31 GLY B CA 1
ATOM 2810 C C . GLY B 1 31 ? -4.793 13.016 -15.961 1 97.12 31 GLY B C 1
ATOM 2811 O O . GLY B 1 31 ? -4.328 14.141 -15.75 1 97.12 31 GLY B O 1
ATOM 2812 N N . MET B 1 32 ? -5.949 12.789 -16.516 1 96 32 MET B N 1
ATOM 2813 C CA . MET B 1 32 ? -6.773 13.922 -16.938 1 96 32 MET B CA 1
ATOM 2814 C C . MET B 1 32 ? -7.34 14.656 -15.719 1 96 32 MET B C 1
ATOM 2816 O O . MET B 1 32 ? -7.398 15.883 -15.703 1 96 32 MET B O 1
ATOM 2820 N N . ASP B 1 33 ? -7.688 13.914 -14.773 1 92.94 33 ASP B N 1
ATOM 2821 C CA . ASP B 1 33 ? -8.188 14.5 -13.539 1 92.94 33 ASP B CA 1
ATOM 2822 C C . ASP B 1 33 ? -7.094 15.32 -12.844 1 92.94 33 ASP B C 1
ATOM 2824 O O . ASP B 1 33 ? -7.352 16.438 -12.375 1 92.94 33 ASP B O 1
ATOM 2828 N N . VAL B 1 34 ? -5.902 14.789 -12.766 1 95 34 VAL B N 1
ATOM 2829 C CA . VAL B 1 34 ? -4.773 15.477 -12.148 1 95 34 VAL B CA 1
ATOM 2830 C C . VAL B 1 34 ? -4.473 16.766 -12.906 1 95 34 VAL B C 1
ATOM 2832 O O . VAL B 1 34 ? -4.16 17.797 -12.297 1 95 34 VAL B O 1
ATOM 2835 N N . ARG B 1 35 ? -4.559 16.734 -14.18 1 95.56 35 ARG B N 1
ATOM 2836 C CA . ARG B 1 35 ? -4.285 17.922 -14.977 1 95.56 35 ARG B CA 1
ATOM 2837 C C . ARG B 1 35 ? -5.359 18.984 -14.773 1 95.56 35 ARG B C 1
ATOM 2839 O O . ARG B 1 35 ? -5.062 20.188 -14.773 1 95.56 35 ARG B O 1
ATOM 2846 N N . GLU B 1 36 ? -6.566 18.578 -14.609 1 90.94 36 GLU B N 1
ATOM 2847 C CA . GLU B 1 36 ? -7.617 19.531 -14.266 1 90.94 36 GLU B CA 1
ATOM 2848 C C . GLU B 1 36 ? -7.348 20.188 -12.914 1 90.94 36 GLU B C 1
ATOM 2850 O O . GLU B 1 36 ? -7.52 21.391 -12.758 1 90.94 36 GLU B O 1
ATOM 2855 N N . GLY B 1 37 ? -6.965 19.375 -12.008 1 89.31 37 GLY B N 1
ATOM 2856 C CA . GLY B 1 37 ? -6.586 19.922 -10.711 1 89.31 37 GLY B CA 1
ATOM 2857 C C . GLY B 1 37 ? -5.395 20.859 -10.781 1 89.31 37 GLY B C 1
ATOM 2858 O O . GLY B 1 37 ? -5.332 21.844 -10.047 1 89.31 37 GLY B O 1
ATOM 2859 N N . TYR B 1 38 ? -4.473 20.484 -11.633 1 92.56 38 TYR B N 1
ATOM 2860 C CA . TYR B 1 38 ? -3.279 21.297 -11.812 1 92.56 38 TYR B CA 1
ATOM 2861 C C . TYR B 1 38 ? -3.641 22.672 -12.375 1 92.56 38 TYR B C 1
ATOM 2863 O O . TYR B 1 38 ? -3.068 23.688 -11.961 1 92.56 38 TYR B O 1
ATOM 2871 N N . ASP B 1 39 ? -4.562 22.719 -13.281 1 90.38 39 ASP B N 1
ATOM 2872 C CA . ASP B 1 39 ? -5.027 23.984 -13.836 1 90.38 39 ASP B CA 1
ATOM 2873 C C . ASP B 1 39 ? -5.637 24.859 -12.75 1 90.38 39 ASP B C 1
ATOM 2875 O O . ASP B 1 39 ? -5.387 26.078 -12.711 1 90.38 39 ASP B O 1
ATOM 2879 N N . VAL B 1 40 ? -6.277 24.297 -11.938 1 82.75 40 VAL B N 1
ATOM 2880 C CA . VAL B 1 40 ? -6.895 25.031 -10.836 1 82.75 40 VAL B CA 1
ATOM 2881 C C . VAL B 1 40 ? -5.82 25.5 -9.859 1 82.75 40 VAL B C 1
ATOM 2883 O O . VAL B 1 40 ? -5.863 26.641 -9.391 1 82.75 40 VAL B O 1
ATOM 2886 N N . TYR B 1 41 ? -4.941 24.609 -9.547 1 85.75 41 TYR B N 1
ATOM 2887 C CA . TYR B 1 41 ? -3.809 24.969 -8.695 1 85.75 41 TYR B CA 1
ATOM 2888 C C . TYR B 1 41 ? -3.084 26.188 -9.25 1 85.75 41 TYR B C 1
ATOM 2890 O O . TYR B 1 41 ? -2.824 27.156 -8.516 1 85.75 41 TYR B O 1
ATOM 2898 N N . GLN B 1 42 ? -2.816 26.156 -10.562 1 88.31 42 GLN B N 1
ATOM 2899 C CA . GLN B 1 42 ? -2.086 27.25 -11.188 1 88.31 42 GLN B CA 1
ATOM 2900 C C . GLN B 1 42 ? -2.893 28.547 -11.148 1 88.31 42 GLN B C 1
ATOM 2902 O O . GLN B 1 42 ? -2.34 29.625 -10.898 1 88.31 42 GLN B O 1
ATOM 2907 N N . ALA B 1 43 ? -4.105 28.484 -11.352 1 81 43 ALA B N 1
ATOM 2908 C CA . ALA B 1 43 ? -4.984 29.641 -11.305 1 81 43 ALA B CA 1
ATOM 2909 C C . ALA B 1 43 ? -5.027 30.25 -9.906 1 81 43 ALA B C 1
ATOM 2911 O O . ALA B 1 43 ? -4.977 31.469 -9.75 1 81 43 ALA B O 1
ATOM 2912 N N . ASN B 1 44 ? -5.051 29.391 -8.945 1 74.12 44 ASN B N 1
ATOM 2913 C CA . ASN B 1 44 ? -5.098 29.859 -7.566 1 74.12 44 ASN B CA 1
ATOM 2914 C C . ASN B 1 44 ? -3.77 30.469 -7.129 1 74.12 44 ASN B C 1
ATOM 2916 O O . ASN B 1 44 ? -3.744 31.422 -6.348 1 74.12 44 ASN B O 1
ATOM 2920 N N . CYS B 1 45 ? -2.75 29.844 -7.523 1 76.38 45 CYS B N 1
ATOM 2921 C CA . CYS B 1 45 ? -1.432 30.359 -7.176 1 76.38 45 CYS B CA 1
ATOM 2922 C C . CYS B 1 45 ? -1.167 31.703 -7.871 1 76.38 45 CYS B C 1
ATOM 2924 O O . CYS B 1 45 ? -0.585 32.594 -7.277 1 76.38 45 CYS B O 1
ATOM 2926 N N . ARG B 1 46 ? -1.488 31.859 -9.078 1 77.56 46 ARG B N 1
ATOM 2927 C CA . ARG B 1 46 ? -1.286 33.125 -9.812 1 77.56 46 ARG B CA 1
ATOM 2928 C C . ARG B 1 46 ? -2.217 34.188 -9.297 1 77.56 46 ARG B C 1
ATOM 2930 O O . ARG B 1 46 ? -1.819 35.375 -9.188 1 77.56 46 ARG B O 1
ATOM 2937 N N . GLY B 1 47 ? -3.352 33.906 -8.977 1 62.12 47 GLY B N 1
ATOM 2938 C CA . GLY B 1 47 ? -4.355 34.906 -8.617 1 62.12 47 GLY B CA 1
ATOM 2939 C C . GLY B 1 47 ? -4.309 35.281 -7.156 1 62.12 47 GLY B C 1
ATOM 2940 O O . GLY B 1 47 ? -4.391 36.469 -6.82 1 62.12 47 GLY B O 1
ATOM 2941 N N . GLN B 1 48 ? -4.266 34.344 -6.336 1 57.25 48 GLN B N 1
ATOM 2942 C CA . GLN B 1 48 ? -4.57 34.625 -4.934 1 57.25 48 GLN B CA 1
ATOM 2943 C C . GLN B 1 48 ? -3.291 34.719 -4.105 1 57.25 48 GLN B C 1
ATOM 2945 O O . GLN B 1 48 ? -3.332 35.094 -2.934 1 57.25 48 GLN B O 1
ATOM 2950 N N . GLY B 1 49 ? -2.213 34.562 -4.727 1 57.09 49 GLY B N 1
ATOM 2951 C CA . GLY B 1 49 ? -0.929 34.75 -4.07 1 57.09 49 GLY B CA 1
ATOM 2952 C C . GLY B 1 49 ? -0.615 33.656 -3.055 1 57.09 49 GLY B C 1
ATOM 2953 O O . GLY B 1 49 ? 0.525 33.531 -2.602 1 57.09 49 GLY B O 1
ATOM 2954 N N . ASP B 1 50 ? -1.698 33.031 -2.42 1 59.94 50 ASP B N 1
ATOM 2955 C CA . ASP B 1 50 ? -1.336 32.062 -1.402 1 59.94 50 ASP B CA 1
ATOM 2956 C C . ASP B 1 50 ? -1.02 30.703 -2.033 1 59.94 50 ASP B C 1
ATOM 2958 O O . ASP B 1 50 ? -1.819 29.781 -1.946 1 59.94 50 ASP B O 1
ATOM 2962 N N . CYS B 1 51 ? 0.073 30.469 -2.611 1 70.19 51 CYS B N 1
ATOM 2963 C CA . CYS B 1 51 ? 0.506 29.297 -3.357 1 70.19 51 CYS B CA 1
ATOM 2964 C C . CYS B 1 51 ? 0.71 28.109 -2.428 1 70.19 51 CYS B C 1
ATOM 2966 O O . CYS B 1 51 ? 0.547 26.953 -2.84 1 70.19 51 CYS B O 1
ATOM 2968 N N . ALA B 1 52 ? 0.911 28.484 -1.215 1 66.25 52 ALA B N 1
ATOM 2969 C CA . ALA B 1 52 ? 1.143 27.422 -0.253 1 66.25 52 ALA B CA 1
ATOM 2970 C C . ALA B 1 52 ? -0.141 26.641 0.018 1 66.25 52 ALA B C 1
ATOM 2972 O O . ALA B 1 52 ? -0.133 25.406 0.041 1 66.25 52 ALA B O 1
ATOM 2973 N N . GLN B 1 53 ? -1.191 27.391 0.17 1 66.56 53 GLN B N 1
ATOM 2974 C CA . GLN B 1 53 ? -2.479 26.75 0.413 1 66.56 53 GLN B CA 1
ATOM 2975 C C . GLN B 1 53 ? -2.939 25.969 -0.811 1 66.56 53 GLN B C 1
ATOM 2977 O O . GLN B 1 53 ? -3.457 24.859 -0.682 1 66.56 53 GLN B O 1
ATOM 2982 N N . ALA B 1 54 ? -2.775 26.516 -1.954 1 74.06 54 ALA B N 1
ATOM 2983 C CA . ALA B 1 54 ? -3.143 25.844 -3.197 1 74.06 54 ALA B CA 1
ATOM 2984 C C . ALA B 1 54 ? -2.367 24.547 -3.363 1 74.06 54 ALA B C 1
ATOM 2986 O O . ALA B 1 54 ? -2.932 23.531 -3.768 1 74.06 54 ALA B O 1
ATOM 2987 N N . LYS B 1 55 ? -1.12 24.609 -3.039 1 78.88 55 LYS B N 1
ATOM 2988 C CA . LYS B 1 55 ? -0.27 23.422 -3.127 1 78.88 55 LYS B CA 1
ATOM 2989 C C . LYS B 1 55 ? -0.733 22.344 -2.158 1 78.88 55 LYS B C 1
ATOM 2991 O O . LYS B 1 55 ? -0.782 21.172 -2.514 1 78.88 55 LYS B O 1
ATOM 2996 N N . ALA B 1 56 ? -1.042 22.75 -0.986 1 71.44 56 ALA B N 1
ATOM 2997 C CA . ALA B 1 56 ? -1.508 21.812 0.026 1 71.44 56 ALA B CA 1
ATOM 2998 C C . ALA B 1 56 ? -2.801 21.125 -0.413 1 71.44 56 ALA B C 1
ATOM 3000 O O . ALA B 1 56 ? -2.961 19.906 -0.24 1 71.44 56 ALA B O 1
ATOM 3001 N N . GLN B 1 57 ? -3.703 21.891 -0.982 1 73.38 57 GLN B N 1
ATOM 3002 C CA . GLN B 1 57 ? -4.973 21.344 -1.458 1 73.38 57 GLN B CA 1
ATOM 3003 C C . GLN B 1 57 ? -4.754 20.375 -2.623 1 73.38 57 GLN B C 1
ATOM 3005 O O . GLN B 1 57 ? -5.391 19.328 -2.691 1 73.38 57 GLN B O 1
ATOM 3010 N N . PHE B 1 58 ? -3.908 20.812 -3.471 1 83.38 58 PHE B N 1
ATOM 3011 C CA . PHE B 1 58 ? -3.568 19.969 -4.605 1 83.38 58 PHE B CA 1
ATOM 3012 C C . PHE B 1 58 ? -2.963 18.641 -4.137 1 83.38 58 PHE B C 1
ATOM 3014 O O . PHE B 1 58 ? -3.342 17.578 -4.617 1 83.38 58 PHE B O 1
ATOM 3021 N N . ARG B 1 59 ? -2.049 18.688 -3.234 1 83 59 ARG B N 1
ATOM 3022 C CA . ARG B 1 59 ? -1.411 17.5 -2.668 1 83 59 ARG B CA 1
ATOM 3023 C C . ARG B 1 59 ? -2.439 16.594 -2.002 1 83 59 ARG B C 1
ATOM 3025 O O . ARG B 1 59 ? -2.473 15.383 -2.266 1 83 59 ARG B O 1
ATOM 3032 N N . SER B 1 60 ? -3.246 17.156 -1.204 1 75.25 60 SER B N 1
ATOM 3033 C CA . SER B 1 60 ? -4.238 16.391 -0.46 1 75.25 60 SER B CA 1
ATOM 3034 C C . SER B 1 60 ? -5.207 15.68 -1.401 1 75.25 60 SER B C 1
ATOM 3036 O O . SER B 1 60 ? -5.691 14.586 -1.095 1 75.25 60 SER B O 1
ATOM 3038 N N . ALA B 1 61 ? -5.48 16.234 -2.529 1 79.06 61 ALA B N 1
ATOM 3039 C CA . ALA B 1 61 ? -6.473 15.711 -3.465 1 79.06 61 ALA B CA 1
ATOM 3040 C C . ALA B 1 61 ? -5.961 14.453 -4.172 1 79.06 61 ALA B C 1
ATOM 3042 O O . ALA B 1 61 ? -6.727 13.531 -4.438 1 79.06 61 ALA B O 1
ATOM 3043 N N . TYR B 1 62 ? -4.672 14.391 -4.352 1 88.44 62 TYR B N 1
ATOM 3044 C CA . TYR B 1 62 ? -4.25 13.359 -5.297 1 88.44 62 TYR B CA 1
ATOM 3045 C C . TYR B 1 62 ? -3.158 12.484 -4.691 1 88.44 62 TYR B C 1
ATOM 3047 O O . TYR B 1 62 ? -2.846 11.414 -5.227 1 88.44 62 TYR B O 1
ATOM 3055 N N . GLU B 1 63 ? -2.541 12.844 -3.566 1 84.19 63 GLU B N 1
ATOM 3056 C CA . GLU B 1 63 ? -1.373 12.164 -3.012 1 84.19 63 GLU B CA 1
ATOM 3057 C C . GLU B 1 63 ? -1.671 10.695 -2.729 1 84.19 63 GLU B C 1
ATOM 3059 O O . GLU B 1 63 ? -0.925 9.812 -3.156 1 84.19 63 GLU B O 1
ATOM 3064 N N . ASN B 1 64 ? -2.797 10.445 -2.078 1 77.5 64 ASN B N 1
ATOM 3065 C CA . ASN B 1 64 ? -3.123 9.07 -1.709 1 77.5 64 ASN B CA 1
ATOM 3066 C C . ASN B 1 64 ? -3.387 8.203 -2.939 1 77.5 64 ASN B C 1
ATOM 3068 O O . ASN B 1 64 ? -2.877 7.09 -3.039 1 77.5 64 ASN B O 1
ATOM 3072 N N . THR B 1 65 ? -4.172 8.695 -3.844 1 84.62 65 THR B N 1
ATOM 3073 C CA . THR B 1 65 ? -4.496 7.969 -5.062 1 84.62 65 THR B CA 1
ATOM 3074 C C . THR B 1 65 ? -3.23 7.594 -5.828 1 84.62 65 THR B C 1
ATOM 3076 O O . THR B 1 65 ? -3.049 6.441 -6.215 1 84.62 65 THR B O 1
ATOM 3079 N N . LEU B 1 66 ? -2.361 8.523 -5.922 1 90.81 66 LEU B N 1
ATOM 3080 C CA . LEU B 1 66 ? -1.152 8.297 -6.707 1 90.81 66 LEU B CA 1
ATOM 3081 C C . LEU B 1 66 ? -0.189 7.379 -5.969 1 90.81 66 LEU B C 1
ATOM 3083 O O . LEU B 1 66 ? 0.527 6.59 -6.594 1 90.81 66 LEU B O 1
ATOM 3087 N N . LEU B 1 67 ? -0.181 7.434 -4.668 1 86.06 67 LEU B N 1
ATOM 3088 C CA . LEU B 1 67 ? 0.657 6.535 -3.879 1 86.06 67 LEU B CA 1
ATOM 3089 C C . LEU B 1 67 ? 0.196 5.09 -4.031 1 86.06 67 LEU B C 1
ATOM 3091 O O . LEU B 1 67 ? 1.019 4.184 -4.203 1 86.06 67 LEU B O 1
ATOM 3095 N N . PHE B 1 68 ? -1.087 4.844 -4.039 1 83.62 68 PHE B N 1
ATOM 3096 C CA . PHE B 1 68 ? -1.619 3.494 -4.184 1 83.62 68 PHE B CA 1
ATOM 3097 C C . PHE B 1 68 ? -1.369 2.957 -5.586 1 83.62 68 PHE B C 1
ATOM 3099 O O . PHE B 1 68 ? -1.135 1.761 -5.766 1 83.62 68 PHE B O 1
ATOM 3106 N N . LEU B 1 69 ? -1.461 3.883 -6.5 1 91.69 69 LEU B N 1
ATOM 3107 C CA . LEU B 1 69 ? -1.178 3.473 -7.871 1 91.69 69 LEU B CA 1
ATOM 3108 C C . LEU B 1 69 ? 0.293 3.109 -8.039 1 91.69 69 LEU B C 1
ATOM 3110 O O . LEU B 1 69 ? 0.625 2.152 -8.742 1 91.69 69 LEU B O 1
ATOM 3114 N N . ALA B 1 70 ? 1.141 3.877 -7.305 1 92.75 70 ALA B N 1
ATOM 3115 C CA . ALA B 1 70 ? 2.564 3.555 -7.332 1 92.75 70 ALA B CA 1
ATOM 3116 C C . ALA B 1 70 ? 2.838 2.209 -6.668 1 92.75 70 ALA B C 1
ATOM 3118 O O . ALA B 1 70 ? 3.59 1.388 -7.199 1 92.75 70 ALA B O 1
ATOM 3119 N N . ALA B 1 71 ? 2.229 2.002 -5.574 1 87.81 71 ALA B N 1
ATOM 3120 C CA . ALA B 1 71 ? 2.361 0.722 -4.883 1 87.81 71 ALA B CA 1
ATOM 3121 C C . ALA B 1 71 ? 1.818 -0.421 -5.734 1 87.81 71 ALA B C 1
ATOM 3123 O O . ALA B 1 71 ? 2.4 -1.508 -5.773 1 87.81 71 ALA B O 1
ATOM 3124 N N . GLY B 1 72 ? 0.667 -0.193 -6.367 1 89.69 72 GLY B N 1
ATOM 3125 C CA . GLY B 1 72 ? 0.093 -1.179 -7.266 1 89.69 72 GLY B CA 1
ATOM 3126 C C . GLY B 1 72 ? 1.006 -1.528 -8.43 1 89.69 72 GLY B C 1
ATOM 3127 O O . GLY B 1 72 ? 1.115 -2.695 -8.805 1 89.69 72 GLY B O 1
ATOM 3128 N N . LEU B 1 73 ? 1.634 -0.516 -8.977 1 94.12 73 LEU B N 1
ATOM 3129 C CA . LEU B 1 73 ? 2.559 -0.751 -10.078 1 94.12 73 LEU B CA 1
ATOM 3130 C C . LEU B 1 73 ? 3.75 -1.588 -9.625 1 94.12 73 LEU B C 1
ATOM 3132 O O . LEU B 1 73 ? 4.27 -2.402 -10.391 1 94.12 73 LEU B O 1
ATOM 3136 N N . ALA B 1 74 ? 4.156 -1.347 -8.375 1 92.44 74 ALA B N 1
ATOM 3137 C CA . ALA B 1 74 ? 5.273 -2.107 -7.824 1 92.44 74 ALA B CA 1
ATOM 3138 C C . ALA B 1 74 ? 4.953 -3.598 -7.773 1 92.44 74 ALA B C 1
ATOM 3140 O O . ALA B 1 74 ? 5.855 -4.438 -7.777 1 92.44 74 ALA B O 1
ATOM 3141 N N . LEU B 1 75 ? 3.684 -3.957 -7.762 1 92.38 75 LEU B N 1
ATOM 3142 C CA . LEU B 1 75 ? 3.27 -5.352 -7.684 1 92.38 75 LEU B CA 1
ATOM 3143 C C . LEU B 1 75 ? 3.281 -6 -9.062 1 92.38 75 LEU B C 1
ATOM 3145 O O . LEU B 1 75 ? 3.318 -7.227 -9.18 1 92.38 75 LEU B O 1
ATOM 3149 N N . VAL B 1 76 ? 3.295 -5.25 -10.141 1 94.44 76 VAL B N 1
ATOM 3150 C CA . VAL B 1 76 ? 3.176 -5.77 -11.5 1 94.44 76 VAL B CA 1
ATOM 3151 C C . VAL B 1 76 ? 4.379 -6.656 -11.82 1 94.44 76 VAL B C 1
ATOM 3153 O O . VAL B 1 76 ? 4.219 -7.816 -12.195 1 94.44 76 VAL B O 1
ATOM 3156 N N . PRO B 1 77 ? 5.625 -6.137 -11.539 1 96 77 PRO B N 1
ATOM 3157 C CA . PRO B 1 77 ? 6.77 -7.008 -11.805 1 96 77 PRO B CA 1
ATOM 3158 C C . PRO B 1 77 ? 6.758 -8.273 -10.953 1 96 77 PRO B C 1
ATOM 3160 O O . PRO B 1 77 ? 7.137 -9.352 -11.422 1 96 77 PRO B O 1
ATOM 3163 N N . ALA B 1 78 ? 6.344 -8.164 -9.742 1 94.75 78 ALA B N 1
ATOM 3164 C CA . ALA B 1 78 ? 6.285 -9.328 -8.859 1 94.75 78 ALA B CA 1
ATOM 3165 C C . ALA B 1 78 ? 5.336 -10.391 -9.414 1 94.75 78 ALA B C 1
ATOM 3167 O O . ALA B 1 78 ? 5.668 -11.578 -9.453 1 94.75 78 ALA B O 1
ATOM 3168 N N . VAL B 1 79 ? 4.203 -9.938 -9.914 1 94.31 79 VAL B N 1
ATOM 3169 C CA . VAL B 1 79 ? 3.199 -10.836 -10.477 1 94.31 79 VAL B CA 1
ATOM 3170 C C . VAL B 1 79 ? 3.721 -11.445 -11.773 1 94.31 79 VAL B C 1
ATOM 3172 O O . VAL B 1 79 ? 3.555 -12.641 -12.016 1 94.31 79 VAL B O 1
ATOM 3175 N N . ILE B 1 80 ? 4.383 -10.648 -12.516 1 94.19 80 ILE B N 1
ATOM 3176 C CA . ILE B 1 80 ? 4.93 -11.109 -13.789 1 94.19 80 ILE B CA 1
ATOM 3177 C C . ILE B 1 80 ? 6.004 -12.164 -13.531 1 94.19 80 ILE B C 1
ATOM 3179 O O . ILE B 1 80 ? 5.996 -13.234 -14.148 1 94.19 80 ILE B O 1
ATOM 3183 N N . GLY B 1 81 ? 6.926 -11.852 -12.617 1 95.94 81 GLY B N 1
ATOM 3184 C CA . GLY B 1 81 ? 7.922 -12.852 -12.281 1 95.94 81 GLY B CA 1
ATOM 3185 C C . GLY B 1 81 ? 7.316 -14.156 -11.789 1 95.94 81 GLY B C 1
ATOM 3186 O O . GLY B 1 81 ? 7.801 -15.242 -12.133 1 95.94 81 GLY B O 1
ATOM 3187 N N . THR B 1 82 ? 6.25 -14.031 -11.094 1 95.19 82 THR B N 1
ATOM 3188 C CA . THR B 1 82 ? 5.602 -15.172 -10.461 1 95.19 82 THR B CA 1
ATOM 3189 C C . THR B 1 82 ? 4.855 -16.016 -11.492 1 95.19 82 THR B C 1
ATOM 3191 O O . THR B 1 82 ? 4.934 -17.25 -11.469 1 95.19 82 THR B O 1
ATOM 3194 N N . PHE B 1 83 ? 4.215 -15.422 -12.484 1 94 83 PHE B N 1
ATOM 3195 C CA . PHE B 1 83 ? 3.316 -16.156 -13.359 1 94 83 PHE B CA 1
ATOM 3196 C C . PHE B 1 83 ? 3.959 -16.391 -14.727 1 94 83 PHE B C 1
ATOM 3198 O O . PHE B 1 83 ? 3.564 -17.297 -15.461 1 94 83 PHE B O 1
ATOM 3205 N N . TRP B 1 84 ? 4.906 -15.508 -15.047 1 93.56 84 TRP B N 1
ATOM 3206 C CA . TRP B 1 84 ? 5.57 -15.688 -16.328 1 93.56 84 TRP B CA 1
ATOM 3207 C C . TRP B 1 84 ? 6.957 -16.297 -16.156 1 93.56 84 TRP B C 1
ATOM 3209 O O . TRP B 1 84 ? 7.367 -17.156 -16.922 1 93.56 84 TRP B O 1
ATOM 3219 N N . GLY B 1 85 ? 7.629 -15.883 -15.125 1 94.69 85 GLY B N 1
ATOM 3220 C CA . GLY B 1 85 ? 9.008 -16.297 -14.93 1 94.69 85 GLY B CA 1
ATOM 3221 C C . GLY B 1 85 ? 9.141 -17.672 -14.305 1 94.69 85 GLY B C 1
ATOM 3222 O O . GLY B 1 85 ? 9.695 -18.594 -14.906 1 94.69 85 GLY B O 1
ATOM 3223 N N . ALA B 1 86 ? 8.523 -17.844 -13.195 1 94.88 86 ALA B N 1
ATOM 3224 C CA . ALA B 1 86 ? 8.719 -19.031 -12.375 1 94.88 86 ALA B CA 1
ATOM 3225 C C . ALA B 1 86 ? 8.227 -20.281 -13.109 1 94.88 86 ALA B C 1
ATOM 3227 O O . ALA B 1 86 ? 8.945 -21.281 -13.195 1 94.88 86 ALA B O 1
ATOM 3228 N N . PRO B 1 87 ? 7.023 -20.234 -13.734 1 92.25 87 PRO B N 1
ATOM 3229 C CA . PRO B 1 87 ? 6.523 -21.469 -14.352 1 92.25 87 PRO B CA 1
ATOM 3230 C C . PRO B 1 87 ? 7.184 -21.766 -15.695 1 92.25 87 PRO B C 1
ATOM 3232 O O . PRO B 1 87 ? 7.094 -22.891 -16.188 1 92.25 87 PRO B O 1
ATOM 3235 N N . MET B 1 88 ? 7.859 -20.797 -16.219 1 89.75 88 MET B N 1
ATOM 3236 C CA . MET B 1 88 ? 8.383 -20.938 -17.578 1 89.75 88 MET B CA 1
ATOM 3237 C C . MET B 1 88 ? 9.273 -22.172 -17.688 1 89.75 88 MET B C 1
ATOM 3239 O O . MET B 1 88 ? 9.148 -22.938 -18.641 1 89.75 88 MET B O 1
ATOM 3243 N N . ILE B 1 89 ? 10.039 -22.406 -16.703 1 86.69 89 ILE B N 1
ATOM 3244 C CA . ILE B 1 89 ? 10.953 -23.547 -16.734 1 86.69 89 ILE B CA 1
ATOM 3245 C C . ILE B 1 89 ? 10.445 -24.656 -15.82 1 86.69 89 ILE B C 1
ATOM 3247 O O . ILE B 1 89 ? 10.5 -25.828 -16.172 1 86.69 89 ILE B O 1
ATOM 3251 N N . ALA B 1 90 ? 9.867 -24.266 -14.781 1 88.25 90 ALA B N 1
ATOM 3252 C CA . ALA B 1 90 ? 9.453 -25.234 -13.766 1 88.25 90 ALA B CA 1
ATOM 3253 C C . ALA B 1 90 ? 8.391 -26.188 -14.312 1 88.25 90 ALA B C 1
ATOM 3255 O O . ALA B 1 90 ? 8.422 -27.391 -14.031 1 88.25 90 ALA B O 1
ATOM 3256 N N . ARG B 1 91 ? 7.512 -25.656 -15.07 1 82.38 91 ARG B N 1
ATOM 3257 C CA . ARG B 1 91 ? 6.438 -26.484 -15.609 1 82.38 91 ARG B CA 1
ATOM 3258 C C . ARG B 1 91 ? 6.984 -27.562 -16.547 1 82.38 91 ARG B C 1
ATOM 3260 O O . ARG B 1 91 ? 6.492 -28.688 -16.578 1 82.38 91 ARG B O 1
ATOM 3267 N N . GLU B 1 92 ? 7.949 -27.172 -17.328 1 81.19 92 GLU B N 1
ATOM 3268 C CA . GLU B 1 92 ? 8.57 -28.125 -18.266 1 81.19 92 GLU B CA 1
ATOM 3269 C C . GLU B 1 92 ? 9.336 -29.203 -17.516 1 81.19 92 GLU B C 1
ATOM 3271 O O . GLU B 1 92 ? 9.328 -30.375 -17.938 1 81.19 92 GLU B O 1
ATOM 3276 N N . LEU B 1 93 ? 9.898 -28.781 -16.484 1 80.31 93 LEU B N 1
ATOM 3277 C CA . LEU B 1 93 ? 10.672 -29.75 -15.695 1 80.31 93 LEU B CA 1
ATOM 3278 C C . LEU B 1 93 ? 9.75 -30.656 -14.898 1 80.31 93 LEU B C 1
ATOM 3280 O O . LEU B 1 93 ? 10.008 -31.859 -14.789 1 80.31 93 LEU B O 1
ATOM 3284 N N . GLU B 1 94 ? 8.758 -30.047 -14.398 1 79.81 94 GLU B N 1
ATOM 3285 C CA . GLU B 1 94 ? 7.789 -30.812 -13.617 1 79.81 94 GLU B CA 1
ATOM 3286 C C . GLU B 1 94 ? 7.027 -31.797 -14.5 1 79.81 94 GLU B C 1
ATOM 3288 O O . GLU B 1 94 ? 6.688 -32.906 -14.062 1 79.81 94 GLU B O 1
ATOM 3293 N N . GLY B 1 95 ? 6.727 -31.438 -15.664 1 76.44 95 GLY B N 1
ATOM 3294 C CA . GLY B 1 95 ? 5.996 -32.281 -16.594 1 76.44 95 GLY B CA 1
ATOM 3295 C C . GLY B 1 95 ? 6.898 -33.188 -17.406 1 76.44 95 GLY B C 1
ATOM 3296 O O . GLY B 1 95 ? 6.414 -34.062 -18.141 1 76.44 95 GLY B O 1
ATOM 3297 N N . ASN B 1 96 ? 8.188 -33.094 -17.141 1 73.38 96 ASN B N 1
ATOM 3298 C CA . ASN B 1 96 ? 9.203 -33.875 -17.828 1 73.38 96 ASN B CA 1
ATOM 3299 C C . ASN B 1 96 ? 9.133 -33.688 -19.344 1 73.38 96 ASN B C 1
ATOM 3301 O O . ASN B 1 96 ? 9.383 -34.625 -20.109 1 73.38 96 ASN B O 1
ATOM 3305 N N . THR B 1 97 ? 8.586 -32.594 -19.734 1 67.88 97 THR B N 1
ATOM 3306 C CA . THR B 1 97 ? 8.469 -32.281 -21.156 1 67.88 97 THR B CA 1
ATOM 3307 C C . THR B 1 97 ? 9.742 -31.641 -21.688 1 67.88 97 THR B C 1
ATOM 3309 O O . THR B 1 97 ? 9.859 -31.359 -22.891 1 67.88 97 THR B O 1
ATOM 3312 N N . HIS B 1 98 ? 10.641 -31.312 -20.797 1 62.19 98 HIS B N 1
ATOM 3313 C CA . HIS B 1 98 ? 11.875 -30.641 -21.156 1 62.19 98 HIS B CA 1
ATOM 3314 C C . HIS B 1 98 ? 12.695 -31.484 -22.125 1 62.19 98 HIS B C 1
ATOM 3316 O O . HIS B 1 98 ? 13.422 -30.938 -22.969 1 62.19 98 HIS B O 1
ATOM 3322 N N . THR B 1 99 ? 12.516 -32.75 -21.984 1 61.97 99 THR B N 1
ATOM 3323 C CA . THR B 1 99 ? 13.242 -33.656 -22.875 1 61.97 99 THR B CA 1
ATOM 3324 C C . THR B 1 99 ? 12.766 -33.5 -24.312 1 61.97 99 THR B C 1
ATOM 3326 O O . THR B 1 99 ? 13.539 -33.688 -25.25 1 61.97 99 THR B O 1
ATOM 3329 N N . LEU B 1 100 ? 11.547 -33.156 -24.438 1 56.56 100 LEU B N 1
ATOM 3330 C CA . LEU B 1 100 ? 10.977 -33 -25.781 1 56.56 100 LEU B CA 1
ATOM 3331 C C . LEU B 1 100 ? 11.438 -31.672 -26.391 1 56.56 100 LEU B C 1
ATOM 3333 O O . LEU B 1 100 ? 11.633 -31.594 -27.609 1 56.56 100 LEU B O 1
ATOM 3337 N N . ALA B 1 101 ? 11.547 -30.656 -25.547 1 57.62 101 ALA B N 1
ATOM 3338 C CA . ALA B 1 101 ? 11.93 -29.344 -26.062 1 57.62 101 ALA B CA 1
ATOM 3339 C C . ALA B 1 101 ? 13.406 -29.312 -26.438 1 57.62 101 ALA B C 1
ATOM 3341 O O . ALA B 1 101 ? 13.805 -28.594 -27.359 1 57.62 101 ALA B O 1
ATOM 3342 N N . TRP B 1 102 ? 14.117 -30.234 -25.688 1 60.91 102 TRP B N 1
ATOM 3343 C CA . TRP B 1 102 ? 15.555 -30.234 -25.922 1 60.91 102 TRP B CA 1
ATOM 3344 C C . TRP B 1 102 ? 15.93 -31.25 -27 1 60.91 102 TRP B C 1
ATOM 3346 O O . TRP B 1 102 ? 15.93 -32.469 -26.75 1 60.91 102 TRP B O 1
ATOM 3356 N N . ASN B 1 103 ? 15.281 -31.031 -28.156 1 58.91 103 ASN B N 1
ATOM 3357 C CA . ASN B 1 103 ? 15.695 -31.922 -29.234 1 58.91 103 ASN B CA 1
ATOM 3358 C C . ASN B 1 103 ? 16.984 -31.422 -29.891 1 58.91 103 ASN B C 1
ATOM 3360 O O . ASN B 1 103 ? 17.469 -30.344 -29.578 1 58.91 103 ASN B O 1
ATOM 3364 N N . GLN B 1 104 ? 17.422 -32.312 -30.828 1 61.22 104 GLN B N 1
ATOM 3365 C CA . GLN B 1 104 ? 18.719 -32.312 -31.5 1 61.22 104 GLN B CA 1
ATOM 3366 C C . GLN B 1 104 ? 19.031 -30.969 -32.125 1 61.22 104 GLN B C 1
ATOM 3368 O O . GLN B 1 104 ? 20.203 -30.578 -32.219 1 61.22 104 GLN B O 1
ATOM 3373 N N . SER B 1 105 ? 18.125 -30.156 -32.594 1 68.56 105 SER B N 1
ATOM 3374 C CA . SER B 1 105 ? 18.516 -29.016 -33.406 1 68.56 105 SER B CA 1
ATOM 3375 C C . SER B 1 105 ? 18.656 -27.75 -32.562 1 68.56 105 SER B C 1
ATOM 3377 O O . SER B 1 105 ? 19.328 -26.797 -32.969 1 68.56 105 SER B O 1
ATOM 3379 N N . VAL B 1 106 ? 18.094 -27.828 -31.281 1 78.25 106 VAL B N 1
ATOM 3380 C CA . VAL B 1 106 ? 18.203 -26.625 -30.469 1 78.25 106 VAL B CA 1
ATOM 3381 C C . VAL B 1 106 ? 18.828 -26.953 -29.125 1 78.25 106 VAL B C 1
ATOM 3383 O O . VAL B 1 106 ? 18.328 -27.812 -28.391 1 78.25 106 VAL B O 1
ATOM 3386 N N . THR B 1 107 ? 20.031 -26.266 -28.906 1 84 107 THR B N 1
ATOM 3387 C CA . THR B 1 107 ? 20.719 -26.516 -27.656 1 84 107 THR B CA 1
ATOM 3388 C C . THR B 1 107 ? 19.922 -25.922 -26.484 1 84 107 THR B C 1
ATOM 3390 O O . THR B 1 107 ? 19.125 -25 -26.672 1 84 107 THR B O 1
ATOM 3393 N N . ARG B 1 108 ? 20.031 -26.469 -25.375 1 86.19 108 ARG B N 1
ATOM 3394 C CA . ARG B 1 108 ? 19.328 -26.062 -24.172 1 86.19 108 ARG B CA 1
ATOM 3395 C C . ARG B 1 108 ? 19.547 -24.594 -23.859 1 86.19 108 ARG B C 1
ATOM 3397 O O . ARG B 1 108 ? 18.594 -23.844 -23.625 1 86.19 108 ARG B O 1
ATOM 3404 N N . PRO B 1 109 ? 20.781 -24.109 -23.938 1 89.31 109 PRO B N 1
ATOM 3405 C CA . PRO B 1 109 ? 21 -22.688 -23.641 1 89.31 109 PRO B CA 1
ATOM 3406 C C . PRO B 1 109 ? 20.344 -21.766 -24.672 1 89.31 109 PRO B C 1
ATOM 3408 O O . PRO B 1 109 ? 19.844 -20.688 -24.312 1 89.31 109 PRO B O 1
ATOM 3411 N N . ARG B 1 110 ? 20.344 -22.141 -25.906 1 88.25 110 ARG B N 1
ATOM 3412 C CA . ARG B 1 110 ? 19.719 -21.328 -26.938 1 88.25 110 ARG B CA 1
ATOM 3413 C C . ARG B 1 110 ? 18.203 -21.25 -26.734 1 88.25 110 ARG B C 1
ATOM 3415 O O . ARG B 1 110 ? 17.594 -20.203 -26.938 1 88.25 110 ARG B O 1
ATOM 3422 N N . TRP B 1 111 ? 17.688 -22.406 -26.375 1 87.38 111 TRP B N 1
ATOM 3423 C CA . TRP B 1 111 ? 16.266 -22.453 -26.078 1 87.38 111 TRP B CA 1
ATOM 3424 C C . TRP B 1 111 ? 15.906 -21.531 -24.906 1 87.38 111 TRP B C 1
ATOM 3426 O O . TRP B 1 111 ? 14.969 -20.75 -25 1 87.38 111 TRP B O 1
ATOM 3436 N N . LEU B 1 112 ? 16.625 -21.641 -23.906 1 89.94 112 LEU B N 1
ATOM 3437 C CA . LEU B 1 112 ? 16.375 -20.828 -22.703 1 89.94 112 LEU B CA 1
ATOM 3438 C C . LEU B 1 112 ? 16.547 -19.344 -23.016 1 89.94 112 LEU B C 1
ATOM 3440 O O . LEU B 1 112 ? 15.711 -18.531 -22.609 1 89.94 112 LEU B O 1
ATOM 3444 N N . LEU B 1 113 ? 17.562 -19.062 -23.75 1 91.44 113 LEU B N 1
ATOM 3445 C CA . LEU B 1 113 ? 17.844 -17.656 -24.062 1 91.44 113 LEU B CA 1
ATOM 3446 C C . LEU B 1 113 ? 16.734 -17.062 -24.906 1 91.44 113 LEU B C 1
ATOM 3448 O O . LEU B 1 113 ? 16.344 -15.906 -24.703 1 91.44 113 LEU B O 1
ATOM 3452 N N . THR B 1 114 ? 16.234 -17.797 -25.828 1 89.12 114 THR B N 1
ATOM 3453 C CA . THR B 1 114 ? 15.148 -17.328 -26.672 1 89.12 114 THR B CA 1
ATOM 3454 C C . THR B 1 114 ? 13.883 -17.078 -25.859 1 89.12 114 THR B C 1
ATOM 3456 O O . THR B 1 114 ? 13.227 -16.047 -26 1 89.12 114 THR B O 1
ATOM 3459 N N . LYS B 1 115 ? 13.594 -17.984 -24.969 1 89.75 115 LYS B N 1
ATOM 3460 C CA . LYS B 1 115 ? 12.398 -17.859 -24.141 1 89.75 115 LYS B CA 1
ATOM 3461 C C . LYS B 1 115 ? 12.516 -16.672 -23.188 1 89.75 115 LYS B C 1
ATOM 3463 O O . LYS B 1 115 ? 11.57 -15.891 -23.031 1 89.75 115 LYS B O 1
ATOM 3468 N N . VAL B 1 116 ? 13.664 -16.578 -22.641 1 93.06 116 VAL B N 1
ATOM 3469 C CA . VAL B 1 116 ? 13.906 -15.508 -21.672 1 93.06 116 VAL B CA 1
ATOM 3470 C C . VAL B 1 116 ? 13.828 -14.156 -22.375 1 93.06 116 VAL B C 1
ATOM 3472 O O . VAL B 1 116 ? 13.258 -13.203 -21.844 1 93.06 116 VAL B O 1
ATOM 3475 N N . LEU B 1 117 ? 14.32 -14.094 -23.562 1 92.88 117 LEU B N 1
ATOM 3476 C CA . LEU B 1 117 ? 14.336 -12.82 -24.266 1 92.88 117 LEU B CA 1
ATOM 3477 C C . LEU B 1 117 ? 12.938 -12.445 -24.734 1 92.88 117 LEU B C 1
ATOM 3479 O O . LEU B 1 117 ? 12.523 -11.289 -24.609 1 92.88 117 LEU B O 1
ATOM 3483 N N . VAL B 1 118 ? 12.203 -13.375 -25.188 1 91.38 118 VAL B N 1
ATOM 3484 C CA . VAL B 1 118 ? 10.875 -13.078 -25.719 1 91.38 118 VAL B CA 1
ATOM 3485 C C . VAL B 1 118 ? 9.938 -12.711 -24.562 1 91.38 118 VAL B C 1
ATOM 3487 O O . VAL B 1 118 ? 9.305 -11.648 -24.594 1 91.38 118 VAL B O 1
ATOM 3490 N N . VAL B 1 119 ? 9.906 -13.555 -23.562 1 93.12 119 VAL B N 1
ATOM 3491 C CA . VAL B 1 119 ? 8.984 -13.328 -22.453 1 93.12 119 VAL B CA 1
ATOM 3492 C C . VAL B 1 119 ? 9.484 -12.172 -21.578 1 93.12 119 VAL B C 1
ATOM 3494 O O . VAL B 1 119 ? 8.695 -11.367 -21.094 1 93.12 119 VAL B O 1
ATOM 3497 N N . GLY B 1 120 ? 10.781 -12.125 -21.469 1 95.25 120 GLY B N 1
ATOM 3498 C CA . GLY B 1 120 ? 11.383 -11.055 -20.672 1 95.25 120 GLY B CA 1
ATOM 3499 C C . GLY B 1 120 ? 11.141 -9.672 -21.266 1 95.25 120 GLY B C 1
ATOM 3500 O O . GLY B 1 120 ? 10.805 -8.734 -20.531 1 95.25 120 GLY B O 1
ATOM 3501 N N . VAL B 1 121 ? 11.312 -9.57 -22.547 1 94.81 121 VAL B N 1
ATOM 3502 C CA . VAL B 1 121 ? 11.055 -8.297 -23.219 1 94.81 121 VAL B CA 1
ATOM 3503 C C . VAL B 1 121 ? 9.578 -7.93 -23.078 1 94.81 121 VAL B C 1
ATOM 3505 O O . VAL B 1 121 ? 9.242 -6.762 -22.891 1 94.81 121 VAL B O 1
ATOM 3508 N N . GLY B 1 122 ? 8.75 -8.93 -23.219 1 93.75 122 GLY B N 1
ATOM 3509 C CA . GLY B 1 122 ? 7.332 -8.688 -22.984 1 93.75 122 GLY B CA 1
ATOM 3510 C C . GLY B 1 122 ? 7.051 -8.125 -21.609 1 93.75 122 GLY B C 1
ATOM 3511 O O . GLY B 1 122 ? 6.266 -7.184 -21.453 1 93.75 122 GLY B O 1
ATOM 3512 N N . ALA B 1 123 ? 7.688 -8.711 -20.609 1 95.25 123 ALA B N 1
ATOM 3513 C CA . ALA B 1 123 ? 7.535 -8.258 -19.234 1 95.25 123 ALA B CA 1
ATOM 3514 C C . ALA B 1 123 ? 7.988 -6.805 -19.078 1 95.25 123 ALA B C 1
ATOM 3516 O O . ALA B 1 123 ? 7.32 -6.004 -18.422 1 95.25 123 ALA B O 1
ATOM 3517 N N . MET B 1 124 ? 9.086 -6.488 -19.703 1 97.38 124 MET B N 1
ATOM 3518 C CA . MET B 1 124 ? 9.641 -5.141 -19.641 1 97.38 124 MET B CA 1
ATOM 3519 C C . MET B 1 124 ? 8.727 -4.141 -20.328 1 97.38 124 MET B C 1
ATOM 3521 O O . MET B 1 124 ? 8.539 -3.021 -19.844 1 97.38 124 MET B O 1
ATOM 3525 N N . VAL B 1 125 ? 8.117 -4.547 -21.422 1 95.94 125 VAL B N 1
ATOM 3526 C CA . VAL B 1 125 ? 7.234 -3.666 -22.172 1 95.94 125 VAL B CA 1
ATOM 3527 C C . VAL B 1 125 ? 5.965 -3.396 -21.359 1 95.94 125 VAL B C 1
ATOM 3529 O O . VAL B 1 125 ? 5.543 -2.248 -21.234 1 95.94 125 VAL B O 1
ATOM 3532 N N . VAL B 1 126 ? 5.406 -4.422 -20.797 1 95.25 126 VAL B N 1
ATOM 3533 C CA . VAL B 1 126 ? 4.172 -4.281 -20.031 1 95.25 126 VAL B CA 1
ATOM 3534 C C . VAL B 1 126 ? 4.402 -3.354 -18.844 1 95.25 126 VAL B C 1
ATOM 3536 O O . VAL B 1 126 ? 3.652 -2.4 -18.641 1 95.25 126 VAL B O 1
ATOM 3539 N N . THR B 1 127 ? 5.438 -3.605 -18.125 1 97.06 127 THR B N 1
ATOM 3540 C CA . THR B 1 127 ? 5.727 -2.816 -16.922 1 97.06 127 THR B CA 1
ATOM 3541 C C . THR B 1 127 ? 6.172 -1.407 -17.312 1 97.06 127 THR B C 1
ATOM 3543 O O . THR B 1 127 ? 5.82 -0.437 -16.641 1 97.06 127 THR B O 1
ATOM 3546 N N . GLY B 1 128 ? 6.953 -1.358 -18.344 1 97.56 128 GLY B N 1
ATOM 3547 C CA . GLY B 1 128 ? 7.414 -0.061 -18.812 1 97.56 128 GLY B CA 1
ATOM 3548 C C . GLY B 1 128 ? 6.285 0.842 -19.281 1 97.56 128 GLY B C 1
ATOM 3549 O O . GLY B 1 128 ? 6.27 2.035 -18.969 1 97.56 128 GLY B O 1
ATOM 3550 N N . VAL B 1 129 ? 5.328 0.272 -20.031 1 97.75 129 VAL B N 1
ATOM 3551 C CA . VAL B 1 129 ? 4.199 1.057 -20.516 1 97.75 129 VAL B CA 1
ATOM 3552 C C . VAL B 1 129 ? 3.328 1.504 -19.344 1 97.75 129 VAL B C 1
ATOM 3554 O O . VAL B 1 129 ? 2.881 2.652 -19.297 1 97.75 129 VAL B O 1
ATOM 3557 N N . ALA B 1 130 ? 3.137 0.622 -18.422 1 97.5 130 ALA B N 1
ATOM 3558 C CA . ALA B 1 130 ? 2.371 0.995 -17.234 1 97.5 130 ALA B CA 1
ATOM 3559 C C . ALA B 1 130 ? 3.076 2.1 -16.453 1 97.5 130 ALA B C 1
ATOM 3561 O O . ALA B 1 130 ? 2.436 3.051 -16 1 97.5 130 ALA B O 1
ATOM 3562 N N . GLY B 1 131 ? 4.363 1.934 -16.312 1 97.56 131 GLY B N 1
ATOM 3563 C CA . GLY B 1 131 ? 5.148 2.955 -15.633 1 97.56 131 GLY B CA 1
ATOM 3564 C C . GLY B 1 131 ? 5.133 4.293 -16.344 1 97.56 131 GLY B C 1
ATOM 3565 O O . GLY B 1 131 ? 5.055 5.344 -15.711 1 97.56 131 GLY B O 1
ATOM 3566 N N . ALA B 1 132 ? 5.207 4.238 -17.672 1 97.94 132 ALA B N 1
ATOM 3567 C CA . ALA B 1 132 ? 5.164 5.465 -18.453 1 97.94 132 ALA B CA 1
ATOM 3568 C C . ALA B 1 132 ? 3.809 6.156 -18.328 1 97.94 132 ALA B C 1
ATOM 3570 O O . ALA B 1 132 ? 3.738 7.387 -18.25 1 97.94 132 ALA B O 1
ATOM 3571 N N . ALA B 1 133 ? 2.766 5.344 -18.359 1 98.19 133 ALA B N 1
ATOM 3572 C CA . ALA B 1 133 ? 1.427 5.906 -18.203 1 98.19 133 ALA B CA 1
ATOM 3573 C C . ALA B 1 133 ? 1.27 6.566 -16.844 1 98.19 133 ALA B C 1
ATOM 3575 O O . ALA B 1 133 ? 0.69 7.652 -16.734 1 98.19 133 ALA B O 1
ATOM 3576 N N . LEU B 1 134 ? 1.786 5.941 -15.828 1 97.81 134 LEU B N 1
ATOM 3577 C CA . LEU B 1 134 ? 1.702 6.523 -14.492 1 97.81 134 LEU B CA 1
ATOM 3578 C C . LEU B 1 134 ? 2.557 7.781 -14.391 1 97.81 134 LEU B C 1
ATOM 3580 O O . LEU B 1 134 ? 2.154 8.758 -13.758 1 97.81 134 LEU B O 1
ATOM 3584 N N . THR B 1 135 ? 3.727 7.695 -14.977 1 97.38 135 THR B N 1
ATOM 3585 C CA . THR B 1 135 ? 4.582 8.875 -15.031 1 97.38 135 THR B CA 1
ATOM 3586 C C . THR B 1 135 ? 3.859 10.039 -15.695 1 97.38 135 THR B C 1
ATOM 3588 O O . THR B 1 135 ? 3.883 11.164 -15.188 1 97.38 135 THR B O 1
ATOM 3591 N N . TRP B 1 136 ? 3.244 9.734 -16.781 1 97.69 136 TRP B N 1
ATOM 3592 C CA . TRP B 1 136 ? 2.486 10.758 -17.5 1 97.69 136 TRP B CA 1
ATOM 3593 C C . TRP B 1 136 ? 1.34 11.281 -16.641 1 97.69 136 TRP B C 1
ATOM 3595 O O . TRP B 1 136 ? 1.12 12.5 -16.562 1 97.69 136 TRP B O 1
ATOM 3605 N N . ALA B 1 137 ? 0.637 10.406 -16.047 1 97.75 137 ALA B N 1
ATOM 3606 C CA . ALA B 1 137 ? -0.523 10.789 -15.234 1 97.75 137 ALA B CA 1
ATOM 3607 C C . ALA B 1 137 ? -0.108 11.641 -14.039 1 97.75 137 ALA B C 1
ATOM 3609 O O . ALA B 1 137 ? -0.813 12.578 -13.672 1 97.75 137 ALA B O 1
ATOM 3610 N N . ALA B 1 138 ? 1.015 11.344 -13.477 1 96.81 138 ALA B N 1
ATOM 3611 C CA . ALA B 1 138 ? 1.436 11.961 -12.227 1 96.81 138 ALA B CA 1
ATOM 3612 C C . ALA B 1 138 ? 2.336 13.164 -12.484 1 96.81 138 ALA B C 1
ATOM 3614 O O . ALA B 1 138 ? 2.699 13.891 -11.555 1 96.81 138 ALA B O 1
ATOM 3615 N N . ALA B 1 139 ? 2.643 13.508 -13.68 1 96 139 ALA B N 1
ATOM 3616 C CA . ALA B 1 139 ? 3.66 14.5 -14.039 1 96 139 ALA B CA 1
ATOM 3617 C C . ALA B 1 139 ? 3.361 15.844 -13.391 1 96 139 ALA B C 1
ATOM 3619 O O . ALA B 1 139 ? 4.227 16.438 -12.742 1 96 139 ALA B O 1
ATOM 3620 N N . PRO B 1 140 ? 2.094 16.328 -13.438 1 95.62 140 PRO B N 1
ATOM 3621 C CA . PRO B 1 140 ? 1.82 17.609 -12.797 1 95.62 140 PRO B CA 1
ATOM 3622 C C . PRO B 1 140 ? 1.944 17.547 -11.281 1 95.62 140 PRO B C 1
ATOM 3624 O O . PRO B 1 140 ? 2.383 18.516 -10.656 1 95.62 140 PRO B O 1
ATOM 3627 N N . PHE B 1 141 ? 1.567 16.484 -10.797 1 93.44 141 PHE B N 1
ATOM 3628 C CA . PHE B 1 141 ? 1.663 16.297 -9.359 1 93.44 141 PHE B CA 1
ATOM 3629 C C . PHE B 1 141 ? 3.119 16.281 -8.906 1 93.44 141 PHE B C 1
ATOM 3631 O O . PHE B 1 141 ? 3.473 16.922 -7.906 1 93.44 141 PHE B O 1
ATOM 3638 N N . ASP B 1 142 ? 3.912 15.578 -9.695 1 91.31 142 ASP B N 1
ATOM 3639 C CA . ASP B 1 142 ? 5.328 15.461 -9.367 1 91.31 142 ASP B CA 1
ATOM 3640 C C . ASP B 1 142 ? 6.031 16.812 -9.477 1 91.31 142 ASP B C 1
ATOM 3642 O O . ASP B 1 142 ? 6.977 17.094 -8.742 1 91.31 142 ASP B O 1
ATOM 3646 N N . GLU B 1 143 ? 5.535 17.625 -10.297 1 89.81 143 GLU B N 1
ATOM 3647 C CA . GLU B 1 143 ? 6.109 18.953 -10.477 1 89.81 143 GLU B CA 1
ATOM 3648 C C . GLU B 1 143 ? 5.816 19.859 -9.281 1 89.81 143 GLU B C 1
ATOM 3650 O O . GLU B 1 143 ? 6.637 20.703 -8.914 1 89.81 143 GLU B O 1
ATOM 3655 N N . VAL B 1 144 ? 4.75 19.609 -8.711 1 87.06 144 VAL B N 1
ATOM 3656 C CA . VAL B 1 144 ? 4.297 20.5 -7.648 1 87.06 144 VAL B CA 1
ATOM 3657 C C . VAL B 1 144 ? 4.777 19.984 -6.293 1 87.06 144 VAL B C 1
ATOM 3659 O O . VAL B 1 144 ? 5.32 20.75 -5.488 1 87.06 144 VAL B O 1
ATOM 3662 N N . VAL B 1 145 ? 4.598 18.766 -6.012 1 81.94 145 VAL B N 1
ATOM 3663 C CA . VAL B 1 145 ? 4.812 18.203 -4.68 1 81.94 145 VAL B CA 1
ATOM 3664 C C . VAL B 1 145 ? 6.27 17.766 -4.535 1 81.94 145 VAL B C 1
ATOM 3666 O O . VAL B 1 145 ? 6.824 17.797 -3.436 1 81.94 145 VAL B O 1
ATOM 3669 N N . LYS B 1 146 ? 6.934 17.359 -5.629 1 80.81 146 LYS B N 1
ATOM 3670 C CA . LYS B 1 146 ? 8.359 17.047 -5.711 1 80.81 146 LYS B CA 1
ATOM 3671 C C . LYS B 1 146 ? 8.734 15.945 -4.715 1 80.81 146 LYS B C 1
ATOM 3673 O O . LYS B 1 146 ? 9.703 16.094 -3.963 1 80.81 146 LYS B O 1
ATOM 3678 N N . ASN B 1 147 ? 8.031 14.891 -4.562 1 77.62 147 ASN B N 1
ATOM 3679 C CA . ASN B 1 147 ? 8.297 13.742 -3.707 1 77.62 147 ASN B CA 1
ATOM 3680 C C . ASN B 1 147 ? 8.688 12.508 -4.523 1 77.62 147 ASN B C 1
ATOM 3682 O O . ASN B 1 147 ? 8.328 11.383 -4.168 1 77.62 147 ASN B O 1
ATOM 3686 N N . GLN B 1 148 ? 9.461 12.742 -5.535 1 80.25 148 GLN B N 1
ATOM 3687 C CA . GLN B 1 148 ? 9.719 11.68 -6.504 1 80.25 148 GLN B CA 1
ATOM 3688 C C . GLN B 1 148 ? 10.703 10.656 -5.949 1 80.25 148 GLN B C 1
ATOM 3690 O O . GLN B 1 148 ? 10.766 9.523 -6.43 1 80.25 148 GLN B O 1
ATOM 3695 N N . PHE B 1 149 ? 11.43 11.039 -4.824 1 78.75 149 PHE B N 1
ATOM 3696 C CA . PHE B 1 149 ? 12.445 10.133 -4.305 1 78.75 149 PHE B CA 1
ATOM 3697 C C . PHE B 1 149 ? 11.859 9.203 -3.254 1 78.75 149 PHE B C 1
ATOM 3699 O O . PHE B 1 149 ? 12.555 8.32 -2.738 1 78.75 149 PHE B O 1
ATOM 3706 N N . SER B 1 150 ? 10.57 9.422 -2.971 1 77.31 150 SER B N 1
ATOM 3707 C CA . SER B 1 150 ? 9.961 8.547 -1.976 1 77.31 150 SER B CA 1
ATOM 3708 C C . SER B 1 150 ? 9.945 7.098 -2.447 1 77.31 150 SER B C 1
ATOM 3710 O O . SER B 1 150 ? 9.961 6.828 -3.65 1 77.31 150 SER B O 1
ATOM 3712 N N . THR B 1 151 ? 9.953 6.109 -1.519 1 73.88 151 THR B N 1
ATOM 3713 C CA . THR B 1 151 ? 10.18 4.68 -1.716 1 73.88 151 THR B CA 1
ATOM 3714 C C . THR B 1 151 ? 9.297 4.148 -2.84 1 73.88 151 THR B C 1
ATOM 3716 O O . THR B 1 151 ? 9.797 3.588 -3.818 1 73.88 151 THR B O 1
ATOM 3719 N N . PHE B 1 152 ? 8 4.387 -2.834 1 78.38 152 PHE B N 1
ATOM 3720 C CA . PHE B 1 152 ? 7.086 3.779 -3.787 1 78.38 152 PHE B CA 1
ATOM 3721 C C . PHE B 1 152 ? 6.992 4.613 -5.059 1 78.38 152 PHE B C 1
ATOM 3723 O O . PHE B 1 152 ? 6.863 4.07 -6.156 1 78.38 152 PHE B O 1
ATOM 3730 N N . VAL B 1 153 ? 7.234 5.93 -4.867 1 87.75 153 VAL B N 1
ATOM 3731 C CA . VAL B 1 153 ? 7.059 6.812 -6.016 1 87.75 153 VAL B CA 1
ATOM 3732 C C . VAL B 1 153 ? 8.242 6.668 -6.965 1 87.75 153 VAL B C 1
ATOM 3734 O O . VAL B 1 153 ? 8.062 6.551 -8.18 1 87.75 153 VAL B O 1
ATOM 3737 N N . PHE B 1 154 ? 9.438 6.605 -6.445 1 90.69 154 PHE B N 1
ATOM 3738 C CA . PHE B 1 154 ? 10.641 6.523 -7.262 1 90.69 154 PHE B CA 1
ATOM 3739 C C . PHE B 1 154 ? 10.609 5.297 -8.164 1 90.69 154 PHE B C 1
ATOM 3741 O O . PHE B 1 154 ? 10.836 5.395 -9.367 1 90.69 154 PHE B O 1
ATOM 3748 N N . GLY B 1 155 ? 10.227 4.188 -7.625 1 93.06 155 GLY B N 1
ATOM 3749 C CA . GLY B 1 155 ? 10.25 2.928 -8.352 1 93.06 155 GLY B CA 1
ATOM 3750 C C . GLY B 1 155 ? 9.117 2.789 -9.344 1 93.06 155 GLY B C 1
ATOM 3751 O O . GLY B 1 155 ? 9.117 1.875 -10.172 1 93.06 155 GLY B O 1
ATOM 3752 N N . ALA B 1 156 ? 8.219 3.66 -9.258 1 94.88 156 ALA B N 1
ATOM 3753 C CA . ALA B 1 156 ? 7.043 3.568 -10.117 1 94.88 156 ALA B CA 1
ATOM 3754 C C . ALA B 1 156 ? 7.113 4.582 -11.258 1 94.88 156 ALA B C 1
ATOM 3756 O O . ALA B 1 156 ? 6.148 4.754 -12 1 94.88 156 ALA B O 1
ATOM 3757 N N . ARG B 1 157 ? 8.25 5.266 -11.336 1 95.31 157 ARG B N 1
ATOM 3758 C CA . ARG B 1 157 ? 8.375 6.328 -12.328 1 95.31 157 ARG B CA 1
ATOM 3759 C C . ARG B 1 157 ? 9.445 5.996 -13.359 1 95.31 157 ARG B C 1
ATOM 3761 O O . ARG B 1 157 ? 10.391 5.262 -13.062 1 95.31 157 ARG B O 1
ATOM 3768 N N . TYR B 1 158 ? 9.203 6.418 -14.57 1 96.06 158 TYR B N 1
ATOM 3769 C CA . TYR B 1 158 ? 10.188 6.488 -15.648 1 96.06 158 TYR B CA 1
ATOM 3770 C C . TYR B 1 158 ? 10.766 5.109 -15.953 1 96.06 158 TYR B C 1
ATOM 3772 O O . TYR B 1 158 ? 10.023 4.18 -16.281 1 96.06 158 TYR B O 1
ATOM 3780 N N . ILE B 1 159 ? 12.039 4.855 -15.789 1 97.06 159 ILE B N 1
ATOM 3781 C CA . ILE B 1 159 ? 12.617 3.666 -16.391 1 97.06 159 ILE B CA 1
ATOM 3782 C C . ILE B 1 159 ? 12.859 2.602 -15.328 1 97.06 159 ILE B C 1
ATOM 3784 O O . ILE B 1 159 ? 13.117 1.438 -15.648 1 97.06 159 ILE B O 1
ATOM 3788 N N . ALA B 1 160 ? 12.719 2.971 -14.047 1 96 160 ALA B N 1
ATOM 3789 C CA . ALA B 1 160 ? 12.984 2.021 -12.969 1 96 160 ALA B CA 1
ATOM 3790 C C . ALA B 1 160 ? 12.102 0.785 -13.094 1 96 160 ALA B C 1
ATOM 3792 O O . ALA B 1 160 ? 12.57 -0.342 -12.922 1 96 160 ALA B O 1
ATOM 3793 N N . PRO B 1 161 ? 10.805 0.948 -13.5 1 96.88 161 PRO B N 1
ATOM 3794 C CA . PRO B 1 161 ? 9.922 -0.218 -13.609 1 96.88 161 PRO B CA 1
ATOM 3795 C C . PRO B 1 161 ? 10.422 -1.242 -14.625 1 96.88 161 PRO B C 1
ATOM 3797 O O . PRO B 1 161 ? 10.219 -2.445 -14.438 1 96.88 161 PRO B O 1
ATOM 3800 N N . ILE B 1 162 ? 11.047 -0.787 -15.633 1 97.81 162 ILE B N 1
ATOM 3801 C CA . ILE B 1 162 ? 11.586 -1.685 -16.656 1 97.81 162 ILE B CA 1
ATOM 3802 C C . ILE B 1 162 ? 12.625 -2.607 -16.016 1 97.81 162 ILE B C 1
ATOM 3804 O O . ILE B 1 162 ? 12.617 -3.816 -16.266 1 97.81 162 ILE B O 1
ATOM 3808 N N . GLY B 1 163 ? 13.5 -2.023 -15.203 1 97.69 163 GLY B N 1
ATOM 3809 C CA . GLY B 1 163 ? 14.492 -2.82 -14.5 1 97.69 163 GLY B CA 1
ATOM 3810 C C . GLY B 1 163 ? 13.891 -3.799 -13.516 1 97.69 163 GLY B C 1
ATOM 3811 O O . GLY B 1 163 ? 14.336 -4.941 -13.406 1 97.69 163 GLY B O 1
ATOM 3812 N N . TYR B 1 164 ? 12.859 -3.355 -12.812 1 97.19 164 TYR B N 1
ATOM 3813 C CA . TYR B 1 164 ? 12.164 -4.223 -11.867 1 97.19 164 TYR B CA 1
ATOM 3814 C C . TYR B 1 164 ? 11.578 -5.438 -12.578 1 97.19 164 TYR B C 1
ATOM 3816 O O . TYR B 1 164 ? 11.648 -6.559 -12.07 1 97.19 164 TYR B O 1
ATOM 3824 N N . ALA B 1 165 ? 11.031 -5.184 -13.734 1 97.88 165 ALA B N 1
ATOM 3825 C CA . ALA B 1 165 ? 10.406 -6.266 -14.492 1 97.88 165 ALA B CA 1
ATOM 3826 C C . ALA B 1 165 ? 11.445 -7.293 -14.93 1 97.88 165 ALA B C 1
ATOM 3828 O O . ALA B 1 165 ? 11.227 -8.5 -14.805 1 97.88 165 ALA B O 1
ATOM 3829 N N . ALA B 1 166 ? 12.539 -6.801 -15.438 1 98.25 166 ALA B N 1
ATOM 3830 C CA . ALA B 1 166 ? 13.609 -7.695 -15.875 1 98.25 166 ALA B CA 1
ATOM 3831 C C . ALA B 1 166 ? 14.102 -8.562 -14.719 1 98.25 166 ALA B C 1
ATOM 3833 O O . ALA B 1 166 ? 14.258 -9.773 -14.859 1 98.25 166 ALA B O 1
ATOM 3834 N N . LEU B 1 167 ? 14.273 -7.945 -13.617 1 98.44 167 LEU B N 1
ATOM 3835 C CA . LEU B 1 167 ? 14.828 -8.648 -12.461 1 98.44 167 LEU B CA 1
ATOM 3836 C C . LEU B 1 167 ? 13.828 -9.656 -11.906 1 98.44 167 LEU B C 1
ATOM 3838 O O . LEU B 1 167 ? 14.18 -10.805 -11.633 1 98.44 167 LEU B O 1
ATOM 3842 N N . ALA B 1 168 ? 12.602 -9.188 -11.773 1 98.25 168 ALA B N 1
ATOM 3843 C CA . ALA B 1 168 ? 11.57 -10.078 -11.258 1 98.25 168 ALA B CA 1
ATOM 3844 C C . ALA B 1 168 ? 11.406 -11.312 -12.141 1 98.25 168 ALA B C 1
ATOM 3846 O O . ALA B 1 168 ? 11.305 -12.438 -11.641 1 98.25 168 ALA B O 1
ATOM 3847 N N . PHE B 1 169 ? 11.406 -11.109 -13.43 1 97.69 169 PHE B N 1
ATOM 3848 C CA . PHE B 1 169 ? 11.25 -12.195 -14.391 1 97.69 169 PHE B CA 1
ATOM 3849 C C . PHE B 1 169 ? 12.414 -13.172 -14.297 1 97.69 169 PHE B C 1
ATOM 3851 O O . PHE B 1 169 ? 12.211 -14.391 -14.258 1 97.69 169 PHE B O 1
ATOM 3858 N N . THR B 1 170 ? 13.586 -12.633 -14.195 1 98.19 170 THR B N 1
ATOM 3859 C CA . THR B 1 170 ? 14.766 -13.5 -14.188 1 98.19 170 THR B CA 1
ATOM 3860 C C . THR B 1 170 ? 14.914 -14.203 -12.852 1 98.19 170 THR B C 1
ATOM 3862 O O . THR B 1 170 ? 15.391 -15.344 -12.789 1 98.19 170 THR B O 1
ATOM 3865 N N . VAL B 1 171 ? 14.523 -13.555 -11.789 1 97.81 171 VAL B N 1
ATOM 3866 C CA . VAL B 1 171 ? 14.484 -14.219 -10.492 1 97.81 171 VAL B CA 1
ATOM 3867 C C . VAL B 1 171 ? 13.523 -15.406 -10.547 1 97.81 171 VAL B C 1
ATOM 3869 O O . VAL B 1 171 ? 13.859 -16.5 -10.102 1 97.81 171 VAL B O 1
ATOM 3872 N N . GLY B 1 172 ? 12.375 -15.18 -11.109 1 97.62 172 GLY B N 1
ATOM 3873 C CA . GLY B 1 172 ? 11.406 -16.25 -11.258 1 97.62 172 GLY B CA 1
ATOM 3874 C C . GLY B 1 172 ? 11.906 -17.391 -12.125 1 97.62 172 GLY B C 1
ATOM 3875 O O . GLY B 1 172 ? 11.75 -18.562 -11.773 1 97.62 172 GLY B O 1
ATOM 3876 N N 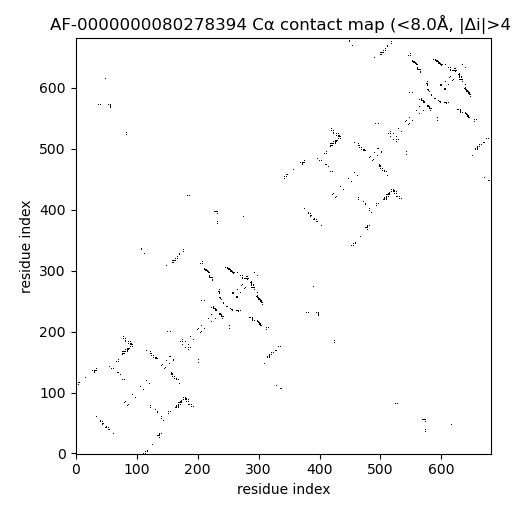. ALA B 1 173 ? 12.492 -17.047 -13.227 1 96.75 173 ALA B N 1
ATOM 3877 C CA . ALA B 1 173 ? 13.023 -18.062 -14.141 1 96.75 173 ALA B CA 1
ATOM 3878 C C . ALA B 1 173 ? 14.07 -18.922 -13.445 1 96.75 173 ALA B C 1
ATOM 3880 O O . ALA B 1 173 ? 14.055 -20.156 -13.562 1 96.75 173 ALA B O 1
ATOM 3881 N N . LEU B 1 174 ? 14.93 -18.25 -12.711 1 96.81 174 LEU B N 1
ATOM 3882 C CA . LEU B 1 174 ? 15.977 -18.984 -12.016 1 96.81 174 LEU B CA 1
ATOM 3883 C C . LEU B 1 174 ? 15.383 -19.844 -10.898 1 96.81 174 LEU B C 1
ATOM 3885 O O . LEU B 1 174 ? 15.805 -20.984 -10.695 1 96.81 174 LEU B O 1
ATOM 3889 N N . ALA B 1 175 ? 14.484 -19.281 -10.18 1 96.69 175 ALA B N 1
ATOM 3890 C CA . ALA B 1 175 ? 13.812 -20.031 -9.125 1 96.69 175 ALA B CA 1
ATOM 3891 C C . ALA B 1 175 ? 13.156 -21.297 -9.688 1 96.69 175 ALA B C 1
ATOM 3893 O O . ALA B 1 175 ? 13.227 -22.359 -9.078 1 96.69 175 ALA B O 1
ATOM 3894 N N . GLY B 1 176 ? 12.5 -21.156 -10.828 1 94.88 176 GLY B N 1
ATOM 3895 C CA . GLY B 1 176 ? 11.898 -22.312 -11.477 1 94.88 176 GLY B CA 1
ATOM 3896 C C . GLY B 1 176 ? 12.914 -23.375 -11.867 1 94.88 176 GLY B C 1
ATOM 3897 O O . GLY B 1 176 ? 12.664 -24.562 -11.703 1 94.88 176 GLY B O 1
ATOM 3898 N N . LEU B 1 177 ? 14.008 -22.875 -12.359 1 93.5 177 LEU B N 1
ATOM 3899 C CA . LEU B 1 177 ? 15.07 -23.781 -12.797 1 93.5 177 LEU B CA 1
ATOM 3900 C C . LEU B 1 177 ? 15.68 -24.516 -11.609 1 93.5 177 LEU B C 1
ATOM 3902 O O . LEU B 1 177 ? 15.961 -25.719 -11.688 1 93.5 177 LEU B O 1
ATOM 3906 N N . LEU B 1 178 ? 15.828 -23.844 -10.523 1 94.31 178 LEU B N 1
ATOM 3907 C CA . LEU B 1 178 ? 16.547 -24.406 -9.383 1 94.31 178 LEU B CA 1
ATOM 3908 C C . LEU B 1 178 ? 15.625 -25.266 -8.531 1 94.31 178 LEU B C 1
ATOM 3910 O O . LEU B 1 178 ? 16.047 -26.312 -8.023 1 94.31 178 LEU B O 1
ATOM 3914 N N . LEU B 1 179 ? 14.383 -24.859 -8.375 1 92.81 179 LEU B N 1
ATOM 3915 C CA . LEU B 1 179 ? 13.477 -25.562 -7.48 1 92.81 179 LEU B CA 1
ATOM 3916 C C . LEU B 1 179 ? 12.758 -26.688 -8.219 1 92.81 179 LEU B C 1
ATOM 3918 O O . LEU B 1 179 ? 12.289 -27.641 -7.594 1 92.81 179 LEU B O 1
ATOM 3922 N N . ARG B 1 180 ? 12.516 -26.594 -9.5 1 90.81 180 ARG B N 1
ATOM 3923 C CA . ARG B 1 180 ? 11.953 -27.625 -10.367 1 90.81 180 ARG B CA 1
ATOM 3924 C C . ARG B 1 180 ? 10.508 -27.922 -9.984 1 90.81 180 ARG B C 1
ATOM 3926 O O . ARG B 1 180 ? 9.961 -28.953 -10.383 1 90.81 180 ARG B O 1
ATOM 3933 N N . ARG B 1 181 ? 9.992 -27.109 -9.055 1 90.38 181 ARG B N 1
ATOM 3934 C CA . ARG B 1 181 ? 8.586 -27.188 -8.664 1 90.38 181 ARG B CA 1
ATOM 3935 C C . ARG B 1 181 ? 7.895 -25.844 -8.883 1 90.38 181 ARG B C 1
ATOM 3937 O O . ARG B 1 181 ? 8.352 -24.812 -8.383 1 90.38 181 ARG B O 1
ATOM 3944 N N . THR B 1 182 ? 6.891 -25.875 -9.609 1 91.44 182 THR B N 1
ATOM 3945 C CA . THR B 1 182 ? 6.227 -24.656 -10.078 1 91.44 182 THR B CA 1
ATOM 3946 C C . THR B 1 182 ? 5.73 -23.828 -8.898 1 91.44 182 THR B C 1
ATOM 3948 O O . THR B 1 182 ? 6.082 -22.656 -8.773 1 91.44 182 THR B O 1
ATOM 3951 N N . LEU B 1 183 ? 4.98 -24.438 -7.941 1 89.81 183 LEU B N 1
ATOM 3952 C CA . LEU B 1 183 ? 4.301 -23.688 -6.891 1 89.81 183 LEU B CA 1
ATOM 3953 C C . LEU B 1 183 ? 5.309 -23.078 -5.926 1 89.81 183 LEU B C 1
ATOM 3955 O O . LEU B 1 183 ? 5.258 -21.875 -5.648 1 89.81 183 LEU B O 1
ATOM 3959 N N . PRO B 1 184 ? 6.332 -23.875 -5.465 1 90 184 PRO B N 1
ATOM 3960 C CA . PRO B 1 184 ? 7.344 -23.266 -4.602 1 90 184 PRO B CA 1
ATOM 3961 C C . PRO B 1 184 ? 8.125 -22.156 -5.305 1 90 184 PRO B C 1
ATOM 3963 O O . PRO B 1 184 ? 8.469 -21.141 -4.684 1 90 184 PRO B O 1
ATOM 3966 N N . ALA B 1 185 ? 8.406 -22.328 -6.574 1 94.88 185 ALA B N 1
ATOM 3967 C CA . ALA B 1 185 ? 9.125 -21.312 -7.34 1 94.88 185 ALA B CA 1
ATOM 3968 C C . ALA B 1 185 ? 8.312 -20.031 -7.438 1 94.88 185 ALA B C 1
ATOM 3970 O O . ALA B 1 185 ? 8.852 -18.938 -7.293 1 94.88 185 ALA B O 1
ATOM 3971 N N . MET B 1 186 ? 7.043 -20.234 -7.637 1 94.94 186 MET B N 1
ATOM 3972 C CA . MET B 1 186 ? 6.156 -19.078 -7.75 1 94.94 186 MET B CA 1
ATOM 3973 C C . MET B 1 186 ? 6.066 -18.328 -6.422 1 94.94 186 MET B C 1
ATOM 3975 O O . MET B 1 186 ? 6.18 -17.109 -6.387 1 94.94 186 MET B O 1
ATOM 3979 N N . ALA B 1 187 ? 5.883 -19.078 -5.355 1 91.25 187 ALA B N 1
ATOM 3980 C CA . ALA B 1 187 ? 5.758 -18.469 -4.035 1 91.25 187 ALA B CA 1
ATOM 3981 C C . ALA B 1 187 ? 7.039 -17.734 -3.645 1 91.25 187 ALA B C 1
ATOM 3983 O O . ALA B 1 187 ? 6.992 -16.594 -3.166 1 91.25 187 ALA B O 1
ATOM 3984 N N . LEU B 1 188 ? 8.133 -18.328 -3.924 1 91.62 188 LEU B N 1
ATOM 3985 C CA . LEU B 1 188 ? 9.422 -17.734 -3.596 1 91.62 188 LEU B CA 1
ATOM 3986 C C . LEU B 1 188 ? 9.664 -16.469 -4.418 1 91.62 188 LEU B C 1
ATOM 3988 O O . LEU B 1 188 ? 10.227 -15.492 -3.916 1 91.62 188 LEU B O 1
ATOM 3992 N N . THR B 1 189 ? 9.273 -16.516 -5.629 1 96.12 189 THR B N 1
ATOM 3993 C CA . THR B 1 189 ? 9.453 -15.367 -6.504 1 96.12 189 THR B CA 1
ATOM 3994 C C . THR B 1 189 ? 8.617 -14.188 -6.016 1 96.12 189 THR B C 1
ATOM 3996 O O . THR B 1 189 ? 9.117 -13.07 -5.898 1 96.12 189 THR B O 1
ATOM 3999 N N . LEU B 1 190 ? 7.359 -14.5 -5.652 1 94.19 190 LEU B N 1
ATOM 4000 C CA . LEU B 1 190 ? 6.453 -13.438 -5.234 1 94.19 190 LEU B CA 1
ATOM 4001 C C . LEU B 1 190 ? 6.922 -12.805 -3.928 1 94.19 190 LEU B C 1
ATOM 4003 O O . LEU B 1 190 ? 7.176 -11.602 -3.873 1 94.19 190 LEU B O 1
ATOM 4007 N N . VAL B 1 191 ? 7.156 -13.609 -2.943 1 87.69 191 VAL B N 1
ATOM 4008 C CA . VAL B 1 191 ? 7.508 -13.125 -1.613 1 87.69 191 VAL B CA 1
ATOM 4009 C C . VAL B 1 191 ? 8.938 -12.594 -1.618 1 87.69 191 VAL B C 1
ATOM 4011 O O . VAL B 1 191 ? 9.219 -11.531 -1.063 1 87.69 191 VAL B O 1
ATOM 4014 N N . GLY B 1 192 ? 9.828 -13.281 -2.254 1 90.56 192 GLY B N 1
ATOM 4015 C CA . GLY B 1 192 ? 11.227 -12.875 -2.318 1 90.56 192 GLY B CA 1
ATOM 4016 C C . GLY B 1 192 ? 11.422 -11.562 -3.051 1 90.56 192 GLY B C 1
ATOM 4017 O O . GLY B 1 192 ? 12.211 -10.711 -2.617 1 90.56 192 GLY B O 1
ATOM 4018 N N . PHE B 1 193 ? 10.711 -11.375 -4.125 1 94.94 193 PHE B N 1
ATOM 4019 C CA . PHE B 1 193 ? 10.906 -10.164 -4.906 1 94.94 193 PHE B CA 1
ATOM 4020 C C . PHE B 1 193 ? 10.305 -8.953 -4.191 1 94.94 193 PHE B C 1
ATOM 4022 O O . PHE B 1 193 ? 10.867 -7.855 -4.242 1 94.94 193 PHE B O 1
ATOM 4029 N N . ILE B 1 194 ? 9.156 -9.164 -3.541 1 89.69 194 ILE B N 1
ATOM 4030 C CA . ILE B 1 194 ? 8.57 -8.078 -2.76 1 89.69 194 ILE B CA 1
ATOM 4031 C C . ILE B 1 194 ? 9.539 -7.656 -1.656 1 89.69 194 ILE B C 1
ATOM 4033 O O . ILE B 1 194 ? 9.789 -6.465 -1.464 1 89.69 194 ILE B O 1
ATOM 4037 N N . ALA B 1 195 ? 10.117 -8.609 -0.961 1 87.06 195 ALA B N 1
ATOM 4038 C CA . ALA B 1 195 ? 11.109 -8.32 0.071 1 87.06 195 ALA B CA 1
ATOM 4039 C C . ALA B 1 195 ? 12.32 -7.598 -0.519 1 87.06 195 ALA B C 1
ATOM 4041 O O . ALA B 1 195 ? 12.852 -6.668 0.091 1 87.06 195 ALA B O 1
ATOM 4042 N N . PHE B 1 196 ? 12.719 -7.953 -1.666 1 92.88 196 PHE B N 1
ATOM 4043 C CA . PHE B 1 196 ? 13.852 -7.34 -2.346 1 92.88 196 PHE B CA 1
ATOM 4044 C C . PHE B 1 196 ? 13.562 -5.879 -2.666 1 92.88 196 PHE B C 1
ATOM 4046 O O . PHE B 1 196 ? 14.43 -5.016 -2.5 1 92.88 196 PHE B O 1
ATOM 4053 N N . GLN B 1 197 ? 12.336 -5.633 -3.16 1 92.56 197 GLN B N 1
ATOM 4054 C CA . GLN B 1 197 ? 11.984 -4.262 -3.516 1 92.56 197 GLN B CA 1
ATOM 4055 C C . GLN B 1 197 ? 12.086 -3.338 -2.305 1 92.56 197 GLN B C 1
ATOM 4057 O O . GLN B 1 197 ? 12.617 -2.232 -2.404 1 92.56 197 GLN B O 1
ATOM 4062 N N . PHE B 1 198 ? 11.633 -3.828 -1.2 1 85.44 198 PHE B N 1
ATOM 4063 C CA . PHE B 1 198 ? 11.695 -3.025 0.015 1 85.44 198 PHE B CA 1
ATOM 4064 C C . PHE B 1 198 ? 13.133 -2.861 0.488 1 85.44 198 PHE B C 1
ATOM 4066 O O . PHE B 1 198 ? 13.539 -1.771 0.896 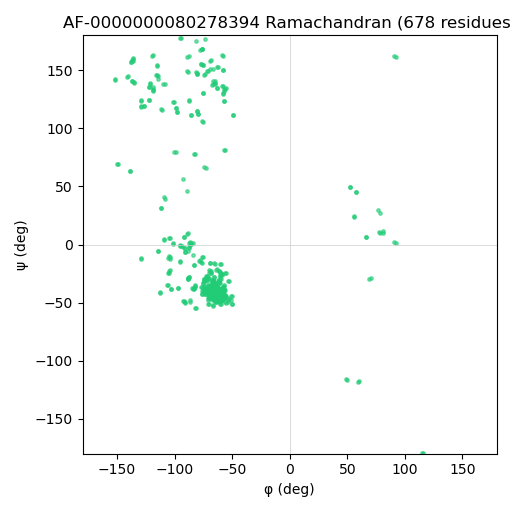1 85.44 198 PHE B O 1
ATOM 4073 N N . PHE B 1 199 ? 13.844 -3.881 0.418 1 87.81 199 PHE B N 1
ATOM 4074 C CA . PHE B 1 199 ? 15.234 -3.854 0.84 1 87.81 199 PHE B CA 1
ATOM 4075 C C . PHE B 1 199 ? 16.047 -2.887 -0.02 1 87.81 199 PHE B C 1
ATOM 4077 O O . PHE B 1 199 ? 16.781 -2.057 0.503 1 87.81 199 PHE B O 1
ATOM 4084 N N . PHE B 1 200 ? 15.922 -2.98 -1.317 1 92.75 200 PHE B N 1
ATOM 4085 C CA . PHE B 1 200 ? 16.719 -2.154 -2.219 1 92.75 200 PHE B CA 1
ATOM 4086 C C . PHE B 1 200 ? 16.344 -0.684 -2.074 1 92.75 200 PHE B C 1
ATOM 4088 O O . PHE B 1 200 ? 17.219 0.181 -2.018 1 92.75 200 PHE B O 1
ATOM 4095 N N . ALA B 1 201 ? 15.039 -0.386 -1.977 1 88.19 201 ALA B N 1
ATOM 4096 C CA . ALA B 1 201 ? 14.547 0.989 -1.934 1 88.19 201 ALA B CA 1
ATOM 4097 C C . ALA B 1 201 ? 14.984 1.686 -0.647 1 88.19 201 ALA B C 1
ATOM 4099 O O . ALA B 1 201 ? 15.25 2.891 -0.646 1 88.19 201 ALA B O 1
ATOM 4100 N N . ASN B 1 202 ? 15.102 0.944 0.458 1 80.94 202 ASN B N 1
ATOM 4101 C CA . ASN B 1 202 ? 15.32 1.591 1.747 1 80.94 202 ASN B CA 1
ATOM 4102 C C . ASN B 1 202 ? 16.766 1.449 2.209 1 80.94 202 ASN B C 1
ATOM 4104 O O . ASN B 1 202 ? 17.25 2.256 3.004 1 80.94 202 ASN B O 1
ATOM 4108 N N . VAL B 1 203 ? 17.453 0.459 1.699 1 85 203 VAL B N 1
ATOM 4109 C CA . VAL B 1 203 ? 18.797 0.204 2.213 1 85 203 VAL B CA 1
ATOM 4110 C C . VAL B 1 203 ? 19.828 0.516 1.136 1 85 203 VAL B C 1
ATOM 4112 O O . VAL B 1 203 ? 20.844 1.151 1.411 1 85 203 VAL B O 1
ATOM 4115 N N . VAL B 1 204 ? 19.578 0.161 -0.051 1 91.5 204 VAL B N 1
ATOM 4116 C CA . VAL B 1 204 ? 20.578 0.249 -1.101 1 91.5 204 VAL B CA 1
ATOM 4117 C C . VAL B 1 204 ? 20.484 1.6 -1.806 1 91.5 204 VAL B C 1
ATOM 4119 O O . VAL B 1 204 ? 21.484 2.305 -1.96 1 91.5 204 VAL B O 1
ATOM 4122 N N . ARG B 1 205 ? 19.312 2.037 -2.24 1 88.75 205 ARG B N 1
ATOM 4123 C CA . ARG B 1 205 ? 19.109 3.244 -3.033 1 88.75 205 ARG B CA 1
ATOM 4124 C C . ARG B 1 205 ? 19.734 4.461 -2.355 1 88.75 205 ARG B C 1
ATOM 4126 O O . ARG B 1 205 ? 20.469 5.219 -2.986 1 88.75 205 ARG B O 1
ATOM 4133 N N . PRO B 1 206 ? 19.484 4.684 -0.987 1 82.62 206 PRO B N 1
ATOM 4134 C CA . PRO B 1 206 ? 20.047 5.887 -0.367 1 82.62 206 PRO B CA 1
ATOM 4135 C C . PRO B 1 206 ? 21.562 5.918 -0.429 1 82.62 206 PRO B C 1
ATOM 4137 O O . PRO B 1 206 ? 22.172 6.988 -0.292 1 82.62 206 PRO B O 1
ATOM 4140 N N . SER B 1 207 ? 22.203 4.781 -0.692 1 86.25 207 SER B N 1
ATOM 4141 C CA . SER B 1 207 ? 23.656 4.715 -0.64 1 86.25 207 SER B CA 1
ATOM 4142 C C . SER B 1 207 ? 24.266 4.574 -2.035 1 86.25 207 SER B C 1
ATOM 4144 O O . SER B 1 207 ? 25.469 4.371 -2.182 1 86.25 207 SER B O 1
ATOM 4146 N N . LEU B 1 208 ? 23.438 4.613 -3.049 1 90.81 208 LEU B N 1
ATOM 4147 C CA . LEU B 1 208 ? 23.938 4.449 -4.414 1 90.81 208 LEU B CA 1
ATOM 4148 C C . LEU B 1 208 ? 24.875 5.582 -4.789 1 90.81 208 LEU B C 1
ATOM 4150 O O . LEU B 1 208 ? 25.859 5.363 -5.504 1 90.81 208 LEU B O 1
ATOM 4154 N N . VAL B 1 209 ? 24.5 6.793 -4.414 1 91 209 VAL B N 1
ATOM 4155 C CA . VAL B 1 209 ? 25.328 7.973 -4.605 1 91 209 VAL B CA 1
ATOM 4156 C C . VAL B 1 209 ? 25.594 8.648 -3.262 1 91 209 VAL B C 1
ATOM 4158 O O . VAL B 1 209 ? 24.672 8.797 -2.449 1 91 209 VAL B O 1
ATOM 4161 N N . PRO B 1 210 ? 26.828 9.023 -3.068 1 90.56 210 PRO B N 1
ATOM 4162 C CA . PRO B 1 210 ? 27.109 9.703 -1.801 1 90.56 210 PRO B CA 1
ATOM 4163 C C . PRO B 1 210 ? 26.266 10.953 -1.607 1 90.56 210 PRO B C 1
ATOM 4165 O O . PRO B 1 210 ? 26.141 11.773 -2.525 1 90.56 210 PRO B O 1
ATOM 4168 N N . ALA B 1 211 ? 25.719 10.969 -0.503 1 89.31 211 ALA B N 1
ATOM 4169 C CA . ALA B 1 211 ? 24.859 12.109 -0.196 1 89.31 211 ALA B CA 1
ATOM 4170 C C . ALA B 1 211 ? 25.703 13.367 0.026 1 89.31 211 ALA B C 1
ATOM 4172 O O . ALA B 1 211 ? 26.875 13.289 0.365 1 89.31 211 ALA B O 1
ATOM 4173 N N . GLU B 1 212 ? 25.094 14.438 -0.323 1 91.19 212 GLU B N 1
ATOM 4174 C CA . GLU B 1 212 ? 25.672 15.719 0.071 1 91.19 212 GLU B CA 1
ATOM 4175 C C . GLU B 1 212 ? 25.312 16.062 1.514 1 91.19 212 GLU B C 1
ATOM 4177 O O . GLU B 1 212 ? 24.297 15.609 2.033 1 91.19 212 GLU B O 1
ATOM 4182 N N . HIS B 1 213 ? 26.25 16.75 2.113 1 91.81 213 HIS B N 1
ATOM 4183 C CA . HIS B 1 213 ? 26.047 17.109 3.516 1 91.81 213 HIS B CA 1
ATOM 4184 C C . HIS B 1 213 ? 26.031 18.609 3.705 1 91.81 213 HIS B C 1
ATOM 4186 O O . HIS B 1 213 ? 26.766 19.344 3.029 1 91.81 213 HIS B O 1
ATOM 4192 N N . ALA B 1 214 ? 25.094 19.062 4.441 1 91.62 214 ALA B N 1
ATOM 4193 C CA . ALA B 1 214 ? 25.016 20.484 4.793 1 91.62 214 ALA B CA 1
ATOM 4194 C C . ALA B 1 214 ? 24.578 20.656 6.242 1 91.62 214 ALA B C 1
ATOM 4196 O O . ALA B 1 214 ? 23.828 19.844 6.781 1 91.62 214 ALA B O 1
ATOM 4197 N N . ALA B 1 215 ? 25.109 21.625 6.82 1 92.62 215 ALA B N 1
ATOM 4198 C CA . ALA B 1 215 ? 24.641 22.062 8.125 1 92.62 215 ALA B CA 1
ATOM 4199 C C . ALA B 1 215 ? 23.688 23.25 7.988 1 92.62 215 ALA B C 1
ATOM 4201 O O . ALA B 1 215 ? 24.094 24.328 7.535 1 92.62 215 ALA B O 1
ATOM 4202 N N . LEU B 1 216 ? 22.484 23.047 8.32 1 93.56 216 LEU B N 1
ATOM 4203 C CA . LEU B 1 216 ? 21.469 24.078 8.148 1 93.56 216 LEU B CA 1
ATOM 4204 C C . LEU B 1 216 ? 21.188 24.766 9.477 1 93.56 216 LEU B C 1
ATOM 4206 O O . LEU B 1 216 ? 20.828 24.109 10.461 1 93.56 216 LEU B O 1
ATOM 4210 N N . PRO B 1 217 ? 21.375 26.109 9.477 1 93.69 217 PRO B N 1
ATOM 4211 C CA . PRO B 1 217 ? 20.969 26.828 10.688 1 93.69 217 PRO B CA 1
ATOM 4212 C C . PRO B 1 217 ? 19.469 26.766 10.93 1 93.69 217 PRO B C 1
ATOM 4214 O O . PRO B 1 217 ? 18.688 26.844 9.977 1 93.69 217 PRO B O 1
ATOM 4217 N N . MET B 1 218 ? 19.125 26.562 12.203 1 93.56 218 MET B N 1
ATOM 4218 C CA . MET B 1 218 ? 17.719 26.469 12.555 1 93.56 218 MET B CA 1
ATOM 4219 C C . MET B 1 218 ? 17.203 27.797 13.109 1 93.56 218 MET B C 1
ATOM 4221 O O . MET B 1 218 ? 17.062 27.953 14.32 1 93.56 218 MET B O 1
ATOM 4225 N N . THR B 1 219 ? 16.922 28.703 12.125 1 91.94 219 THR B N 1
ATOM 4226 C CA . THR B 1 219 ? 16.266 29.953 12.484 1 91.94 219 THR B CA 1
ATOM 4227 C C . THR B 1 219 ? 14.781 29.734 12.742 1 91.94 219 THR B C 1
ATOM 4229 O O . THR B 1 219 ? 14.258 28.641 12.469 1 91.94 219 THR B O 1
ATOM 4232 N N . ALA B 1 220 ? 14.125 30.75 13.305 1 89.75 220 ALA B N 1
ATOM 4233 C CA . ALA B 1 220 ? 12.688 30.641 13.547 1 89.75 220 ALA B CA 1
ATOM 4234 C C . ALA B 1 220 ? 11.93 30.375 12.25 1 89.75 220 ALA B C 1
ATOM 4236 O O . ALA B 1 220 ? 10.977 29.578 12.234 1 89.75 220 ALA B O 1
ATOM 4237 N N . GLU B 1 221 ? 12.438 31 11.242 1 83.88 221 GLU B N 1
ATOM 4238 C CA . GLU B 1 221 ? 11.805 30.828 9.938 1 83.88 221 GLU B CA 1
ATOM 4239 C C . GLU B 1 221 ? 11.984 29.406 9.414 1 83.88 221 GLU B C 1
ATOM 4241 O O . GLU B 1 221 ? 11.039 28.781 8.922 1 83.88 221 GLU B O 1
ATOM 4246 N N . ALA B 1 222 ? 13.18 28.875 9.57 1 86.31 222 ALA B N 1
ATOM 4247 C CA . ALA B 1 222 ? 13.477 27.531 9.094 1 86.31 222 ALA B CA 1
ATOM 4248 C C . ALA B 1 222 ? 12.672 26.484 9.867 1 86.31 222 ALA B C 1
ATOM 4250 O O . ALA B 1 222 ? 12.172 25.531 9.281 1 86.31 222 ALA B O 1
ATOM 4251 N N . ILE B 1 223 ? 12.531 26.703 11.109 1 87.5 223 ILE B N 1
ATOM 4252 C CA . ILE B 1 223 ? 11.797 25.766 11.961 1 87.5 223 ILE B CA 1
ATOM 4253 C C . ILE B 1 223 ? 10.32 25.781 11.586 1 87.5 223 ILE B C 1
ATOM 4255 O O . ILE B 1 223 ? 9.68 24.734 11.531 1 87.5 223 ILE B O 1
ATOM 4259 N N . ASN B 1 224 ? 9.844 26.969 11.305 1 78.31 224 ASN B N 1
ATOM 4260 C CA . ASN B 1 224 ? 8.43 27.094 10.961 1 78.31 224 ASN B CA 1
ATOM 4261 C C . ASN B 1 224 ? 8.117 26.453 9.609 1 78.31 224 ASN B C 1
ATOM 4263 O O . ASN B 1 224 ? 6.961 26.172 9.312 1 78.31 224 ASN B O 1
ATOM 4267 N N . GLU B 1 225 ? 9.156 26.203 8.859 1 74.38 225 GLU B N 1
ATOM 4268 C CA . GLU B 1 225 ? 8.961 25.594 7.555 1 74.38 225 GLU B CA 1
ATOM 4269 C C . GLU B 1 225 ? 9.023 24.062 7.652 1 74.38 225 GLU B C 1
ATOM 4271 O O . GLU B 1 225 ? 8.68 23.359 6.699 1 74.38 225 GLU B O 1
ATOM 4276 N N . ALA B 1 226 ? 9.359 23.609 8.797 1 79.88 226 ALA B N 1
ATOM 4277 C CA . ALA B 1 226 ? 9.469 22.156 8.984 1 79.88 226 ALA B CA 1
ATOM 4278 C C . ALA B 1 226 ? 8.086 21.516 9.086 1 79.88 226 ALA B C 1
ATOM 4280 O O . ALA B 1 226 ? 7.098 22.188 9.375 1 79.88 226 ALA B O 1
ATOM 4281 N N . GLN B 1 227 ? 8.078 20.297 8.734 1 69 227 GLN B N 1
ATOM 4282 C CA . GLN B 1 227 ? 6.816 19.578 8.82 1 69 227 GLN B CA 1
ATOM 4283 C C . GLN B 1 227 ? 6.578 19.062 10.234 1 69 227 GLN B C 1
ATOM 4285 O O . GLN B 1 227 ? 5.434 18.984 10.688 1 69 227 GLN B O 1
ATOM 4290 N N . ASN B 1 228 ? 7.668 18.625 10.812 1 72.94 228 ASN B N 1
ATOM 4291 C CA . ASN B 1 228 ? 7.562 18.047 12.141 1 72.94 228 ASN B CA 1
ATOM 4292 C C . ASN B 1 228 ? 8.68 18.531 13.055 1 72.94 228 ASN B C 1
ATOM 4294 O O . ASN B 1 228 ? 9.797 18.781 12.602 1 72.94 228 ASN B O 1
ATOM 4298 N N . LEU B 1 229 ? 8.281 18.75 14.227 1 80.75 229 LEU B N 1
ATOM 4299 C CA . LEU B 1 229 ? 9.227 19.156 15.258 1 80.75 229 LEU B CA 1
ATOM 4300 C C . LEU B 1 229 ? 9.086 18.281 16.5 1 80.75 229 LEU B C 1
ATOM 4302 O O . LEU B 1 229 ? 7.996 18.156 17.062 1 80.75 229 LEU B O 1
ATOM 4306 N N . GLY B 1 230 ? 10.211 17.641 16.719 1 77.12 230 GLY B N 1
ATOM 4307 C CA . GLY B 1 230 ? 10.195 16.766 17.875 1 77.12 230 GLY B CA 1
ATOM 4308 C C . GLY B 1 230 ? 9.789 15.344 17.531 1 77.12 230 GLY B C 1
ATOM 4309 O O . GLY B 1 230 ? 9.531 15.023 16.359 1 77.12 230 GLY B O 1
ATOM 4310 N N . SER B 1 231 ? 10.109 14.461 18.391 1 73.88 231 SER B N 1
ATOM 4311 C CA . SER B 1 231 ? 9.703 13.062 18.281 1 73.88 231 SER B CA 1
ATOM 4312 C C . SER B 1 231 ? 8.844 12.641 19.469 1 73.88 231 SER B C 1
ATOM 4314 O O . SER B 1 231 ? 8.734 13.359 20.453 1 73.88 231 SER B O 1
ATOM 4316 N N . ILE B 1 232 ? 8.195 11.586 19.297 1 69.5 232 ILE B N 1
ATOM 4317 C CA . ILE B 1 232 ? 7.312 11.07 20.344 1 69.5 232 ILE B CA 1
ATOM 4318 C C . ILE B 1 232 ? 8.125 10.805 21.609 1 69.5 232 ILE B C 1
ATOM 4320 O O . ILE B 1 232 ? 7.586 10.867 22.719 1 69.5 232 ILE B O 1
ATOM 4324 N N . THR B 1 233 ? 9.438 10.547 21.406 1 67.06 233 THR B N 1
ATOM 4325 C CA . THR B 1 233 ? 10.281 10.266 22.562 1 67.06 233 THR B CA 1
ATOM 4326 C C . THR B 1 233 ? 10.859 11.562 23.125 1 67.06 233 THR B C 1
ATOM 4328 O O . THR B 1 233 ? 11.703 11.523 24.031 1 67.06 233 THR B O 1
ATOM 4331 N N . GLY B 1 234 ? 10.359 12.703 22.609 1 66 234 GLY B N 1
ATOM 4332 C CA . GLY B 1 234 ? 10.852 13.977 23.125 1 66 234 GLY B CA 1
ATOM 4333 C C . GLY B 1 234 ? 12.211 14.352 22.547 1 66 234 GLY B C 1
ATOM 4334 O O . GLY B 1 234 ? 12.867 15.266 23.062 1 66 234 GLY B O 1
ATOM 4335 N N . GLY B 1 235 ? 12.578 13.594 21.562 1 77.06 235 GLY B N 1
ATOM 4336 C CA . GLY B 1 235 ? 13.844 13.891 20.922 1 77.06 235 GLY B CA 1
ATOM 4337 C C . GLY B 1 235 ? 13.836 15.211 20.172 1 77.06 235 GLY B C 1
ATOM 4338 O O . GLY B 1 235 ? 12.797 15.641 19.672 1 77.06 235 GLY B O 1
ATOM 4339 N N . SER B 1 236 ? 14.93 15.961 20.328 1 87.69 236 SER B N 1
ATOM 4340 C CA . SER B 1 236 ? 15.102 17.234 19.625 1 87.69 236 SER B CA 1
ATOM 4341 C C . SER B 1 236 ? 15.391 17.016 18.141 1 87.69 236 SER B C 1
ATOM 4343 O O . SER B 1 236 ? 16.5 17.297 17.672 1 87.69 236 SER B O 1
ATOM 4345 N N . VAL B 1 237 ? 14.336 16.469 17.516 1 86.81 237 VAL B N 1
ATOM 4346 C CA . VAL B 1 237 ? 14.477 16.156 16.109 1 86.81 237 VAL B CA 1
ATOM 4347 C C . VAL B 1 237 ? 13.531 17.016 15.281 1 86.81 237 VAL B C 1
ATOM 4349 O O . VAL B 1 237 ? 12.586 17.609 15.812 1 86.81 237 VAL B O 1
ATOM 4352 N N . ILE B 1 238 ? 13.875 17.234 14.078 1 85.12 238 ILE B N 1
ATOM 4353 C CA . ILE B 1 238 ? 13.086 18 13.117 1 85.12 238 ILE B CA 1
ATOM 4354 C C . ILE B 1 238 ? 13.047 17.266 11.781 1 85.12 238 ILE B C 1
ATOM 4356 O O . ILE B 1 238 ? 13.977 16.531 11.445 1 85.12 238 ILE B O 1
ATOM 4360 N N . SER B 1 239 ? 11.859 17.266 11.141 1 80.44 239 SER B N 1
ATOM 4361 C CA . SER B 1 239 ? 11.75 16.625 9.828 1 80.44 239 SER B CA 1
ATOM 4362 C C . SER B 1 239 ? 10.953 17.5 8.859 1 80.44 239 SER B C 1
ATOM 4364 O O . SER B 1 239 ? 10.25 18.422 9.273 1 80.44 239 SER B O 1
ATOM 4366 N N . GLY B 1 240 ? 11.148 17.203 7.555 1 76.25 240 GLY B N 1
ATOM 4367 C CA . GLY B 1 240 ? 10.422 17.938 6.527 1 76.25 240 GLY B CA 1
ATOM 4368 C C . GLY B 1 240 ? 10.969 19.328 6.27 1 76.25 240 GLY B C 1
ATOM 4369 O O . GLY B 1 240 ? 10.211 20.266 6.023 1 76.25 240 GLY B O 1
ATOM 4370 N N . ILE B 1 241 ? 12.125 19.438 6.473 1 81.69 241 ILE B N 1
ATOM 4371 C CA . ILE B 1 241 ? 12.75 20.734 6.215 1 81.69 241 ILE B CA 1
ATOM 4372 C C . ILE B 1 241 ? 13.219 20.797 4.766 1 81.69 241 ILE B C 1
ATOM 4374 O O . ILE B 1 241 ? 13.273 19.781 4.074 1 81.69 241 ILE B O 1
ATOM 4378 N N . ARG B 1 242 ? 13.453 22 4.293 1 79.25 242 ARG B N 1
ATOM 4379 C CA . ARG B 1 242 ? 13.953 22.234 2.941 1 79.25 242 ARG B CA 1
ATOM 4380 C C . ARG B 1 242 ? 15.398 22.703 2.959 1 79.25 242 ARG B C 1
ATOM 4382 O O . ARG B 1 242 ? 15.797 23.469 3.848 1 79.25 242 ARG B O 1
ATOM 4389 N N . VAL B 1 243 ? 16.078 22.203 2.129 1 82.62 243 VAL B N 1
ATOM 4390 C CA . VAL B 1 243 ? 17.422 22.719 1.941 1 82.62 243 VAL B CA 1
ATOM 4391 C C . VAL B 1 243 ? 17.406 23.984 1.092 1 82.62 243 VAL B C 1
ATOM 4393 O O . VAL B 1 243 ? 16.938 23.953 -0.054 1 82.62 243 VAL B O 1
ATOM 4396 N N . PRO B 1 244 ? 17.781 25.062 1.662 1 79.06 244 PRO B N 1
ATOM 4397 C CA . PRO B 1 244 ? 17.656 26.344 0.96 1 79.06 244 PRO B CA 1
ATOM 4398 C C . PRO B 1 244 ? 18.266 26.297 -0.441 1 79.06 244 PRO B C 1
ATOM 4400 O O . PRO B 1 244 ? 17.641 26.781 -1.397 1 79.06 244 PRO B O 1
ATOM 4403 N N . ASP B 1 245 ? 19.422 25.734 -0.639 1 77.62 245 ASP B N 1
ATOM 4404 C CA . ASP B 1 245 ? 20.109 25.734 -1.93 1 77.62 245 ASP B CA 1
ATOM 4405 C C . ASP B 1 245 ? 19.656 24.547 -2.785 1 77.62 245 ASP B C 1
ATOM 4407 O O . ASP B 1 245 ? 20.078 24.406 -3.928 1 77.62 245 ASP B O 1
ATOM 4411 N N . ALA B 1 246 ? 18.828 23.766 -2.219 1 80.12 246 ALA B N 1
ATOM 4412 C CA . ALA B 1 246 ? 18.297 22.594 -2.918 1 80.12 246 ALA B CA 1
ATOM 4413 C C . ALA B 1 246 ? 16.891 22.266 -2.461 1 80.12 246 ALA B C 1
ATOM 4415 O O . ALA B 1 246 ? 16.641 21.219 -1.868 1 80.12 246 ALA B O 1
ATOM 4416 N N . PRO B 1 247 ? 15.914 23.062 -2.773 1 72.38 247 PRO B N 1
ATOM 4417 C CA . PRO B 1 247 ? 14.578 22.953 -2.182 1 72.38 247 PRO B CA 1
ATOM 4418 C C . PRO B 1 247 ? 13.883 21.641 -2.521 1 72.38 247 PRO B C 1
ATOM 4420 O O . PRO B 1 247 ? 13.008 21.188 -1.773 1 72.38 247 PRO B O 1
ATOM 4423 N N . ASN B 1 248 ? 14.344 21.031 -3.594 1 74.75 248 ASN B N 1
ATOM 4424 C CA . ASN B 1 248 ? 13.656 19.797 -3.969 1 74.75 248 ASN B CA 1
ATOM 4425 C C . ASN B 1 248 ? 14.555 18.578 -3.779 1 74.75 248 ASN B C 1
ATOM 4427 O O . ASN B 1 248 ? 14.375 17.562 -4.461 1 74.75 248 ASN B O 1
ATOM 4431 N N . ALA B 1 249 ? 15.367 18.797 -2.783 1 81.62 249 ALA B N 1
ATOM 4432 C CA . ALA B 1 249 ? 16.312 17.719 -2.529 1 81.62 249 ALA B CA 1
ATOM 4433 C C . ALA B 1 249 ? 15.648 16.594 -1.725 1 81.62 249 ALA B C 1
ATOM 4435 O O . ALA B 1 249 ? 14.688 16.828 -0.992 1 81.62 249 ALA B O 1
ATOM 4436 N N . TRP B 1 250 ? 16.062 15.453 -1.996 1 82.12 250 TRP B N 1
ATOM 4437 C CA . TRP B 1 250 ? 15.703 14.32 -1.147 1 82.12 250 TRP B CA 1
ATOM 4438 C C . TRP B 1 250 ? 16.578 14.273 0.098 1 82.12 250 TRP B C 1
ATOM 4440 O O . TRP B 1 250 ? 17.797 14.062 0.002 1 82.12 250 TRP B O 1
ATOM 4450 N N . ILE B 1 251 ? 15.938 14.523 1.207 1 81.88 251 ILE B N 1
ATOM 4451 C CA . ILE B 1 251 ? 16.688 14.477 2.459 1 81.88 251 ILE B CA 1
ATOM 4452 C C . ILE B 1 251 ? 16.734 13.047 2.977 1 81.88 251 ILE B C 1
ATOM 4454 O O . ILE B 1 251 ? 15.703 12.469 3.326 1 81.88 251 ILE B O 1
ATOM 4458 N N . ALA B 1 252 ? 17.922 12.492 2.941 1 77.5 252 ALA B N 1
ATOM 4459 C CA . ALA B 1 252 ? 18.109 11.102 3.336 1 77.5 252 ALA B CA 1
ATOM 4460 C C . ALA B 1 252 ? 18.219 10.969 4.852 1 77.5 252 ALA B C 1
ATOM 4462 O O . ALA B 1 252 ? 17.797 9.969 5.43 1 77.5 252 ALA B O 1
ATOM 4463 N N . ASP B 1 253 ? 18.844 11.992 5.445 1 85.06 253 ASP B N 1
ATOM 4464 C CA . ASP B 1 253 ? 19.062 11.938 6.887 1 85.06 253 ASP B CA 1
ATOM 4465 C C . ASP B 1 253 ? 19.125 13.344 7.484 1 85.06 253 ASP B C 1
ATOM 4467 O O . ASP B 1 253 ? 19.625 14.273 6.84 1 85.06 253 ASP B O 1
ATOM 4471 N N . ILE B 1 254 ? 18.578 13.477 8.617 1 90 254 ILE B N 1
ATOM 4472 C CA . ILE B 1 254 ? 18.609 14.719 9.375 1 90 254 ILE B CA 1
ATOM 4473 C C . ILE B 1 254 ? 19.094 14.438 10.805 1 90 254 ILE B C 1
ATOM 4475 O O . ILE B 1 254 ? 18.578 13.539 11.469 1 90 254 ILE B O 1
ATOM 4479 N N . SER B 1 255 ? 20.109 15.094 11.211 1 91.56 255 SER B N 1
ATOM 4480 C CA . SER B 1 255 ? 20.578 14.953 12.586 1 91.56 255 SER B CA 1
ATOM 4481 C C . SER B 1 255 ? 19.578 15.57 13.57 1 91.56 255 SER B C 1
ATOM 4483 O O . SER B 1 255 ? 18.703 16.328 13.172 1 91.56 255 SER B O 1
ATOM 4485 N N . PRO B 1 256 ? 19.672 15.125 14.766 1 92.88 256 PRO B N 1
ATOM 4486 C CA . PRO B 1 256 ? 18.938 15.898 15.766 1 92.88 256 PRO B CA 1
ATOM 4487 C C . PRO B 1 256 ? 19.375 17.359 15.82 1 92.88 256 PRO B C 1
ATOM 4489 O O . PRO B 1 256 ? 20.359 17.734 15.195 1 92.88 256 PRO B O 1
ATOM 4492 N N . LEU B 1 257 ? 18.516 18.141 16.422 1 94.69 257 LEU B N 1
ATOM 4493 C CA . LEU B 1 257 ? 18.891 19.531 16.641 1 94.69 257 LEU B CA 1
ATOM 4494 C C . LEU B 1 257 ? 20.188 19.625 17.453 1 94.69 257 LEU B C 1
ATOM 4496 O O . LEU B 1 257 ? 20.266 19.109 18.562 1 94.69 257 LEU B O 1
ATOM 4500 N N . ARG B 1 258 ? 21.125 20.312 16.844 1 95.69 258 ARG B N 1
ATOM 4501 C CA . ARG B 1 258 ? 22.438 20.391 17.469 1 95.69 258 ARG B CA 1
ATOM 4502 C C . ARG B 1 258 ? 22.766 21.828 17.891 1 95.69 258 ARG B C 1
ATOM 4504 O O . ARG B 1 258 ? 22.422 22.766 17.188 1 95.69 258 ARG B O 1
ATOM 4511 N N . THR B 1 259 ? 23.438 21.938 19.047 1 95.19 259 THR B N 1
ATOM 4512 C CA . THR B 1 259 ? 23.969 23.219 19.5 1 95.19 259 THR B CA 1
ATOM 4513 C C . THR B 1 259 ? 25.234 23.594 18.734 1 95.19 259 THR B C 1
ATOM 4515 O O . THR B 1 259 ? 25.781 22.766 18 1 95.19 259 THR B O 1
ATOM 4518 N N . PRO B 1 260 ? 25.703 24.859 18.859 1 92.88 260 PRO B N 1
ATOM 4519 C CA . PRO B 1 260 ? 26.906 25.266 18.141 1 92.88 260 PRO B CA 1
ATOM 4520 C C . PRO B 1 260 ? 28.109 24.391 18.453 1 92.88 260 PRO B C 1
ATOM 4522 O O . PRO B 1 260 ? 29 24.219 17.609 1 92.88 260 PRO B O 1
ATOM 4525 N N . ASP B 1 261 ? 28.141 23.75 19.578 1 92.19 261 ASP B N 1
ATOM 4526 C CA . ASP B 1 261 ? 29.266 22.906 19.953 1 92.19 261 ASP B CA 1
ATOM 4527 C C . ASP B 1 261 ? 29.094 21.5 19.375 1 92.19 261 ASP B C 1
ATOM 4529 O O . ASP B 1 261 ? 29.938 20.625 19.578 1 92.19 261 ASP B O 1
ATOM 4533 N N . GLY B 1 262 ? 28.062 21.281 18.672 1 91 262 GLY B N 1
ATOM 4534 C CA . GLY B 1 262 ? 27.859 20.031 17.953 1 91 262 GLY B CA 1
ATOM 4535 C C . GLY B 1 262 ? 27.109 18.984 18.766 1 91 262 GLY B C 1
ATOM 4536 O O . GLY B 1 262 ? 26.906 17.859 18.297 1 91 262 GLY B O 1
ATOM 4537 N N . LYS B 1 263 ? 26.734 19.391 19.969 1 93.38 263 LYS B N 1
ATOM 4538 C CA . LYS B 1 263 ? 26 18.469 20.812 1 93.38 263 LYS B CA 1
ATOM 4539 C C . LYS B 1 263 ? 24.5 18.547 20.578 1 93.38 263 LYS B C 1
ATOM 4541 O O . LYS B 1 263 ? 24 19.578 20.125 1 93.38 263 LYS B O 1
ATOM 4546 N N . THR B 1 264 ? 23.844 17.438 20.75 1 93.69 264 THR B N 1
ATOM 4547 C CA . THR B 1 264 ? 22.391 17.422 20.625 1 93.69 264 THR B CA 1
ATOM 4548 C C . THR B 1 264 ? 21.75 18.312 21.703 1 93.69 264 THR B C 1
ATOM 4550 O O . THR B 1 264 ? 22.188 18.297 22.859 1 93.69 264 THR B O 1
ATOM 4553 N N . LEU B 1 265 ? 20.797 19.094 21.266 1 93.81 265 LEU B N 1
ATOM 4554 C CA . LEU B 1 265 ? 20.078 19.938 22.219 1 93.81 265 LEU B CA 1
ATOM 4555 C C . LEU B 1 265 ? 19.453 19.094 23.328 1 93.81 265 LEU B C 1
ATOM 4557 O O . LEU B 1 265 ? 18.812 18.078 23.047 1 93.81 265 LEU B O 1
ATOM 4561 N N . ASP B 1 266 ? 19.672 19.547 24.531 1 90 266 ASP B N 1
ATOM 4562 C CA . ASP B 1 266 ? 19.141 18.859 25.703 1 90 266 ASP B CA 1
ATOM 4563 C C . ASP B 1 266 ? 17.625 18.734 25.625 1 90 266 ASP B C 1
ATOM 4565 O O . ASP B 1 266 ? 16.938 19.688 25.234 1 90 266 ASP B O 1
ATOM 4569 N N . SER B 1 267 ? 17.156 17.547 25.969 1 85.31 267 SER B N 1
ATOM 4570 C CA . SER B 1 267 ? 15.734 17.266 25.875 1 85.31 267 SER B CA 1
ATOM 4571 C C . SER B 1 267 ? 14.922 18.172 26.781 1 85.31 267 SER B C 1
ATOM 4573 O O . SER B 1 267 ? 13.781 18.531 26.453 1 85.31 267 SER B O 1
ATOM 4575 N N . THR B 1 268 ? 15.492 18.578 27.891 1 85.5 268 THR B N 1
ATOM 4576 C CA . THR B 1 268 ? 14.789 19.453 28.828 1 85.5 268 THR B CA 1
ATOM 4577 C C . THR B 1 268 ? 14.602 20.844 28.219 1 85.5 268 THR B C 1
ATOM 4579 O O . THR B 1 268 ? 13.508 21.422 28.297 1 85.5 268 THR B O 1
ATOM 4582 N N . LYS B 1 269 ? 15.617 21.391 27.641 1 89.75 269 LYS B N 1
ATOM 4583 C CA . LYS B 1 269 ? 15.531 22.688 26.969 1 89.75 269 LYS B CA 1
ATOM 4584 C C . LYS B 1 269 ? 14.562 22.641 25.797 1 89.75 269 LYS B C 1
ATOM 4586 O O . LYS B 1 269 ? 13.773 23.578 25.594 1 89.75 269 LYS B O 1
ATOM 4591 N N . PHE B 1 270 ? 14.75 21.609 25.031 1 90.19 270 PHE B N 1
ATOM 4592 C CA . PHE B 1 270 ? 13.836 21.422 23.922 1 90.19 270 PHE B CA 1
ATOM 4593 C C . PHE B 1 270 ? 12.391 21.375 24.391 1 90.19 270 PHE B C 1
ATOM 4595 O O . PHE B 1 270 ? 11.523 22.047 23.844 1 90.19 270 PHE B O 1
ATOM 4602 N N . GLY B 1 271 ? 12.133 20.531 25.406 1 81.88 271 GLY B N 1
ATOM 4603 C CA . GLY B 1 271 ? 10.797 20.391 25.953 1 81.88 271 GLY B CA 1
ATOM 4604 C C . GLY B 1 271 ? 10.219 21.703 26.453 1 81.88 271 GLY B C 1
ATOM 4605 O O . GLY B 1 271 ? 9.031 21.984 26.266 1 81.88 271 GLY B O 1
ATOM 4606 N N . THR B 1 272 ? 11 22.547 27.062 1 85.06 272 THR B N 1
ATOM 4607 C CA . THR B 1 272 ? 10.562 23.844 27.562 1 85.06 272 THR B CA 1
ATOM 4608 C C . THR B 1 272 ? 10.109 24.75 26.422 1 85.06 272 THR B C 1
ATOM 4610 O O . THR B 1 272 ? 9.094 25.438 26.531 1 85.06 272 THR B O 1
ATOM 4613 N N . CYS B 1 273 ? 10.797 24.719 25.297 1 88.31 273 CYS B N 1
ATOM 4614 C CA . CYS B 1 273 ? 10.461 25.562 24.156 1 88.31 273 CYS B CA 1
ATOM 4615 C C . CYS B 1 273 ? 9.211 25.047 23.453 1 88.31 273 CYS B C 1
ATOM 4617 O O . CYS B 1 273 ? 8.445 25.828 22.875 1 88.31 273 CYS B O 1
ATOM 4619 N N . ILE B 1 274 ? 9.039 23.781 23.531 1 81.81 274 ILE B N 1
ATOM 4620 C CA . ILE B 1 274 ? 7.898 23.188 22.828 1 81.81 274 ILE B CA 1
ATOM 4621 C C . ILE B 1 274 ? 6.641 23.328 23.688 1 81.81 274 ILE B C 1
ATOM 4623 O O . 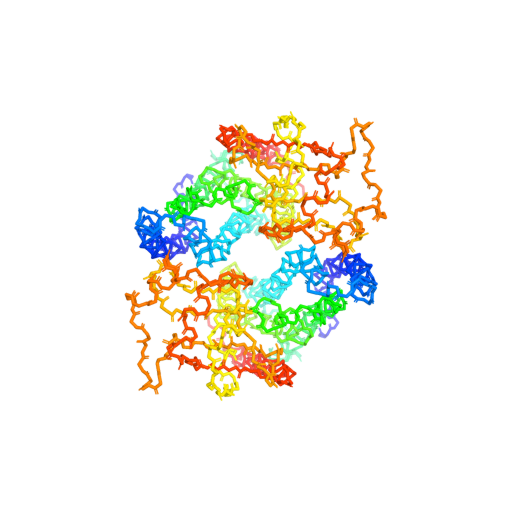ILE B 1 274 ? 5.566 23.641 23.156 1 81.81 274 ILE B O 1
ATOM 4627 N N . ASN B 1 275 ? 6.805 23.188 25 1 74.06 275 ASN B N 1
ATOM 4628 C CA . ASN B 1 275 ? 5.637 23.094 25.859 1 74.06 275 ASN B CA 1
ATOM 4629 C C . ASN B 1 275 ? 5.285 24.453 26.484 1 74.06 275 ASN B C 1
ATOM 4631 O O . ASN B 1 275 ? 4.109 24.766 26.672 1 74.06 275 ASN B O 1
ATOM 4635 N N . THR B 1 276 ? 6.273 25.234 26.844 1 80.94 276 THR B N 1
ATOM 4636 C CA . THR B 1 276 ? 6.027 26.5 27.531 1 80.94 276 THR B CA 1
ATOM 4637 C C . THR B 1 276 ? 6.945 27.594 26.984 1 80.94 276 THR B C 1
ATOM 4639 O O . THR B 1 276 ? 7.707 28.203 27.75 1 80.94 276 THR B O 1
ATOM 4642 N N . PRO B 1 277 ? 6.688 27.828 25.672 1 85.25 277 PRO B N 1
ATOM 4643 C CA . PRO B 1 277 ? 7.535 28.891 25.141 1 85.25 277 PRO B CA 1
ATOM 4644 C C . PRO B 1 277 ? 7.113 30.281 25.625 1 85.25 277 PRO B C 1
ATOM 4646 O O . PRO B 1 277 ? 5.934 30.5 25.891 1 85.25 277 PRO B O 1
ATOM 4649 N N . PRO B 1 278 ? 8.078 31.172 25.812 1 85.81 278 PRO B N 1
ATOM 4650 C CA . PRO B 1 278 ? 7.688 32.562 26.062 1 85.81 278 PRO B CA 1
ATOM 4651 C C . PRO B 1 278 ? 6.797 33.125 24.953 1 85.81 278 PRO B C 1
ATOM 4653 O O . PRO B 1 278 ? 7.039 32.875 23.766 1 85.81 278 PRO B O 1
ATOM 4656 N N . LYS B 1 279 ? 5.695 33.812 25.359 1 83.75 279 LYS B N 1
ATOM 4657 C CA . LYS B 1 279 ? 4.738 34.312 24.391 1 83.75 279 LYS B CA 1
ATOM 4658 C C . LYS B 1 279 ? 5.289 35.562 23.703 1 83.75 279 LYS B C 1
ATOM 4660 O O . LYS B 1 279 ? 5.48 36.594 24.344 1 83.75 279 LYS B O 1
ATOM 4665 N N . THR B 1 280 ? 5.703 35.5 22.484 1 82.44 280 THR B N 1
ATOM 4666 C CA . THR B 1 280 ? 6.195 36.594 21.672 1 82.44 280 THR B CA 1
ATOM 4667 C C . THR B 1 280 ? 5.145 37.031 20.656 1 82.44 280 THR B C 1
ATOM 4669 O O . THR B 1 280 ? 5.266 38.094 20.047 1 82.44 280 THR B O 1
ATOM 4672 N N . GLY B 1 281 ? 4.152 36.219 20.516 1 72.31 281 GLY B N 1
ATOM 4673 C CA . GLY B 1 281 ? 3.121 36.5 19.531 1 72.31 281 GLY B CA 1
ATOM 4674 C C . GLY B 1 281 ? 3.51 36.094 18.125 1 72.31 281 GLY B C 1
ATOM 4675 O O . GLY B 1 281 ? 2.875 36.5 17.156 1 72.31 281 GLY B O 1
ATOM 4676 N N . ALA B 1 282 ? 4.602 35.375 18.016 1 74.5 282 ALA B N 1
ATOM 4677 C CA . ALA B 1 282 ? 5.082 34.938 16.703 1 74.5 282 ALA B CA 1
ATOM 4678 C C . ALA B 1 282 ? 4.098 33.969 16.047 1 74.5 282 ALA B C 1
ATOM 4680 O O . ALA B 1 282 ? 3.438 33.188 16.719 1 74.5 282 ALA B O 1
ATOM 4681 N N . GLY B 1 283 ? 3.959 34.156 14.781 1 64 283 GLY B N 1
ATOM 4682 C CA . GLY B 1 283 ? 3.115 33.281 13.984 1 64 283 GLY B CA 1
ATOM 4683 C C . GLY B 1 283 ? 3.887 32.156 13.328 1 64 283 GLY B C 1
ATOM 4684 O O . GLY B 1 283 ? 5.047 31.906 13.664 1 64 283 GLY B O 1
ATOM 4685 N N . GLY B 1 284 ? 3.189 31.281 12.617 1 65.25 284 GLY B N 1
ATOM 4686 C CA . GLY B 1 284 ? 3.775 30.156 11.922 1 65.25 284 GLY B CA 1
ATOM 4687 C C . GLY B 1 284 ? 3.336 28.812 12.484 1 65.25 284 GLY B C 1
ATOM 4688 O O . GLY B 1 284 ? 2.645 28.766 13.508 1 65.25 284 GLY B O 1
ATOM 4689 N N . THR B 1 285 ? 3.875 27.781 11.852 1 64.56 285 THR B N 1
ATOM 4690 C CA . THR B 1 285 ? 3.465 26.422 12.203 1 64.56 285 THR B CA 1
ATOM 4691 C C . THR B 1 285 ? 3.791 26.125 13.664 1 64.56 285 THR B C 1
ATOM 4693 O O . THR B 1 285 ? 2.986 25.516 14.375 1 64.56 285 THR B O 1
ATOM 4696 N N . PHE B 1 286 ? 5.02 26.625 14.094 1 77 286 PHE B N 1
ATOM 4697 C CA . PHE B 1 286 ? 5.449 26.328 15.461 1 77 286 PHE B CA 1
ATOM 4698 C C . PHE B 1 286 ? 5.516 27.609 16.297 1 77 286 PHE B C 1
ATOM 4700 O O . PHE B 1 286 ? 5.793 27.562 17.5 1 77 286 PHE B O 1
ATOM 4707 N N . GLY B 1 287 ? 5.301 28.734 15.688 1 78.81 287 GLY B N 1
ATOM 4708 C CA . GLY B 1 287 ? 5.109 30.031 16.328 1 78.81 287 GLY B CA 1
ATOM 4709 C C . GLY B 1 287 ? 6.168 30.344 17.375 1 78.81 287 GLY B C 1
ATOM 4710 O O . GLY B 1 287 ? 7.359 30.359 17.062 1 78.81 287 GLY B O 1
ATOM 4711 N N . ASP B 1 288 ? 5.668 30.453 18.625 1 82.94 288 ASP B N 1
ATOM 4712 C CA . ASP B 1 288 ? 6.523 30.875 19.719 1 82.94 288 ASP B CA 1
ATOM 4713 C C . ASP B 1 288 ? 7.605 29.844 20 1 82.94 288 ASP B C 1
ATOM 4715 O O . ASP B 1 288 ? 8.711 30.188 20.422 1 82.94 288 ASP B O 1
ATOM 4719 N N . ALA B 1 289 ? 7.309 28.656 19.797 1 85.19 289 ALA B N 1
ATOM 4720 C CA . ALA B 1 289 ? 8.289 27.594 19.984 1 85.19 289 ALA B CA 1
ATOM 4721 C C . ALA B 1 289 ? 9.484 27.781 19.047 1 85.19 289 ALA B C 1
ATOM 4723 O O . ALA B 1 289 ? 10.633 27.547 19.453 1 85.19 289 ALA B O 1
ATOM 4724 N N . ALA B 1 290 ? 9.188 28.141 17.844 1 89.38 290 ALA B N 1
ATOM 4725 C CA . ALA B 1 290 ? 10.258 28.375 16.875 1 89.38 290 ALA B CA 1
ATOM 4726 C C . ALA B 1 290 ? 11.172 29.5 17.328 1 89.38 290 ALA B C 1
ATOM 4728 O O . ALA B 1 290 ? 12.398 29.406 17.234 1 89.38 290 ALA B O 1
ATOM 4729 N N . VAL B 1 291 ? 10.602 30.562 17.844 1 91.69 291 VAL B N 1
ATOM 4730 C CA . VAL B 1 291 ? 11.367 31.703 18.328 1 91.69 291 VAL B CA 1
ATOM 4731 C C . VAL B 1 291 ? 12.219 31.297 19.516 1 91.69 291 VAL B C 1
ATOM 4733 O O . VAL B 1 291 ? 13.375 31.703 19.625 1 91.69 291 VAL B O 1
ATOM 4736 N N . CYS B 1 292 ? 11.672 30.531 20.359 1 93.75 292 CYS B N 1
ATOM 4737 C CA . CYS B 1 292 ? 12.367 30.031 21.547 1 93.75 292 CYS B CA 1
ATOM 4738 C C . CYS B 1 292 ? 13.586 29.203 21.156 1 93.75 292 CYS B C 1
ATOM 4740 O O . CYS B 1 292 ? 14.688 29.422 21.672 1 93.75 292 CYS B O 1
ATOM 4742 N N . LEU B 1 293 ? 13.406 28.312 20.234 1 94.38 293 LEU B N 1
ATOM 4743 C CA . LEU B 1 293 ? 14.469 27.406 19.828 1 94.38 293 LEU B CA 1
ATOM 4744 C C . LEU B 1 293 ? 15.555 28.172 19.047 1 94.38 293 LEU B C 1
ATOM 4746 O O . LEU B 1 293 ? 16.734 27.812 19.125 1 94.38 293 LEU B O 1
ATOM 4750 N N . ALA B 1 294 ? 15.156 29.109 18.297 1 93.25 294 ALA B N 1
ATOM 4751 C CA . ALA B 1 294 ? 16.109 29.875 17.484 1 93.25 294 ALA B CA 1
ATOM 4752 C C . ALA B 1 294 ? 17.141 30.578 18.359 1 93.25 294 ALA B C 1
ATOM 4754 O O . ALA B 1 294 ? 18.25 30.859 17.906 1 93.25 294 ALA B O 1
ATOM 4755 N N . LYS B 1 295 ? 16.828 30.812 19.562 1 93.44 295 LYS B N 1
ATOM 4756 C CA . LYS B 1 295 ? 17.719 31.516 20.484 1 93.44 295 LYS B CA 1
ATOM 4757 C C . LYS B 1 295 ? 18.953 30.672 20.812 1 93.44 295 LYS B C 1
ATOM 4759 O O . LYS B 1 295 ? 19.984 31.203 21.234 1 93.44 295 LYS B O 1
ATOM 4764 N N . TYR B 1 296 ? 18.797 29.438 20.672 1 94.62 296 TYR B N 1
ATOM 4765 C CA . TYR B 1 296 ? 19.891 28.531 21.016 1 94.62 296 TYR B CA 1
ATOM 4766 C C . TYR B 1 296 ? 20.875 28.406 19.859 1 94.62 296 TYR B C 1
ATOM 4768 O O . TYR B 1 296 ? 21.844 27.641 19.938 1 94.62 296 TYR B O 1
ATOM 4776 N N . ASP B 1 297 ? 20.703 29.094 18.719 1 94.44 297 ASP B N 1
ATOM 4777 C CA . ASP B 1 297 ? 21.562 29.078 17.547 1 94.44 297 ASP B CA 1
ATOM 4778 C C . ASP B 1 297 ? 21.812 27.656 17.078 1 94.44 297 ASP B C 1
ATOM 4780 O O . ASP B 1 297 ? 22.969 27.25 16.906 1 94.44 297 ASP B O 1
ATOM 4784 N N . LEU B 1 298 ? 20.719 26.922 16.953 1 95.88 298 LEU B N 1
ATOM 4785 C CA . LEU B 1 298 ? 20.797 25.5 16.641 1 95.88 298 LEU B CA 1
ATOM 4786 C C . LEU B 1 298 ? 21.094 25.297 15.156 1 95.88 298 LEU B C 1
ATOM 4788 O O . LEU B 1 298 ? 20.906 26.203 14.352 1 95.88 298 LEU B O 1
ATOM 4792 N N . HIS B 1 299 ? 21.672 24.141 14.867 1 95.56 299 HIS B N 1
ATOM 4793 C CA . HIS B 1 299 ? 21.812 23.688 13.484 1 95.56 299 HIS B CA 1
ATOM 4794 C C . HIS B 1 299 ? 21.5 22.203 13.352 1 95.56 299 HIS B C 1
ATOM 4796 O O . HIS B 1 299 ? 21.438 21.484 14.352 1 95.56 299 HIS B O 1
ATOM 4802 N N . VAL B 1 300 ? 21.125 21.781 12.133 1 94.88 300 VAL B N 1
ATOM 4803 C CA . VAL B 1 300 ? 20.953 20.375 11.828 1 94.88 300 VAL B CA 1
ATOM 4804 C C . VAL B 1 300 ? 21.875 19.969 10.672 1 94.88 300 VAL B C 1
ATOM 4806 O O . VAL B 1 300 ? 22.094 20.75 9.75 1 94.88 300 VAL B O 1
ATOM 4809 N N . ASP B 1 301 ? 22.438 18.828 10.852 1 93.38 301 ASP B N 1
ATOM 4810 C CA . ASP B 1 301 ? 23.188 18.234 9.742 1 93.38 301 ASP B CA 1
ATOM 4811 C C . ASP B 1 301 ? 22.266 17.406 8.859 1 93.38 301 ASP B C 1
ATOM 4813 O O . ASP B 1 301 ? 21.547 16.531 9.344 1 93.38 301 ASP B O 1
ATOM 4817 N N . VAL B 1 302 ? 22.281 17.75 7.617 1 91.56 302 VAL B N 1
ATOM 4818 C CA . VAL B 1 302 ? 21.406 17.031 6.695 1 91.56 302 VAL B CA 1
ATOM 4819 C C . VAL B 1 302 ? 22.25 16.328 5.621 1 91.56 302 VAL B C 1
ATOM 4821 O O . VAL B 1 302 ? 23.25 16.875 5.176 1 91.56 302 VAL B O 1
ATOM 4824 N N . SER B 1 303 ? 21.969 15.109 5.395 1 90.12 303 SER B N 1
ATOM 4825 C CA . SER B 1 303 ? 22.422 14.391 4.207 1 90.12 303 SER B CA 1
ATOM 4826 C C . SER B 1 303 ? 21.328 14.336 3.141 1 90.12 303 SER B C 1
ATOM 4828 O O . SER B 1 303 ? 20.219 13.859 3.402 1 90.12 303 SER B O 1
ATOM 4830 N N . TYR B 1 304 ? 21.625 14.938 2.041 1 87.81 304 TYR B N 1
ATOM 4831 C CA . TYR B 1 304 ? 20.562 15.039 1.049 1 87.81 304 TYR B CA 1
ATOM 4832 C C . TYR B 1 304 ? 21.094 14.742 -0.348 1 87.81 304 TYR B C 1
ATOM 4834 O O . TYR B 1 304 ? 22.297 14.688 -0.562 1 87.81 304 TYR B O 1
ATOM 4842 N N . GLN B 1 305 ? 20.141 14.383 -1.2 1 87.19 305 GLN B N 1
ATOM 4843 C CA . GLN B 1 305 ? 20.391 14.203 -2.625 1 87.19 305 GLN B CA 1
ATOM 4844 C C . GLN B 1 305 ? 19.703 15.281 -3.449 1 87.19 305 GLN B C 1
ATOM 4846 O O . GLN B 1 305 ? 18.469 15.383 -3.443 1 87.19 305 GLN B O 1
ATOM 4851 N N . PRO B 1 306 ? 20.547 16.094 -4.113 1 87.31 306 PRO B N 1
ATOM 4852 C CA . PRO B 1 306 ? 19.922 17.125 -4.941 1 87.31 306 PRO B CA 1
ATOM 4853 C C . PRO B 1 306 ? 18.984 16.547 -5.992 1 87.31 306 PRO B C 1
ATOM 4855 O O . PRO B 1 306 ? 19.188 15.422 -6.465 1 87.31 306 PRO B O 1
ATOM 4858 N N . ALA B 1 307 ? 17.969 17.297 -6.344 1 85.56 307 ALA B N 1
ATOM 4859 C CA . ALA B 1 307 ? 16.969 16.859 -7.305 1 85.56 307 ALA B CA 1
ATOM 4860 C C . ALA B 1 307 ? 17.594 16.562 -8.664 1 85.56 307 ALA B C 1
ATOM 4862 O O . ALA B 1 307 ? 17.062 15.766 -9.445 1 85.56 307 ALA B O 1
ATOM 4863 N N . SER B 1 308 ? 18.703 17.203 -8.961 1 86.69 308 SER B N 1
ATOM 4864 C CA . SER B 1 308 ? 19.391 17.016 -10.242 1 86.69 308 SER B CA 1
ATOM 4865 C C . SER B 1 308 ? 19.922 15.602 -10.391 1 86.69 308 SER B C 1
ATOM 4867 O O . SER B 1 308 ? 20.203 15.156 -11.508 1 86.69 308 SER B O 1
ATOM 4869 N N . ARG B 1 309 ? 19.984 14.953 -9.273 1 90.25 309 ARG B N 1
ATOM 4870 C CA . ARG B 1 309 ? 20.547 13.617 -9.312 1 90.25 309 ARG B CA 1
ATOM 4871 C C . ARG B 1 309 ? 19.469 12.562 -9.516 1 90.25 309 ARG B C 1
ATOM 4873 O O . ARG B 1 309 ? 19.75 11.359 -9.484 1 90.25 309 ARG B O 1
ATOM 4880 N N . TYR B 1 310 ? 18.297 13 -9.75 1 90.69 310 TYR B N 1
ATOM 4881 C CA . TYR B 1 310 ? 17.172 12.07 -9.883 1 90.69 310 TYR B CA 1
ATOM 4882 C C . TYR B 1 310 ? 17.438 11.078 -11.016 1 90.69 310 TYR B C 1
ATOM 4884 O O . TYR B 1 310 ? 17.312 9.867 -10.82 1 90.69 310 TYR B O 1
ATOM 4892 N N . TRP B 1 311 ? 17.859 11.586 -12.18 1 92.56 311 TRP B N 1
ATOM 4893 C CA . TRP B 1 311 ? 18.078 10.727 -13.336 1 92.56 311 TRP B CA 1
ATOM 4894 C C . TRP B 1 311 ? 19.297 9.844 -13.133 1 92.56 311 TRP B C 1
ATOM 4896 O O . TRP B 1 311 ? 19.344 8.703 -13.609 1 92.56 311 TRP B O 1
ATOM 4906 N N . THR B 1 312 ? 20.219 10.359 -12.359 1 94.19 312 THR B N 1
ATOM 4907 C CA . THR B 1 312 ? 21.375 9.531 -12.023 1 94.19 312 THR B CA 1
ATOM 4908 C C . THR B 1 312 ? 20.938 8.297 -11.234 1 94.19 312 THR B C 1
ATOM 4910 O O . THR B 1 312 ? 21.375 7.18 -11.531 1 94.19 312 THR B O 1
ATOM 4913 N N . PHE B 1 313 ? 20.094 8.508 -10.312 1 92.94 313 PHE B N 1
ATOM 4914 C CA . PHE B 1 313 ? 19.594 7.391 -9.508 1 92.94 313 PHE B CA 1
ATOM 4915 C C . PHE B 1 313 ? 18.766 6.441 -10.359 1 92.94 313 PHE B C 1
ATOM 4917 O O . PHE B 1 313 ? 18.906 5.219 -10.25 1 92.94 313 PHE B O 1
ATOM 4924 N N . GLN B 1 314 ? 17.922 6.984 -11.227 1 95.38 314 GLN B N 1
ATOM 4925 C CA . GLN B 1 314 ? 17.094 6.176 -12.125 1 95.38 314 GLN B CA 1
ATOM 4926 C C . GLN B 1 314 ? 17.969 5.289 -13.016 1 95.38 314 GLN B C 1
ATOM 4928 O O . GLN B 1 314 ? 17.703 4.094 -13.156 1 95.38 314 GLN B O 1
ATOM 4933 N N . ILE B 1 315 ? 18.969 5.809 -13.562 1 96.88 315 ILE B N 1
ATOM 4934 C CA . ILE B 1 315 ? 19.844 5.09 -14.484 1 96.88 315 ILE B CA 1
ATOM 4935 C C . ILE B 1 315 ? 20.672 4.055 -13.719 1 96.88 315 ILE B C 1
ATOM 4937 O O . ILE B 1 315 ? 20.75 2.893 -14.125 1 96.88 315 ILE B O 1
ATOM 4941 N N . LEU B 1 316 ? 21.141 4.477 -12.57 1 96.06 316 LEU B N 1
ATOM 4942 C CA . LEU B 1 316 ? 21.984 3.57 -11.789 1 96.06 316 LEU B CA 1
ATOM 4943 C C . LEU B 1 316 ? 21.172 2.371 -11.305 1 96.06 316 LEU B C 1
ATOM 4945 O O . LEU B 1 316 ? 21.625 1.229 -11.398 1 96.06 316 LEU B O 1
ATOM 4949 N N . GLU B 1 317 ? 20.062 2.662 -10.805 1 95.12 317 GLU B N 1
ATOM 4950 C CA . GLU B 1 317 ? 19.219 1.57 -10.328 1 95.12 317 GLU B CA 1
ATOM 4951 C C . GLU B 1 317 ? 18.828 0.636 -11.477 1 95.12 317 GLU B C 1
ATOM 4953 O O . GLU B 1 317 ? 18.875 -0.587 -11.328 1 95.12 317 GLU B O 1
ATOM 4958 N N . THR B 1 318 ? 18.453 1.188 -12.57 1 97.44 318 THR B N 1
ATOM 4959 C CA . THR B 1 318 ? 18.078 0.383 -13.727 1 97.44 318 THR B CA 1
ATOM 4960 C C . THR B 1 318 ? 19.25 -0.455 -14.211 1 97.44 318 THR B C 1
ATOM 4962 O O . THR B 1 318 ? 19.094 -1.638 -14.523 1 97.44 318 THR B O 1
ATOM 4965 N N . VAL B 1 319 ? 20.391 0.147 -14.203 1 97.75 319 VAL B N 1
ATOM 4966 C CA . VAL B 1 319 ? 21.594 -0.555 -14.648 1 97.75 319 VAL B CA 1
ATOM 4967 C C . VAL B 1 319 ? 21.906 -1.699 -13.688 1 97.75 319 VAL B C 1
ATOM 4969 O O . VAL B 1 319 ? 22.266 -2.797 -14.109 1 97.75 319 VAL B O 1
ATOM 4972 N N . VAL B 1 320 ? 21.75 -1.454 -12.414 1 97.69 320 VAL B N 1
ATOM 4973 C CA . VAL B 1 320 ? 22 -2.484 -11.414 1 97.69 320 VAL B CA 1
ATOM 4974 C C . VAL B 1 320 ? 21.031 -3.648 -11.617 1 97.69 320 VAL B C 1
ATOM 4976 O O . VAL B 1 320 ? 21.438 -4.812 -11.609 1 97.69 320 VAL B O 1
ATOM 4979 N N . TYR B 1 321 ? 19.766 -3.348 -11.812 1 98.06 321 TYR B N 1
ATOM 4980 C CA . TYR B 1 321 ? 18.766 -4.387 -12.016 1 98.06 321 TYR B CA 1
ATOM 4981 C C . TYR B 1 321 ? 19.047 -5.184 -13.281 1 98.06 321 TYR B C 1
ATOM 4983 O O . TYR B 1 321 ? 18.922 -6.41 -13.297 1 98.06 321 TYR B O 1
ATOM 4991 N N . LEU B 1 322 ? 19.422 -4.473 -14.32 1 98 322 LEU B N 1
ATOM 4992 C CA . LEU B 1 322 ? 19.734 -5.148 -15.57 1 98 322 LEU B CA 1
ATOM 4993 C C . LEU B 1 322 ? 20.984 -6.008 -15.445 1 98 322 LEU B C 1
ATOM 4995 O O . LEU B 1 322 ? 21.047 -7.113 -15.984 1 98 322 LEU B O 1
ATOM 4999 N N . ALA B 1 323 ? 21.969 -5.48 -14.727 1 98.19 323 ALA B N 1
ATOM 5000 C CA . ALA B 1 323 ? 23.188 -6.25 -14.5 1 98.19 323 ALA B CA 1
ATOM 5001 C C . ALA B 1 323 ? 22.891 -7.512 -13.688 1 98.19 323 ALA B C 1
ATOM 5003 O O . ALA B 1 323 ? 23.375 -8.594 -14.016 1 98.19 323 ALA B O 1
ATOM 5004 N N . LEU B 1 324 ? 22.109 -7.344 -12.672 1 98.06 324 LEU B N 1
ATOM 5005 C CA . LEU B 1 324 ? 21.719 -8.5 -11.875 1 98.06 324 LEU B CA 1
ATOM 5006 C C . LEU B 1 324 ? 20.922 -9.5 -12.719 1 98.06 324 LEU B C 1
ATOM 5008 O O . LEU B 1 324 ? 21.141 -10.711 -12.602 1 98.06 324 LEU B O 1
ATOM 5012 N N . SER B 1 325 ? 20.094 -8.969 -13.516 1 98.25 325 SER B N 1
ATOM 5013 C CA . SER B 1 325 ? 19.328 -9.828 -14.406 1 98.25 325 SER B CA 1
ATOM 5014 C C . SER B 1 325 ? 20.234 -10.594 -15.367 1 98.25 325 SER B C 1
ATOM 5016 O O . SER B 1 325 ? 20.031 -11.789 -15.594 1 98.25 325 SER B O 1
ATOM 5018 N N . GLY B 1 326 ? 21.172 -9.859 -15.914 1 97.88 326 GLY B N 1
ATOM 5019 C CA . GLY B 1 326 ? 22.141 -10.516 -16.766 1 97.88 326 GLY B CA 1
ATOM 5020 C C . GLY B 1 326 ? 22.906 -11.625 -16.062 1 97.88 326 GLY B C 1
ATOM 5021 O O . GLY B 1 326 ? 23.125 -12.695 -16.641 1 97.88 326 GLY B O 1
ATOM 5022 N N . GLY B 1 327 ? 23.281 -11.344 -14.82 1 98.19 327 GLY B N 1
ATOM 5023 C CA . GLY B 1 327 ? 23.953 -12.367 -14.023 1 98.19 327 GLY B CA 1
ATOM 5024 C C . GLY B 1 327 ? 23.078 -13.586 -13.773 1 98.19 327 GLY B C 1
ATOM 5025 O O . GLY B 1 327 ? 23.562 -14.719 -13.844 1 98.19 327 GLY B O 1
ATOM 5026 N N . LEU B 1 328 ? 21.844 -13.375 -13.5 1 98.19 328 LEU B N 1
ATOM 5027 C CA . LEU B 1 328 ? 20.906 -14.477 -13.25 1 98.19 328 LEU B CA 1
ATOM 5028 C C . LEU B 1 328 ? 20.672 -15.289 -14.516 1 98.19 328 LEU B C 1
ATOM 5030 O O . LEU B 1 328 ? 20.531 -16.516 -14.461 1 98.19 328 LEU B O 1
ATOM 5034 N N . ILE B 1 329 ? 20.625 -14.594 -15.648 1 97.56 329 ILE B N 1
ATOM 5035 C CA . ILE B 1 329 ? 20.5 -15.289 -16.922 1 97.56 329 ILE B CA 1
ATOM 5036 C C . ILE B 1 329 ? 21.719 -16.156 -17.172 1 97.56 329 ILE B C 1
ATOM 5038 O O . ILE B 1 329 ? 21.609 -17.328 -17.531 1 97.56 329 ILE B O 1
ATOM 5042 N N . ALA B 1 330 ? 22.891 -15.578 -16.938 1 97.31 330 ALA B N 1
ATOM 5043 C CA . ALA B 1 330 ? 24.125 -16.328 -17.125 1 97.31 330 ALA B CA 1
ATOM 5044 C C . ALA B 1 330 ? 24.172 -17.562 -16.219 1 97.31 330 ALA B C 1
ATOM 5046 O O . ALA B 1 330 ? 24.531 -18.656 -16.672 1 97.31 330 ALA B O 1
ATOM 5047 N N . LEU B 1 331 ? 23.75 -17.375 -15.039 1 97.12 331 LEU B N 1
ATOM 5048 C CA . LEU B 1 331 ? 23.703 -18.484 -14.102 1 97.12 331 LEU B CA 1
ATOM 5049 C C . LEU B 1 331 ? 22.719 -19.562 -14.578 1 97.12 331 LEU B C 1
ATOM 5051 O O . LEU B 1 331 ? 23 -20.75 -14.461 1 97.12 331 LEU B O 1
ATOM 5055 N N . SER B 1 332 ? 21.625 -19.125 -15.07 1 95.94 332 SER B N 1
ATOM 5056 C CA . SER B 1 332 ? 20.641 -20.062 -15.578 1 95.94 332 SER B CA 1
ATOM 5057 C C . SER B 1 332 ? 21.172 -20.844 -16.766 1 95.94 332 SER B C 1
ATOM 5059 O O . SER B 1 332 ? 20.906 -22.047 -16.906 1 95.94 332 SER B O 1
ATOM 5061 N N . LEU B 1 333 ? 21.922 -20.219 -17.609 1 94.56 333 LEU B N 1
ATOM 5062 C CA . LEU B 1 333 ? 22.484 -20.859 -18.781 1 94.56 333 LEU B CA 1
ATOM 5063 C C . LEU B 1 333 ? 23.547 -21.891 -18.391 1 94.56 333 LEU B C 1
ATOM 5065 O O . LEU B 1 333 ? 23.656 -22.938 -19.016 1 94.56 333 LEU B O 1
ATOM 5069 N N . VAL B 1 334 ? 24.266 -21.609 -17.344 1 94.5 334 VAL B N 1
ATOM 5070 C CA . VAL B 1 334 ? 25.281 -22.547 -16.859 1 94.5 334 VAL B CA 1
ATOM 5071 C C . VAL B 1 334 ? 24.594 -23.734 -16.203 1 94.5 334 VAL B C 1
ATOM 5073 O O . VAL B 1 334 ? 25 -24.891 -16.406 1 94.5 334 VAL B O 1
ATOM 5076 N N . ARG B 1 335 ? 23.609 -23.484 -15.484 1 92 335 ARG B N 1
ATOM 5077 C CA . ARG B 1 335 ? 22.922 -24.531 -14.719 1 92 335 ARG B CA 1
ATOM 5078 C C . ARG B 1 335 ? 22.156 -25.469 -15.648 1 92 335 ARG B C 1
ATOM 5080 O O . ARG B 1 335 ? 22.062 -26.672 -15.375 1 92 335 ARG B O 1
ATOM 5087 N N . ILE B 1 336 ? 21.594 -24.906 -16.656 1 89.44 336 ILE B N 1
ATOM 5088 C CA . ILE B 1 336 ? 20.75 -25.719 -17.531 1 89.44 336 ILE B CA 1
ATOM 5089 C C . ILE B 1 336 ? 21.609 -26.688 -18.312 1 89.44 336 ILE B C 1
ATOM 5091 O O . ILE B 1 336 ? 21.125 -27.703 -18.828 1 89.44 336 ILE B O 1
ATOM 5095 N N . ARG B 1 337 ? 22.938 -26.375 -18.516 1 86.31 337 ARG B N 1
ATOM 5096 C CA . ARG B 1 337 ? 23.875 -27.234 -19.219 1 86.31 337 ARG B CA 1
ATOM 5097 C C . ARG B 1 337 ? 24.234 -28.453 -18.375 1 86.31 337 ARG B C 1
ATOM 5099 O O . ARG B 1 337 ? 24.656 -29.484 -18.891 1 86.31 337 ARG B O 1
ATOM 5106 N N . ARG B 1 338 ? 24.156 -28.266 -17.125 1 80.44 338 ARG B N 1
ATOM 5107 C CA . ARG B 1 338 ? 24.5 -29.375 -16.25 1 80.44 338 ARG B CA 1
ATOM 5108 C C . ARG B 1 338 ? 23.391 -30.422 -16.234 1 80.44 338 ARG B C 1
ATOM 5110 O O . ARG B 1 338 ? 22.203 -30.078 -16.328 1 80.44 338 ARG B O 1
ATOM 5117 N N . PRO B 1 339 ? 23.828 -31.734 -16.438 1 65.06 339 PRO B N 1
ATOM 5118 C CA . PRO B 1 339 ? 22.812 -32.781 -16.453 1 65.06 339 PRO B CA 1
ATOM 5119 C C . PRO B 1 339 ? 21.859 -32.719 -15.258 1 65.06 339 PRO B C 1
ATOM 5121 O O . PRO B 1 339 ? 22.297 -32.469 -14.133 1 65.06 339 PRO B O 1
ATOM 5124 N N . VAL B 1 340 ? 20.625 -32.375 -15.578 1 58.19 340 VAL B N 1
ATOM 5125 C CA . VAL B 1 340 ? 19.594 -32.375 -14.547 1 58.19 340 VAL B CA 1
ATOM 5126 C C . VAL B 1 340 ? 19.5 -33.75 -13.891 1 58.19 340 VAL B C 1
ATOM 5128 O O . VAL B 1 340 ? 19.219 -34.719 -14.562 1 58.19 340 VAL B O 1
ATOM 5131 N N . SER B 1 341 ? 20.406 -34.031 -12.93 1 50.25 341 SER B N 1
ATOM 5132 C CA . SER B 1 341 ? 20.25 -35.312 -12.242 1 50.25 341 SER B CA 1
ATOM 5133 C C . SER B 1 341 ? 18.938 -35.375 -11.484 1 50.25 341 SER B C 1
ATOM 5135 O O . SER B 1 341 ? 18.406 -34.344 -11.062 1 50.25 341 SER B O 1
#

Nearest PDB structures (foldseek):
  7znq-assembly1_y  TM=5.606E-01  e=4.511E-02  Stutzerimonas stutzeri ATCC 14405 = CCUG 16156
  7o0y-assembly1_E  TM=4.689E-01  e=2.731E-02  Stutzerimonas stutzeri ATCC 14405 = CCUG 16156
  7osi-assembly1_D  TM=4.370E-01  e=3.131E-02  Stutzerimonas stutzeri ATCC 14405 = CCUG 16156
  7o0z-assembly1_E  TM=3.972E-01  e=3.591E-02  Stutzerimonas stutzeri ATCC 14405 = CCUG 16156
  7znq-assembly1_Y  TM=4.101E-01  e=1.348E-01  Stutzerimonas stutzeri ATCC 14405 = CCUG 16156

pLDDT: mean 86.99, std 10.02, range [49.91, 98.44]

Sequence (682 aa):
MIWLSWRQFRVQALAGAVALAGIVAYLLYVGMDVREGYDVYQANCRGQGDCAQAKAQFRSAYENTLLFLAAGLALVPAVIGTFWGAPMIARELEGNTHTLAWNQSVTRPRWLLTKVLVVGVGAMVVTGVAGAALTWAAAPFDEVVKNQFSTFVFGARYIAPIGYAALAFTVGALAGLLLRRTLPAMALTLVGFIAFQFFFANVVRPSLVPAEHAALPMTAEAINEAQNLGSITGGSVISGIRVPDAPNAWIADISPLRTPDGKTLDSTKFGTCINTPPKTGAGGTFGDAAVCLAKYDLHVDVSYQPASRYWTFQILETVVYLALSGGLIALSLVRIRRPVSMIWLSWRQFRVQALAGAVALAGIVAYLLYVGMDVREGYDVYQANCRGQGDCAQAKAQFRSAYENTLLFLAAGLALVPAVIGTFWGAPMIARELEGNTHTLAWNQSVTRPRWLLTKVLVVGVGAMVVTGVAGAALTWAAAPFDEVVKNQFSTFVFGARYIAPIGYAALAFTVGALAGLLLRRTLPAMALTLVGFIAFQFFFANVVRPSLVPAEHAALPMTAEAINEAQNLGSITGGSVISGIRVPDAPNAWIADISPLRTPDGKTLDSTKFGTCINTPPKTGAGGTFGDAAVCLAKYDLHVDVSYQPASRYWTFQILETVVYLALSGGLIALSLVRIRRPVS

Organism: Amycolatopsis orientalis (NCBI:txid31958)

InterPro domains:
  IPR059954 ABC-2 membrane transporter-related [PF26999] (18-205)

Radius of gyration: 28.12 Å; Cα contacts (8 Å, |Δi|>4): 1050; chains: 2; bounding box: 60×87×65 Å

Solvent-accessible surface area (backbone atoms only — not comparable to full-atom values): 33643 Å² total; per-residue (Å²): 106,69,66,57,50,45,63,69,38,42,62,60,49,48,52,49,48,53,51,48,51,52,51,43,53,51,31,50,52,50,20,53,52,45,49,54,37,46,52,32,30,50,51,40,30,72,69,46,66,52,40,66,60,33,49,52,36,43,44,69,72,42,49,62,63,51,48,51,50,18,47,52,51,60,46,48,26,29,51,42,5,22,70,55,14,0,36,63,42,2,48,32,54,60,67,62,44,45,64,67,70,49,36,95,89,43,56,58,54,59,50,50,50,50,48,46,49,56,54,37,49,48,42,22,48,56,37,27,51,50,16,43,39,43,33,61,25,40,43,65,54,46,70,70,70,49,57,55,78,39,68,48,46,36,50,28,29,56,61,25,26,28,18,47,15,39,28,27,24,33,49,2,30,40,33,2,60,74,62,42,32,37,66,64,12,20,51,47,24,35,56,50,44,53,52,46,53,53,45,41,50,70,61,45,54,71,62,72,52,85,60,45,75,47,75,44,71,37,42,36,69,52,49,33,58,28,71,40,77,46,40,38,84,51,42,41,31,58,40,64,64,65,43,86,95,36,67,57,35,43,72,78,42,64,40,49,36,14,33,81,87,68,43,66,47,51,48,66,63,46,47,42,21,69,55,62,38,68,87,74,79,49,70,66,81,48,19,29,26,21,52,47,48,27,72,60,55,24,29,28,45,32,32,26,40,53,55,85,46,50,62,54,51,42,50,50,51,22,49,50,28,46,51,51,24,50,50,41,48,52,50,42,46,56,55,67,69,43,81,85,122,108,69,66,57,50,44,64,69,37,43,63,59,48,49,54,50,48,52,52,46,50,53,51,44,52,51,31,50,53,50,22,52,53,44,49,55,37,45,52,32,29,51,51,41,30,72,70,48,65,50,41,66,60,33,49,51,38,43,45,69,72,41,49,63,64,52,50,52,50,18,48,53,51,59,46,47,27,30,50,43,4,22,69,55,13,0,36,63,41,2,46,32,53,61,65,61,44,46,65,67,70,46,38,95,90,44,54,58,54,58,51,50,50,51,47,48,49,56,54,37,49,49,41,23,49,55,36,27,51,50,14,42,39,43,35,61,25,39,42,66,55,46,70,70,70,50,58,55,77,40,68,48,45,36,50,28,28,56,61,27,25,26,18,47,15,38,27,26,24,32,49,2,31,39,34,1,62,73,60,42,33,34,68,64,11,20,53,48,24,34,56,48,42,52,54,44,53,54,46,40,52,70,61,45,54,72,63,72,52,84,59,45,74,46,74,42,69,36,41,37,68,52,50,32,58,29,72,40,76,47,40,38,83,51,41,41,31,56,40,62,64,65,43,86,95,35,66,55,36,43,72,78,42,63,40,48,35,15,33,81,87,67,43,67,46,53,48,67,62,47,46,40,21,69,54,65,36,67,87,74,80,49,68,68,80,47,19,30,27,21,52,48,48,27,71,60,54,25,30,30,46,32,31,27,40,54,53,84,45,51,62,57,50,42,50,50,52,25,49,50,28,45,50,50,25,51,52,42,48,52,50,42,44,56,54,66,68,44,81,84,123